Protein AF-A0A094A5T7-F1 (afdb_monomer_lite)

Sequence (510 aa):
MASQLPVGPLDQFILFGDSITEKSNDQEHGFAFASALQNAYMLKLDVINRGFGGYNTNNAVEILPAILPAPSQARVRFLAIFFGANDSNLGPPLMDTQYVSIPDFAQNLRDLISHPLVAAHDPPPRIILITPPPIEETFIAREDEKNGYTEVKRYNRNTALYAEAVTKVGKETGTPVVDLWSVFMTKAGWVGGYCEDGLPMPGSIAAGFSDVLKSFLDDGLHLTPAGYKIMFEEVLKVIGENWPDQTPEALKSLRDLHGLKFCKTIIMKFATILGLAGTVAAHGFVSGIVADGVATEGWQISYYYDIVNGVPVPDTPGWYEEALDIGFIPPTEYQDPNIACHKNAVNANVSATVAAGGTVKFQWTEWPHGIGPVLTYVANCGGDCKDADKTALKFVKIDESGIDLDTQVWAAGKLMEDGDVWTTTVPESLAPGHYVFRHEIIACHGCSSLNGAQNYPFCVNIDVTGSGTENPEGTVATSLYDKNDPGIFFNPYVTMTDYQIPGPALWTGN

Structure (mmCIF, N/CA/C/O backbone):
data_AF-A0A094A5T7-F1
#
_entry.id   AF-A0A094A5T7-F1
#
loop_
_atom_site.group_PDB
_atom_site.id
_atom_site.type_symbol
_atom_site.label_atom_id
_atom_site.label_alt_id
_atom_site.label_comp_id
_atom_site.label_asym_id
_atom_site.label_entity_id
_atom_site.label_seq_id
_atom_site.pdbx_PDB_ins_code
_atom_site.Cartn_x
_atom_site.Cartn_y
_atom_site.Cartn_z
_atom_site.occupancy
_atom_site.B_iso_or_equiv
_atom_site.auth_seq_id
_atom_site.auth_comp_id
_atom_site.auth_asym_id
_atom_site.auth_atom_id
_atom_site.pdbx_PDB_model_num
ATOM 1 N N . MET A 1 1 ? -33.470 -20.814 13.842 1.00 46.88 1 MET A N 1
ATOM 2 C CA . MET A 1 1 ? -32.091 -20.309 13.644 1.00 46.88 1 MET A CA 1
ATOM 3 C C . MET A 1 1 ? -32.012 -18.799 13.374 1.00 46.88 1 MET A C 1
ATOM 5 O O . MET A 1 1 ? -30.916 -18.273 13.438 1.00 46.88 1 MET A O 1
ATOM 9 N N . ALA A 1 2 ? -33.121 -18.073 13.157 1.00 42.12 2 ALA A N 1
ATOM 10 C CA . ALA A 1 2 ? -33.114 -16.616 12.927 1.00 42.12 2 ALA A CA 1
ATOM 11 C C . ALA A 1 2 ? -33.140 -15.738 14.205 1.00 42.12 2 ALA A C 1
ATOM 13 O O . ALA A 1 2 ? -33.190 -14.521 14.106 1.00 42.12 2 ALA A O 1
ATOM 14 N N . SER A 1 3 ? -33.121 -16.323 15.408 1.00 43.88 3 SER A N 1
ATOM 15 C CA . SER A 1 3 ? -33.347 -15.603 16.677 1.00 43.88 3 SER A CA 1
ATOM 16 C C . SER A 1 3 ? -32.070 -15.131 17.393 1.00 43.88 3 SER A C 1
ATOM 18 O O . SER A 1 3 ? -32.131 -14.833 18.581 1.00 43.88 3 SER A O 1
ATOM 20 N N . GLN A 1 4 ? -30.913 -15.135 16.721 1.00 49.97 4 GLN A N 1
ATOM 21 C CA . GLN A 1 4 ? -29.617 -14.741 17.307 1.00 49.97 4 GLN A CA 1
ATOM 22 C C . GLN A 1 4 ? -28.803 -13.762 16.447 1.00 49.97 4 GLN A C 1
ATOM 24 O O . GLN A 1 4 ? -27.707 -13.388 16.848 1.00 49.97 4 GLN A O 1
ATOM 29 N N . LEU A 1 5 ? -29.315 -13.333 15.288 1.00 51.69 5 LEU A N 1
ATOM 30 C CA . LEU A 1 5 ? -28.702 -12.212 14.574 1.00 51.69 5 LEU A CA 1
ATOM 31 C C . LEU A 1 5 ? -29.054 -10.925 15.334 1.00 51.69 5 LEU A C 1
ATOM 33 O O . LEU A 1 5 ? -30.234 -10.759 15.664 1.00 51.69 5 LEU A O 1
ATOM 37 N N . PRO A 1 6 ? -28.094 -10.029 15.628 1.00 53.50 6 PRO A N 1
ATOM 38 C CA . PRO A 1 6 ? -28.444 -8.702 16.108 1.00 53.50 6 PRO A CA 1
ATOM 39 C C . PRO A 1 6 ? -29.377 -8.064 15.076 1.00 53.50 6 PRO A C 1
ATOM 41 O O . PRO A 1 6 ? -29.032 -7.902 13.908 1.00 53.50 6 PRO A O 1
ATOM 44 N N . VAL A 1 7 ? -30.607 -7.772 15.496 1.00 57.72 7 VAL A N 1
ATOM 45 C CA . VAL A 1 7 ? -31.560 -7.000 14.699 1.00 57.72 7 VAL A CA 1
ATOM 46 C C . VAL A 1 7 ? -31.148 -5.538 14.869 1.00 57.72 7 VAL A C 1
ATOM 48 O O . VAL A 1 7 ? -31.673 -4.847 15.735 1.00 57.72 7 VAL A O 1
ATOM 51 N N . GLY A 1 8 ? -30.123 -5.103 14.136 1.00 71.62 8 GLY A N 1
ATOM 52 C CA . GLY A 1 8 ? -29.557 -3.759 14.263 1.00 71.62 8 GLY A CA 1
ATOM 53 C C . GLY A 1 8 ? -28.207 -3.595 13.554 1.00 71.62 8 GLY A C 1
ATOM 54 O O . GLY A 1 8 ? -27.652 -4.587 13.079 1.00 71.62 8 GLY A O 1
ATOM 55 N N . PRO A 1 9 ? -27.700 -2.353 13.454 1.00 83.44 9 PRO A N 1
ATOM 56 C CA . PRO A 1 9 ? -26.377 -2.065 12.897 1.00 83.44 9 PRO A CA 1
ATOM 57 C C . PRO A 1 9 ? -25.265 -2.746 13.707 1.00 83.44 9 PRO A C 1
ATOM 59 O O . PRO A 1 9 ? -25.455 -3.073 14.884 1.00 83.44 9 PRO A O 1
ATOM 62 N N . LEU A 1 10 ? -24.102 -2.948 13.083 1.00 90.94 10 LEU A N 1
ATOM 63 C CA . LEU A 1 10 ? -22.911 -3.362 13.819 1.00 90.94 10 LEU A CA 1
ATOM 64 C C . LEU A 1 10 ? -22.460 -2.235 14.753 1.00 90.94 10 LEU A C 1
ATOM 66 O O . LEU A 1 10 ? -22.853 -1.074 14.614 1.00 90.94 10 LEU A O 1
ATOM 70 N N . ASP A 1 11 ? -21.599 -2.582 15.708 1.00 94.56 11 ASP A N 1
ATOM 71 C CA . ASP A 1 11 ? -20.854 -1.571 16.448 1.00 94.56 11 ASP A CA 1
ATOM 72 C C . ASP A 1 11 ? -20.122 -0.651 15.452 1.00 94.56 11 ASP A C 1
ATOM 74 O O . ASP A 1 11 ? -19.537 -1.116 14.473 1.00 94.56 11 ASP A O 1
ATOM 78 N N . GLN A 1 12 ? -20.153 0.655 15.697 1.00 97.44 12 GLN A N 1
ATOM 79 C CA . GLN A 1 12 ? -19.696 1.650 14.735 1.00 97.44 12 GLN A CA 1
ATOM 80 C C . GLN A 1 12 ? -18.281 2.150 15.028 1.00 97.44 12 GLN A C 1
ATOM 82 O O . GLN A 1 12 ? -17.894 2.340 16.186 1.00 97.44 12 GLN A O 1
ATOM 87 N N . PHE A 1 13 ? -17.536 2.427 13.963 1.00 98.50 13 PHE A N 1
ATOM 88 C CA . PHE A 1 13 ? -16.338 3.256 13.969 1.00 98.50 13 PHE A CA 1
ATOM 89 C C . PHE A 1 13 ? -16.697 4.587 13.305 1.00 98.50 13 PHE A C 1
ATOM 91 O O . PHE A 1 13 ? -16.818 4.669 12.085 1.00 98.50 13 PHE A O 1
ATOM 98 N N . ILE A 1 14 ? -16.891 5.634 14.105 1.00 98.62 14 ILE A N 1
ATOM 99 C CA . ILE A 1 14 ? -17.242 6.962 13.592 1.00 98.62 14 ILE A CA 1
ATOM 100 C C . ILE A 1 14 ? -15.968 7.763 13.323 1.00 98.62 14 ILE A C 1
ATOM 102 O O . ILE A 1 14 ? -15.119 7.904 14.203 1.00 98.62 14 ILE A O 1
ATOM 106 N N . LEU A 1 15 ? -15.861 8.298 12.108 1.00 98.81 15 LEU A N 1
ATOM 107 C CA . LEU A 1 15 ? -14.799 9.203 11.676 1.00 98.81 15 LEU A CA 1
ATOM 108 C C . LEU A 1 15 ? -15.361 10.622 11.664 1.00 98.81 15 LEU A C 1
ATOM 110 O O . LEU A 1 15 ? -16.113 10.972 10.757 1.00 98.81 15 LEU A O 1
ATOM 114 N N . PHE A 1 16 ? -15.057 11.415 12.689 1.00 98.75 16 PHE A N 1
ATOM 115 C CA . PHE A 1 16 ? -15.610 12.752 12.869 1.00 98.75 16 PHE A CA 1
ATOM 116 C C . PHE A 1 16 ? -14.542 13.819 12.629 1.00 98.75 16 PHE A C 1
ATOM 118 O O . PHE A 1 16 ? -13.567 13.899 13.375 1.00 98.75 16 PHE A O 1
ATOM 125 N N . GLY A 1 17 ? -14.722 14.637 11.594 1.00 98.56 17 GLY A N 1
ATOM 126 C CA . GLY A 1 17 ? -13.695 15.592 11.192 1.00 98.56 17 GLY A CA 1
ATOM 127 C C . GLY A 1 17 ? -14.145 16.611 10.155 1.00 98.56 17 GLY A C 1
ATOM 128 O O . GLY A 1 17 ? -15.339 16.794 9.913 1.00 98.56 17 GLY A O 1
ATOM 129 N N . ASP A 1 18 ? -13.173 17.276 9.540 1.00 98.12 18 ASP A N 1
ATOM 130 C CA . ASP A 1 18 ? -13.389 18.301 8.514 1.00 98.12 18 ASP A CA 1
ATOM 131 C C . ASP A 1 18 ? -13.400 17.730 7.073 1.00 98.12 18 ASP A C 1
ATOM 133 O O . ASP A 1 18 ? -13.702 16.550 6.861 1.00 98.12 18 ASP A O 1
ATOM 137 N N . SER A 1 19 ? -13.092 18.557 6.063 1.00 97.50 19 SER A N 1
ATOM 138 C CA . SER A 1 19 ? -13.050 18.156 4.648 1.00 97.50 19 SER A CA 1
ATOM 139 C C . SER A 1 19 ? -12.049 17.040 4.354 1.00 97.50 19 SER A C 1
ATOM 141 O O . SER A 1 19 ? -12.259 16.285 3.407 1.00 97.50 19 SER A O 1
ATOM 143 N N . ILE A 1 20 ? -10.972 16.904 5.136 1.00 98.25 20 ILE A N 1
ATOM 144 C CA . ILE A 1 20 ? -10.015 15.803 4.960 1.00 98.25 20 ILE A CA 1
ATOM 145 C C . ILE A 1 20 ? -10.688 14.482 5.344 1.00 98.25 20 ILE A C 1
ATOM 147 O O . ILE A 1 20 ? -10.540 13.470 4.664 1.00 98.25 20 ILE A O 1
ATOM 151 N N . THR A 1 21 ? -11.508 14.493 6.395 1.00 98.56 21 THR A N 1
ATOM 152 C CA . THR A 1 21 ? -12.328 13.324 6.731 1.00 98.56 21 THR A CA 1
ATOM 153 C C . THR A 1 21 ? -13.420 13.110 5.685 1.00 98.56 21 THR A C 1
ATOM 155 O O . THR A 1 21 ? -13.624 11.977 5.263 1.00 98.56 21 THR A O 1
ATOM 158 N N . GLU A 1 22 ? -14.078 14.166 5.199 1.00 97.81 22 GLU A N 1
ATOM 159 C CA . GLU A 1 22 ? -15.166 14.062 4.210 1.00 97.81 22 GLU A CA 1
ATOM 160 C C . GLU A 1 22 ? -14.696 13.340 2.942 1.00 97.81 22 GLU A C 1
ATOM 162 O O . GLU A 1 22 ? -15.295 12.349 2.521 1.00 97.81 22 GLU A O 1
ATOM 167 N N . LYS A 1 23 ? -13.551 13.771 2.401 1.00 97.19 23 LYS A N 1
ATOM 168 C CA . LYS A 1 23 ? -12.948 13.213 1.186 1.00 97.19 23 LYS A CA 1
ATOM 169 C C . LYS A 1 23 ? -12.340 11.822 1.380 1.00 97.19 23 LYS A C 1
ATOM 171 O O . LYS A 1 23 ? -12.002 11.170 0.402 1.00 97.19 23 LYS A O 1
ATOM 176 N N . SER A 1 24 ? -12.231 11.315 2.609 1.00 97.25 24 SER A N 1
ATOM 177 C CA . SER A 1 24 ? -11.548 10.042 2.886 1.00 97.25 24 SER A CA 1
ATOM 178 C C . SER A 1 24 ? -12.263 8.778 2.377 1.00 97.25 24 SER A C 1
ATOM 180 O O . SER A 1 24 ? -11.724 7.683 2.534 1.00 97.25 24 SER A O 1
ATOM 182 N N . ASN A 1 25 ? -13.452 8.904 1.776 1.00 94.75 25 ASN A N 1
ATOM 183 C CA . ASN A 1 25 ? -14.138 7.825 1.049 1.00 94.75 25 ASN A CA 1
ATOM 184 C C . ASN A 1 25 ? -13.951 7.894 -0.474 1.00 94.75 25 ASN A C 1
ATOM 186 O O . ASN A 1 25 ? -14.303 6.934 -1.158 1.00 94.75 25 ASN A O 1
ATOM 190 N N . ASP A 1 26 ? -13.468 9.018 -1.006 1.00 89.88 26 ASP A N 1
ATOM 191 C CA . ASP A 1 26 ? -13.356 9.222 -2.447 1.00 89.88 26 ASP A CA 1
ATOM 192 C C . ASP A 1 26 ? -12.231 8.355 -3.025 1.00 89.88 26 ASP A C 1
ATOM 194 O O . ASP A 1 26 ? -11.054 8.549 -2.724 1.00 89.88 26 ASP A O 1
ATOM 198 N N . GLN A 1 27 ? -12.614 7.382 -3.850 1.00 90.31 27 GLN A N 1
ATOM 199 C CA . GLN A 1 27 ? -11.696 6.463 -4.517 1.00 90.31 27 GLN A CA 1
ATOM 200 C C . GLN A 1 27 ? -11.418 6.849 -5.975 1.00 90.31 27 GLN A C 1
ATOM 202 O O . GLN A 1 27 ? -10.651 6.143 -6.626 1.00 90.31 27 GLN A O 1
ATOM 207 N N . GLU A 1 28 ? -11.983 7.948 -6.498 1.00 84.56 28 GLU A N 1
ATOM 208 C CA . GLU A 1 28 ? -11.706 8.405 -7.873 1.00 84.56 28 GLU A CA 1
ATOM 209 C C . GLU A 1 28 ? -10.209 8.652 -8.096 1.00 84.56 28 GLU A C 1
ATOM 211 O O . GLU A 1 28 ? -9.687 8.429 -9.186 1.00 84.56 28 GLU A O 1
ATOM 216 N N . HIS A 1 29 ? -9.507 9.037 -7.031 1.00 76.06 29 HIS A N 1
ATOM 217 C CA . HIS A 1 29 ? -8.079 9.322 -7.047 1.00 76.06 29 HIS A CA 1
ATOM 218 C C . HIS A 1 29 ? -7.210 8.134 -6.589 1.00 76.06 29 HIS A C 1
ATOM 220 O O . HIS A 1 29 ? -5.993 8.211 -6.724 1.00 76.06 29 HIS A O 1
ATOM 226 N N . GLY A 1 30 ? -7.786 7.036 -6.070 1.00 91.50 30 GLY A N 1
ATOM 227 C CA . GLY A 1 30 ? -7.058 5.840 -5.618 1.00 91.50 30 GLY A CA 1
ATOM 228 C C . GLY A 1 30 ? -7.376 5.398 -4.180 1.00 91.50 30 GLY A C 1
ATOM 229 O O . GLY A 1 30 ? -8.533 5.204 -3.811 1.00 91.50 30 GLY A O 1
ATOM 230 N N . PHE A 1 31 ? -6.339 5.161 -3.366 1.00 93.31 31 PHE A N 1
ATOM 231 C CA . PHE A 1 31 ? -6.486 4.753 -1.961 1.00 93.31 31 PHE A CA 1
ATOM 232 C C . PHE A 1 31 ? -7.227 5.820 -1.140 1.00 93.31 31 PHE A C 1
ATOM 234 O O . PHE A 1 31 ? -6.847 6.988 -1.146 1.00 93.31 31 PHE A O 1
ATOM 241 N N . ALA A 1 32 ? -8.229 5.400 -0.368 1.00 93.06 32 ALA A N 1
ATOM 242 C CA . ALA A 1 32 ? -9.036 6.278 0.473 1.00 93.06 32 ALA A CA 1
ATOM 243 C C . ALA A 1 32 ? -9.144 5.696 1.890 1.00 93.06 32 ALA A C 1
ATOM 245 O O . ALA A 1 32 ? -9.454 4.513 2.061 1.00 93.06 32 ALA A O 1
ATOM 246 N N . PHE A 1 33 ? -8.864 6.513 2.910 1.00 98.31 33 PHE A N 1
ATOM 247 C CA . PHE A 1 33 ? -8.721 6.063 4.301 1.00 98.31 33 PHE A CA 1
ATOM 248 C C . PHE A 1 33 ? -9.982 5.389 4.863 1.00 98.31 33 PHE A C 1
ATOM 250 O O . PHE A 1 33 ? -9.899 4.275 5.381 1.00 98.31 33 PHE A O 1
ATOM 257 N N . ALA A 1 34 ? -11.150 6.025 4.753 1.00 98.06 34 ALA A N 1
ATOM 258 C CA . ALA A 1 34 ? -12.392 5.487 5.301 1.00 98.06 34 ALA A CA 1
ATOM 259 C C . ALA A 1 34 ? -12.840 4.217 4.560 1.00 98.06 34 ALA A C 1
ATOM 261 O O . ALA A 1 34 ? -13.249 3.253 5.209 1.00 98.06 34 ALA A O 1
ATOM 262 N N . SER A 1 35 ? -12.668 4.162 3.235 1.00 96.31 35 SER A N 1
ATOM 263 C CA . SER A 1 35 ? -12.958 2.968 2.426 1.00 96.31 35 SER A CA 1
ATOM 264 C C . SER A 1 35 ? -12.042 1.794 2.791 1.00 96.31 35 SER A C 1
ATOM 266 O O . SER A 1 35 ? -12.511 0.668 2.977 1.00 96.31 35 SER A O 1
ATOM 268 N N . ALA A 1 36 ? -10.741 2.046 2.965 1.00 95.62 36 ALA A N 1
ATOM 269 C CA . ALA A 1 36 ? -9.782 1.032 3.400 1.00 95.62 36 ALA A CA 1
ATOM 270 C C . ALA A 1 36 ? -10.078 0.535 4.824 1.00 95.62 36 ALA A C 1
ATOM 272 O O . ALA A 1 36 ? -10.044 -0.669 5.088 1.00 95.62 36 ALA A O 1
ATOM 273 N N . LEU A 1 37 ? -10.442 1.441 5.735 1.00 97.75 37 LEU A N 1
ATOM 274 C CA . LEU A 1 37 ? -10.835 1.101 7.101 1.00 97.75 37 LEU A CA 1
ATOM 275 C C . LEU A 1 37 ? -12.130 0.281 7.138 1.00 97.75 37 LEU A C 1
ATOM 277 O O . LEU A 1 37 ? -12.206 -0.712 7.865 1.00 97.75 37 LEU A O 1
ATOM 281 N N . GLN A 1 38 ? -13.117 0.633 6.309 1.00 97.06 38 GLN A N 1
ATOM 282 C CA . GLN A 1 38 ? -14.344 -0.146 6.144 1.00 97.06 38 GLN A CA 1
ATOM 283 C C . GLN A 1 38 ? -14.051 -1.559 5.637 1.00 97.06 38 GLN A C 1
ATOM 285 O O . GLN A 1 38 ? -14.657 -2.519 6.119 1.00 97.06 38 GLN A O 1
ATOM 290 N N . ASN A 1 39 ? -13.114 -1.701 4.699 1.00 95.38 39 ASN A N 1
ATOM 291 C CA . ASN A 1 39 ? -12.679 -3.004 4.214 1.00 95.38 39 ASN A CA 1
ATOM 292 C C . ASN A 1 39 ? -11.977 -3.822 5.315 1.00 95.38 39 ASN A C 1
ATOM 294 O O . ASN A 1 39 ? -12.312 -4.987 5.522 1.00 95.38 39 ASN A O 1
ATOM 298 N N . ALA A 1 40 ? -11.068 -3.215 6.084 1.00 93.19 40 ALA A N 1
ATOM 299 C CA . ALA A 1 40 ? -10.357 -3.893 7.173 1.00 93.19 40 ALA A CA 1
ATOM 300 C C . ALA A 1 40 ? -11.319 -4.428 8.258 1.00 93.19 40 ALA A C 1
ATOM 302 O O . ALA A 1 40 ? -11.214 -5.575 8.715 1.00 93.19 40 ALA A O 1
ATOM 303 N N . TYR A 1 41 ? -12.321 -3.624 8.622 1.00 94.19 41 TYR A N 1
ATOM 304 C CA . TYR A 1 41 ? -13.355 -3.985 9.595 1.00 94.19 41 TYR A CA 1
ATOM 305 C C . TYR A 1 41 ? -14.611 -4.614 8.972 1.00 94.19 41 TYR A C 1
ATOM 307 O O . TYR A 1 41 ? -15.658 -4.683 9.620 1.00 94.19 41 TYR A O 1
ATOM 315 N N . MET A 1 42 ? -14.532 -5.125 7.741 1.00 92.25 42 MET A N 1
ATOM 316 C CA . MET A 1 42 ? -15.679 -5.721 7.057 1.00 92.25 42 MET A CA 1
ATOM 317 C C . MET A 1 42 ? -16.307 -6.854 7.888 1.00 92.25 42 MET A C 1
ATOM 319 O O . MET A 1 42 ? -15.622 -7.766 8.356 1.00 92.25 42 MET A O 1
ATOM 323 N N . LEU A 1 43 ? -17.634 -6.785 8.074 1.00 88.38 43 LEU A N 1
ATOM 324 C CA . LEU A 1 43 ? -18.436 -7.685 8.925 1.00 88.38 43 LEU A CA 1
ATOM 325 C C . LEU A 1 43 ? -18.054 -7.688 10.418 1.00 88.38 43 LEU A C 1
ATOM 327 O O . LEU A 1 43 ? -18.480 -8.584 11.152 1.00 88.38 43 LEU A O 1
ATOM 331 N N . LYS A 1 44 ? -17.256 -6.715 10.864 1.00 92.12 44 LYS A N 1
ATOM 332 C CA . LYS A 1 44 ? -16.820 -6.533 12.254 1.00 92.12 44 LYS A CA 1
ATOM 333 C C . LYS A 1 44 ? -17.391 -5.239 12.826 1.00 92.12 44 LYS A C 1
ATOM 335 O O . LYS A 1 44 ? -17.971 -5.285 13.907 1.00 92.12 44 LYS A O 1
ATOM 340 N N . LEU A 1 45 ? -17.259 -4.132 12.089 1.00 95.75 45 LEU A N 1
ATOM 341 C CA . LEU A 1 45 ? -17.782 -2.807 12.435 1.00 95.75 45 LEU A CA 1
ATOM 342 C C . LEU A 1 45 ? -18.354 -2.099 11.204 1.00 95.75 45 LEU A C 1
ATOM 344 O O . LEU A 1 45 ? -17.876 -2.301 10.085 1.00 95.75 45 LEU A O 1
ATOM 348 N N . ASP A 1 46 ? -19.324 -1.220 11.438 1.00 96.25 46 ASP A N 1
ATOM 349 C CA . ASP A 1 46 ? -19.766 -0.249 10.436 1.00 96.25 46 ASP A CA 1
ATOM 350 C C . ASP A 1 46 ? -18.881 1.002 10.548 1.00 96.25 46 ASP A C 1
ATOM 352 O O . ASP A 1 46 ? -18.856 1.659 11.592 1.00 96.25 46 ASP A O 1
ATOM 356 N N . VAL A 1 47 ? -18.133 1.341 9.498 1.00 98.06 47 VAL A N 1
ATOM 357 C CA . VAL A 1 47 ? -17.276 2.533 9.466 1.00 98.06 47 VAL A CA 1
ATOM 358 C C . VAL A 1 47 ? -18.069 3.685 8.863 1.00 98.06 47 VAL A C 1
ATOM 360 O O . VAL A 1 47 ? -18.473 3.648 7.703 1.00 98.06 47 VAL A O 1
ATOM 363 N N . ILE A 1 48 ? -18.319 4.719 9.664 1.00 98.00 48 ILE A N 1
ATOM 364 C CA . ILE A 1 48 ? -19.211 5.822 9.307 1.00 98.00 48 ILE A CA 1
ATOM 365 C C . ILE A 1 48 ? -18.403 7.109 9.171 1.00 98.00 48 ILE A C 1
ATOM 367 O O . ILE A 1 48 ? -17.904 7.654 10.157 1.00 98.00 48 ILE A O 1
ATOM 371 N N . ASN A 1 49 ? -18.323 7.620 7.945 1.00 98.44 49 ASN A N 1
ATOM 372 C CA . ASN A 1 49 ? -17.711 8.911 7.656 1.00 98.44 49 ASN A CA 1
ATOM 373 C C . ASN A 1 49 ? -18.665 10.058 8.027 1.00 98.44 49 ASN A C 1
ATOM 375 O O . ASN A 1 49 ? -19.804 10.116 7.560 1.00 98.44 49 ASN A O 1
ATOM 379 N N . ARG A 1 50 ? -18.191 10.950 8.897 1.00 98.06 50 ARG A N 1
ATOM 380 C CA . ARG A 1 50 ? -18.858 12.167 9.369 1.00 98.06 50 ARG A CA 1
ATOM 381 C C . ARG A 1 50 ? -17.908 13.359 9.239 1.00 98.06 50 ARG A C 1
ATOM 383 O O . ARG A 1 50 ? -17.739 14.132 10.178 1.00 98.06 50 ARG A O 1
ATOM 390 N N . GLY A 1 51 ? -17.253 13.465 8.088 1.00 97.94 51 GLY A N 1
ATOM 391 C CA . GLY A 1 51 ? -16.476 14.633 7.704 1.00 97.94 51 GLY A CA 1
ATOM 392 C C . GLY A 1 51 ? -17.355 15.766 7.180 1.00 97.94 51 GLY A C 1
ATOM 393 O O . GLY A 1 51 ? -18.335 15.504 6.482 1.00 97.94 51 GLY A O 1
ATOM 394 N N . PHE A 1 52 ? -17.006 17.006 7.520 1.00 96.50 52 PHE A N 1
ATOM 395 C CA . PHE A 1 52 ? -17.743 18.198 7.101 1.00 96.50 52 PHE A CA 1
ATOM 396 C C . PHE A 1 52 ? -16.808 19.282 6.570 1.00 96.50 52 PHE A C 1
ATOM 398 O O . PHE A 1 52 ? -16.022 19.891 7.303 1.00 96.50 52 PHE A O 1
ATOM 405 N N . GLY A 1 53 ? -16.920 19.557 5.278 1.00 94.94 53 GLY A N 1
ATOM 406 C CA . GLY A 1 53 ? -16.114 20.542 4.592 1.00 94.94 53 GLY A CA 1
ATOM 407 C C . GLY A 1 53 ? -16.281 21.936 5.177 1.00 94.94 53 GLY A C 1
ATOM 408 O O . GLY A 1 53 ? -17.384 22.462 5.310 1.00 94.94 53 GLY A O 1
ATOM 409 N N . GLY A 1 54 ? -15.150 22.536 5.536 1.00 91.81 54 GLY A N 1
ATOM 410 C CA . GLY A 1 54 ? -15.077 23.881 6.091 1.00 91.81 54 GLY A CA 1
ATOM 411 C C . GLY A 1 54 ? -15.365 24.004 7.591 1.00 91.81 54 GLY A C 1
ATOM 412 O O . GLY A 1 54 ? -15.240 25.113 8.110 1.00 91.81 54 GLY A O 1
ATOM 413 N N . TYR A 1 55 ? -15.700 22.910 8.283 1.00 96.75 55 TYR A N 1
ATOM 414 C CA . TYR A 1 55 ? -16.030 22.929 9.710 1.00 96.75 55 TYR A CA 1
ATOM 415 C C . TYR A 1 55 ? -14.770 22.991 10.576 1.00 96.75 55 TYR A C 1
ATOM 417 O O . TYR A 1 55 ? -13.735 22.414 10.235 1.00 96.75 55 TYR A O 1
ATOM 425 N N . ASN A 1 56 ? -14.880 23.673 11.712 1.00 97.56 56 ASN A N 1
ATOM 426 C CA . ASN A 1 56 ? -13.871 23.721 12.769 1.00 97.56 56 ASN A CA 1
ATOM 427 C C . ASN A 1 56 ? -14.404 23.078 14.062 1.00 97.56 56 ASN A C 1
ATOM 429 O O . ASN A 1 56 ? -15.534 22.581 14.116 1.00 97.56 56 ASN A O 1
ATOM 433 N N . THR A 1 57 ? -13.611 23.097 15.130 1.00 98.50 57 THR A N 1
ATOM 434 C CA . THR A 1 57 ? -14.004 22.486 16.408 1.00 98.50 57 THR A CA 1
ATOM 435 C C . THR A 1 57 ? -15.181 23.175 17.104 1.00 98.50 57 THR A C 1
ATOM 437 O O . THR A 1 57 ? -15.931 22.485 17.795 1.00 98.50 57 THR A O 1
ATOM 440 N N . ASN A 1 58 ? -15.422 24.477 16.886 1.00 97.81 58 ASN A N 1
ATOM 441 C CA . ASN A 1 58 ? -16.627 25.141 17.407 1.00 97.81 58 ASN A CA 1
ATOM 442 C C . ASN A 1 58 ? -17.883 24.527 16.776 1.00 97.81 58 ASN A C 1
ATOM 444 O O . ASN A 1 58 ? -18.835 24.192 17.480 1.00 97.81 58 ASN A O 1
ATOM 448 N N . ASN A 1 59 ? -17.864 24.320 15.453 1.00 98.06 59 ASN A N 1
ATOM 449 C CA . ASN A 1 59 ? -18.958 23.633 14.770 1.00 98.06 59 ASN A CA 1
ATOM 450 C C . ASN A 1 59 ? -19.089 22.192 15.266 1.00 98.06 59 ASN A C 1
ATOM 452 O O . ASN A 1 59 ? -20.200 21.732 15.508 1.00 98.06 59 ASN A O 1
ATOM 456 N N . ALA A 1 60 ? -17.965 21.490 15.441 1.00 98.06 60 ALA A N 1
ATOM 457 C CA . ALA A 1 60 ? -17.954 20.099 15.873 1.00 98.06 60 ALA A CA 1
ATOM 458 C C . ALA A 1 60 ? -18.673 19.894 17.216 1.00 98.06 60 ALA A C 1
ATOM 460 O O . ALA A 1 60 ? -19.482 18.974 17.336 1.00 98.06 60 ALA A O 1
ATOM 461 N N . VAL A 1 61 ? -18.420 20.765 18.201 1.00 97.94 61 VAL A N 1
ATOM 462 C CA . VAL A 1 61 ? -19.098 20.734 19.509 1.00 97.94 61 VAL A CA 1
ATOM 463 C C . VAL A 1 61 ? -20.608 20.929 19.353 1.00 97.94 61 VAL A C 1
ATOM 465 O O . VAL A 1 61 ? -21.385 20.211 19.981 1.00 97.94 61 VAL A O 1
ATOM 468 N N . GLU A 1 62 ? -21.034 21.849 18.485 1.00 97.00 62 GLU A N 1
ATOM 469 C CA . GLU A 1 62 ? -22.453 22.119 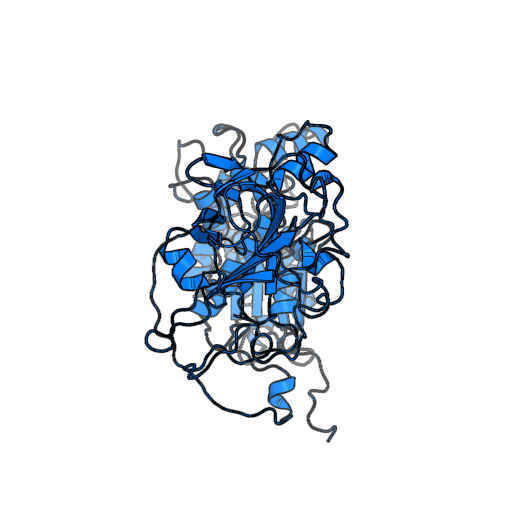18.231 1.00 97.00 62 GLU A CA 1
ATOM 470 C C . GLU A 1 62 ? -23.168 20.929 17.572 1.00 97.00 62 GLU A C 1
ATOM 472 O O . GLU A 1 62 ? -24.275 20.565 17.975 1.00 97.00 62 GLU A O 1
ATOM 477 N N . ILE A 1 63 ? -22.540 20.297 16.575 1.00 97.38 63 ILE A N 1
ATOM 478 C CA . ILE A 1 63 ? -23.194 19.248 15.783 1.00 97.38 63 ILE A CA 1
ATOM 479 C C . ILE A 1 63 ? -23.043 17.845 16.363 1.00 97.38 63 ILE A C 1
ATOM 481 O O . ILE A 1 63 ? -23.766 16.952 15.924 1.00 97.38 63 ILE A O 1
ATOM 485 N N . LEU A 1 64 ? -22.155 17.619 17.339 1.00 95.81 64 LEU A N 1
ATOM 486 C CA . LEU A 1 64 ? -21.886 16.286 17.890 1.00 95.81 64 LEU A CA 1
ATOM 487 C C . LEU A 1 64 ? -23.164 15.488 18.241 1.00 95.81 64 LEU A C 1
ATOM 489 O O . LEU A 1 64 ? -23.213 14.300 17.904 1.00 95.81 64 LEU A O 1
ATOM 493 N N . PRO A 1 65 ? -24.232 16.086 18.818 1.00 94.38 65 PRO A N 1
ATOM 494 C CA . PRO A 1 65 ? -25.486 15.374 19.075 1.00 94.38 65 PRO A CA 1
ATOM 495 C C . PRO A 1 65 ? -26.224 14.844 17.841 1.00 94.38 65 PRO A C 1
ATOM 497 O O . PRO A 1 65 ? -26.999 13.900 17.961 1.00 94.38 65 PRO A O 1
ATOM 500 N N . ALA A 1 66 ? -26.002 15.427 16.663 1.00 93.62 66 ALA A N 1
ATOM 501 C CA . ALA A 1 66 ? -26.535 14.933 15.394 1.00 93.62 66 ALA A CA 1
ATOM 502 C C . ALA A 1 66 ? -25.633 13.864 14.745 1.00 93.62 66 ALA A C 1
ATOM 504 O O . ALA A 1 66 ? -26.068 13.150 13.839 1.00 93.62 66 ALA A O 1
ATOM 505 N N . ILE A 1 67 ? -24.377 13.766 15.191 1.00 93.44 67 ILE A N 1
ATOM 506 C CA . ILE A 1 67 ? -23.361 12.870 14.632 1.00 93.44 67 ILE A CA 1
ATOM 507 C C . ILE A 1 67 ? -23.301 11.545 15.383 1.00 93.44 67 ILE A C 1
ATOM 509 O O . ILE A 1 67 ? -23.261 10.487 14.751 1.00 93.44 67 ILE A O 1
ATOM 513 N N . LEU A 1 68 ? -23.308 11.594 16.717 1.00 94.19 68 LEU A N 1
ATOM 514 C CA . LEU A 1 68 ? -23.246 10.401 17.550 1.00 94.19 68 LEU A CA 1
ATOM 515 C C . LEU A 1 68 ? -24.645 9.817 17.780 1.00 94.19 68 LEU A C 1
ATOM 517 O O . LEU A 1 68 ? -25.504 10.504 18.338 1.00 94.19 68 LEU A O 1
ATOM 521 N N . PRO A 1 69 ? -24.886 8.542 17.424 1.00 94.25 69 PRO A N 1
ATOM 522 C CA . PRO A 1 69 ? -26.135 7.883 17.765 1.00 94.25 69 PRO A CA 1
ATOM 523 C C . PRO A 1 69 ? -26.238 7.678 19.279 1.00 94.25 69 PRO A C 1
ATOM 525 O O . PRO A 1 69 ? -25.242 7.443 19.974 1.00 94.25 69 PRO A O 1
ATOM 528 N N . ALA A 1 70 ? -27.469 7.694 19.787 1.00 91.69 70 ALA A N 1
ATOM 529 C CA . ALA A 1 70 ? -27.735 7.195 21.128 1.00 91.69 70 ALA A CA 1
ATOM 530 C C . ALA A 1 70 ? -27.444 5.678 21.188 1.00 91.69 70 ALA A C 1
ATOM 532 O O . ALA A 1 70 ? -27.676 4.982 20.194 1.00 91.69 70 ALA A O 1
ATOM 533 N N . PRO A 1 71 ? -27.041 5.122 22.347 1.00 92.06 71 PRO A N 1
ATOM 534 C CA . PRO A 1 71 ? -26.782 3.683 22.496 1.00 92.06 71 PRO A CA 1
ATOM 535 C C . PRO A 1 71 ? -27.967 2.781 22.113 1.00 92.06 71 PRO A C 1
ATOM 537 O O . PRO A 1 71 ? -27.782 1.621 21.758 1.00 92.06 71 PRO A O 1
ATOM 540 N N . SER A 1 72 ? -29.196 3.307 22.170 1.00 90.38 72 SER A N 1
ATOM 541 C CA . SER A 1 72 ? -30.411 2.613 21.727 1.00 90.38 72 SER A CA 1
ATOM 542 C C . SER A 1 72 ? -30.558 2.508 20.203 1.00 90.38 72 SER A C 1
ATOM 544 O O . SER A 1 72 ? -31.387 1.730 19.738 1.00 90.38 72 SER A O 1
ATOM 546 N N . GLN A 1 73 ? -29.797 3.288 19.431 1.00 91.69 73 GLN A N 1
ATOM 547 C CA . GLN A 1 73 ? -29.817 3.298 17.965 1.00 91.69 73 GLN A CA 1
ATOM 548 C C . GLN A 1 73 ? -28.668 2.469 17.383 1.00 91.69 73 GLN A C 1
ATOM 550 O O . GLN A 1 73 ? -28.894 1.629 16.515 1.00 91.69 73 GLN A O 1
ATOM 555 N N . ALA A 1 74 ? -27.445 2.710 17.855 1.00 93.25 74 ALA A N 1
ATOM 556 C CA . ALA A 1 74 ? -26.249 1.959 17.494 1.00 93.25 74 ALA A CA 1
ATOM 557 C C . ALA A 1 74 ? -25.194 2.154 18.583 1.00 93.25 74 ALA A C 1
ATOM 559 O O . ALA A 1 74 ? -25.116 3.231 19.173 1.00 93.25 74 ALA A O 1
ATOM 560 N N . ARG A 1 75 ? -24.360 1.143 18.833 1.00 94.12 75 ARG A N 1
ATOM 561 C CA . ARG A 1 75 ? -23.222 1.278 19.746 1.00 94.12 75 ARG A CA 1
ATOM 562 C C . ARG A 1 75 ? -22.026 1.852 18.999 1.00 94.12 75 ARG A C 1
ATOM 564 O O . ARG A 1 75 ? -21.661 1.339 17.948 1.00 94.12 75 ARG A O 1
ATOM 571 N N . VAL A 1 76 ? -21.365 2.854 19.568 1.00 97.56 76 VAL A N 1
ATOM 572 C CA . VAL A 1 76 ? -20.112 3.392 19.022 1.00 97.56 76 VAL A CA 1
ATOM 573 C C . VAL A 1 76 ? -18.942 2.713 19.723 1.00 97.56 76 VAL A C 1
ATOM 575 O O . VAL A 1 76 ? -18.798 2.792 20.940 1.00 97.56 76 VAL A O 1
ATOM 578 N N . ARG A 1 77 ? -18.107 2.010 18.956 1.00 97.44 77 ARG A N 1
ATOM 579 C CA . ARG A 1 77 ? -16.926 1.309 19.473 1.00 97.44 77 ARG A CA 1
ATOM 580 C C . ARG A 1 77 ? -15.656 2.133 19.341 1.00 97.44 77 ARG A C 1
ATOM 582 O O . ARG A 1 77 ? -14.827 2.087 20.248 1.00 97.44 77 ARG A O 1
ATOM 589 N N . PHE A 1 78 ? -15.528 2.874 18.247 1.00 98.69 78 PHE A N 1
ATOM 590 C CA . PHE A 1 78 ? -14.425 3.795 18.002 1.00 98.69 78 PHE A CA 1
ATOM 591 C C . PHE A 1 78 ? -14.956 5.158 17.569 1.00 98.69 78 PHE A C 1
ATOM 593 O O . PHE A 1 78 ? -15.931 5.238 16.818 1.00 98.69 78 PHE A O 1
ATOM 600 N N . LEU A 1 79 ? -14.289 6.213 18.029 1.00 98.75 79 LEU A N 1
ATOM 601 C CA . LEU A 1 79 ? -14.527 7.589 17.609 1.00 98.75 79 LEU A CA 1
ATOM 602 C C . LEU A 1 79 ? -13.182 8.234 17.266 1.00 98.75 79 LEU A C 1
ATOM 604 O O . LEU A 1 79 ? -12.405 8.554 18.161 1.00 98.75 79 LEU A O 1
ATOM 608 N N . ALA A 1 80 ? -12.900 8.416 15.979 1.00 98.81 80 ALA A N 1
ATOM 609 C CA . ALA A 1 80 ? -11.776 9.237 15.544 1.00 98.81 80 ALA A CA 1
ATOM 610 C C . ALA A 1 80 ? -12.226 10.699 15.455 1.00 98.81 80 ALA A C 1
ATOM 612 O O . ALA A 1 80 ? -13.235 10.983 14.811 1.00 98.81 80 ALA A O 1
ATOM 613 N N . ILE A 1 81 ? -11.488 11.607 16.095 1.00 98.88 81 ILE A N 1
ATOM 614 C CA . ILE A 1 81 ? -11.714 13.056 16.051 1.00 98.88 81 ILE A CA 1
ATOM 615 C C . ILE A 1 81 ? -10.549 13.682 15.284 1.00 98.88 81 ILE A C 1
ATOM 617 O O . ILE A 1 81 ? -9.405 13.624 15.742 1.00 98.88 81 ILE A O 1
ATOM 621 N N . PHE A 1 82 ? -10.838 14.266 14.121 1.00 98.75 82 PHE A N 1
ATOM 622 C CA . PHE A 1 82 ? -9.838 14.776 13.185 1.00 98.75 82 PHE A CA 1
ATOM 623 C C . PHE A 1 82 ? -10.201 16.183 12.689 1.00 98.75 82 PHE A C 1
ATOM 625 O O . PHE A 1 82 ? -10.840 16.361 11.653 1.00 98.75 82 PHE A O 1
ATOM 632 N N . PHE A 1 83 ? -9.793 17.184 13.468 1.00 98.62 83 PHE A N 1
ATOM 633 C CA . PHE A 1 83 ? -9.992 18.609 13.195 1.00 98.62 83 PHE A CA 1
ATOM 634 C C . PHE A 1 83 ? -8.679 19.371 13.380 1.00 98.62 83 PHE A C 1
ATOM 636 O O . PHE A 1 83 ? -7.728 18.866 13.979 1.00 98.62 83 PHE A O 1
ATOM 643 N N . GLY A 1 84 ? -8.644 20.613 12.906 1.00 97.50 84 GLY A N 1
ATOM 644 C CA . GLY A 1 84 ? -7.499 21.507 13.054 1.00 97.50 84 GLY A CA 1
ATOM 645 C C . GLY A 1 84 ? -7.085 22.190 11.754 1.00 97.50 84 GLY A C 1
ATOM 646 O O . GLY A 1 84 ? -6.464 23.246 11.815 1.00 97.50 84 GLY A O 1
ATOM 647 N N . ALA A 1 85 ? -7.456 21.650 10.586 1.00 95.75 85 ALA A N 1
ATOM 648 C CA . ALA A 1 85 ? -7.086 22.231 9.291 1.00 95.75 85 ALA A CA 1
ATOM 649 C C . ALA A 1 85 ? -7.793 23.575 9.024 1.00 95.75 85 ALA A C 1
ATOM 651 O O . ALA A 1 85 ? -7.244 24.484 8.393 1.00 95.75 85 ALA A O 1
ATOM 652 N N . ASN A 1 86 ? -9.030 23.705 9.509 1.00 95.94 86 ASN A N 1
ATOM 653 C CA . ASN A 1 86 ? -9.801 24.945 9.439 1.00 95.94 86 ASN A CA 1
ATOM 654 C C . ASN A 1 86 ? -9.543 25.845 10.649 1.00 95.94 86 ASN A C 1
ATOM 656 O O . ASN A 1 86 ? -9.381 27.053 10.471 1.00 95.94 86 ASN A O 1
ATOM 660 N N . ASP A 1 87 ? -9.431 25.263 11.843 1.00 96.56 87 ASP A N 1
ATOM 661 C CA . ASP A 1 87 ? -9.134 25.979 13.083 1.00 96.56 87 ASP A CA 1
ATOM 662 C C . ASP A 1 87 ? -7.828 26.785 12.983 1.00 96.56 87 ASP A C 1
ATOM 664 O O . ASP A 1 87 ? -7.764 27.896 13.512 1.00 96.56 87 ASP A O 1
ATOM 668 N N . SER A 1 88 ? -6.828 26.264 12.253 1.00 93.94 88 SER A N 1
ATOM 669 C CA . SER A 1 88 ? -5.492 26.858 12.103 1.00 93.94 88 SER A CA 1
ATOM 670 C C . SER A 1 88 ? -5.364 28.034 11.130 1.00 93.94 88 SER A C 1
ATOM 672 O O . SER A 1 88 ? -4.259 28.562 10.954 1.00 93.94 88 SER A O 1
ATOM 674 N N . ASN A 1 89 ? -6.465 28.474 10.510 1.00 90.62 89 ASN A N 1
ATOM 675 C CA . ASN A 1 89 ? -6.467 29.681 9.681 1.00 90.62 89 ASN A CA 1
ATOM 676 C C . ASN A 1 89 ? -5.969 30.911 10.461 1.00 90.62 89 ASN A C 1
ATOM 678 O O . ASN A 1 89 ? -6.045 30.988 11.684 1.00 90.62 89 ASN A O 1
ATOM 682 N N . LEU A 1 90 ? -5.484 31.919 9.744 1.00 83.12 90 LEU A N 1
ATOM 683 C CA . LEU A 1 90 ? -5.214 33.228 10.325 1.00 83.12 90 LEU A CA 1
ATOM 684 C C . LEU A 1 90 ? -6.538 33.894 10.693 1.00 83.12 90 LEU A C 1
ATOM 686 O O . LEU A 1 90 ? -7.382 34.099 9.828 1.00 83.12 90 LEU A O 1
ATOM 690 N N . GLY A 1 91 ? -6.711 34.206 11.976 1.00 76.31 91 GLY A N 1
ATOM 691 C CA . GLY A 1 91 ? -7.934 34.802 12.504 1.00 76.31 91 GLY A CA 1
ATOM 692 C C . GLY A 1 91 ? -8.263 36.206 11.973 1.00 76.31 91 GLY A C 1
ATOM 693 O O . GLY A 1 91 ? -7.657 36.692 11.013 1.00 76.31 91 GLY A O 1
ATOM 694 N N . PRO A 1 92 ? -9.233 36.885 12.605 1.00 74.88 92 PRO A N 1
ATOM 695 C CA . PRO A 1 92 ? -9.701 38.196 12.171 1.00 74.88 92 PRO A CA 1
ATOM 696 C C . PRO A 1 92 ? -8.566 39.222 11.986 1.00 74.88 92 PRO A C 1
ATOM 698 O O . PRO A 1 92 ? -7.667 39.291 12.832 1.00 74.88 92 PRO A O 1
ATOM 701 N N . PRO A 1 93 ? -8.599 40.054 10.923 1.00 73.69 93 PRO A N 1
ATOM 702 C CA . PRO A 1 93 ? -9.699 40.221 9.962 1.00 73.69 93 PRO A CA 1
ATOM 703 C C . PRO A 1 93 ? -9.630 39.307 8.718 1.00 73.69 93 PRO A C 1
ATOM 705 O O . PRO A 1 93 ? -10.425 39.491 7.800 1.00 73.69 93 PRO A O 1
ATOM 708 N N . LEU A 1 94 ? -8.666 38.379 8.628 1.00 71.88 94 LEU A N 1
ATOM 709 C CA . LEU A 1 94 ? -8.443 37.577 7.412 1.00 71.88 94 LEU A CA 1
ATOM 710 C C . LEU A 1 94 ? -9.427 36.411 7.274 1.00 71.88 94 LEU A C 1
ATOM 712 O O . LEU A 1 94 ? -9.902 36.138 6.171 1.00 71.88 94 LEU A O 1
ATOM 716 N N . MET A 1 95 ? -9.735 35.727 8.378 1.00 72.75 95 MET A N 1
ATOM 717 C CA . MET A 1 95 ? -10.690 34.621 8.401 1.00 72.75 95 MET A CA 1
ATOM 718 C C . MET A 1 95 ? -11.511 34.616 9.691 1.00 72.75 95 MET A C 1
ATOM 720 O O . MET A 1 95 ? -11.065 34.134 10.732 1.00 72.75 95 MET A O 1
ATOM 724 N N . ASP A 1 96 ? -12.755 35.078 9.596 1.00 72.44 96 ASP A N 1
ATOM 725 C CA . ASP A 1 96 ? -13.660 35.160 10.750 1.00 72.44 96 ASP A CA 1
ATOM 726 C C . ASP A 1 96 ? -14.497 33.886 10.955 1.00 72.44 96 ASP A C 1
ATOM 728 O O . ASP A 1 96 ? -15.057 33.680 12.028 1.00 72.44 96 ASP A O 1
ATOM 732 N N . THR A 1 97 ? -14.614 33.025 9.938 1.00 78.94 97 THR A N 1
ATOM 733 C CA . THR A 1 97 ? -15.554 31.887 9.958 1.00 78.94 97 THR A CA 1
ATOM 734 C C . THR A 1 97 ? -14.918 30.557 10.344 1.00 78.94 97 THR A C 1
ATOM 736 O O . THR A 1 97 ? -15.613 29.689 10.865 1.00 78.94 97 THR A O 1
ATOM 739 N N . GLN A 1 98 ? -13.619 30.379 10.092 1.00 88.12 98 GLN A N 1
ATOM 740 C CA . GLN A 1 98 ? -12.937 29.095 10.292 1.00 88.12 98 GLN A CA 1
ATOM 741 C C . GLN A 1 98 ? -11.947 29.091 11.459 1.00 88.12 98 GLN A C 1
ATOM 743 O O . GLN A 1 98 ? -11.757 28.039 12.062 1.00 88.12 98 GLN A O 1
ATOM 748 N N . TYR A 1 99 ? -11.358 30.238 11.803 1.00 92.50 99 TYR A N 1
ATOM 749 C CA . TYR A 1 99 ? -10.374 30.334 12.880 1.00 92.50 99 TYR A CA 1
ATOM 750 C C . TYR A 1 99 ? -10.968 29.996 14.252 1.00 92.50 99 TYR A C 1
ATOM 752 O O . TYR A 1 99 ? -12.044 30.474 14.613 1.00 92.50 99 TYR A O 1
ATOM 760 N N . VAL A 1 100 ? -10.214 29.231 15.043 1.00 93.69 100 VAL A N 1
ATOM 761 C CA . VAL A 1 100 ? -10.496 28.976 16.463 1.00 93.69 100 VAL A CA 1
ATOM 762 C C . VAL A 1 100 ? -9.214 29.201 17.248 1.00 93.69 100 VAL A C 1
ATOM 764 O O . VAL A 1 100 ? -8.166 28.701 16.854 1.00 93.69 100 VAL A O 1
ATOM 767 N N . SER A 1 101 ? -9.257 29.946 18.354 1.00 93.56 101 SER A N 1
ATOM 768 C CA . SER A 1 101 ? -8.054 30.175 19.162 1.00 93.56 101 SER A CA 1
ATOM 769 C C . SER A 1 101 ? -7.519 28.850 19.727 1.00 93.56 101 SER A C 1
ATOM 771 O O . SER A 1 101 ? -8.300 27.952 20.022 1.00 93.56 101 SER A O 1
ATOM 773 N N . ILE A 1 102 ? -6.201 28.697 19.905 1.00 95.00 102 ILE A N 1
ATOM 774 C CA . ILE A 1 102 ? -5.623 27.454 20.461 1.00 95.00 102 ILE A CA 1
ATOM 775 C C . ILE A 1 102 ? -6.250 27.064 21.819 1.00 95.00 102 ILE A C 1
ATOM 777 O O . ILE A 1 102 ? -6.544 25.881 22.001 1.00 95.00 102 ILE A O 1
ATOM 781 N N . PRO A 1 103 ? -6.486 27.998 22.769 1.00 94.38 103 PRO A N 1
ATOM 782 C CA . PRO A 1 103 ? -7.199 27.676 24.005 1.00 94.38 103 PRO A CA 1
ATOM 783 C C . PRO A 1 103 ? -8.607 27.116 23.772 1.00 94.38 103 PRO A C 1
ATOM 785 O O . PRO A 1 103 ? -8.942 26.088 24.359 1.00 94.38 103 PRO A O 1
ATOM 788 N N . ASP A 1 104 ? -9.399 27.744 22.898 1.00 97.25 104 ASP A N 1
ATOM 789 C CA . ASP A 1 104 ? -10.766 27.296 22.604 1.00 97.25 104 ASP A CA 1
ATOM 790 C C . ASP A 1 104 ? -10.757 25.962 21.854 1.00 97.25 104 ASP A C 1
ATOM 792 O O . ASP A 1 104 ? -11.498 25.054 22.202 1.00 97.25 104 ASP A O 1
ATOM 796 N N . PHE A 1 105 ? -9.850 25.789 20.892 1.00 98.44 105 PHE A N 1
ATOM 797 C CA . PHE A 1 105 ? -9.637 24.538 20.166 1.00 98.44 105 PHE A CA 1
ATOM 798 C C . PHE A 1 105 ? -9.318 23.384 21.124 1.00 98.44 105 PHE A C 1
ATOM 800 O O . PHE A 1 105 ? -9.957 22.333 21.084 1.00 98.44 105 PHE A O 1
ATOM 807 N N . ALA A 1 106 ? -8.365 23.588 22.038 1.00 97.94 106 ALA A N 1
ATOM 808 C CA . ALA A 1 106 ? -8.005 22.585 23.033 1.00 97.94 106 ALA A CA 1
ATOM 809 C C . ALA A 1 106 ? -9.166 22.284 23.996 1.00 97.94 106 ALA A C 1
ATOM 811 O O . ALA A 1 106 ? -9.345 21.130 24.389 1.00 97.94 106 ALA A O 1
ATOM 812 N N . GLN A 1 107 ? -9.955 23.296 24.374 1.00 98.38 107 GLN A N 1
ATOM 813 C CA . GLN A 1 107 ? -11.151 23.104 25.193 1.00 98.38 107 GLN A CA 1
ATOM 814 C C . GLN A 1 107 ? -12.228 22.318 24.437 1.00 98.38 107 GLN A C 1
ATOM 816 O O . GLN A 1 107 ? -12.733 21.333 24.968 1.00 98.38 107 GLN A O 1
ATOM 821 N N . ASN A 1 108 ? -12.502 22.662 23.180 1.00 98.88 108 ASN A N 1
ATOM 822 C CA . ASN A 1 108 ? -13.466 21.963 22.336 1.00 98.88 108 ASN A CA 1
ATOM 823 C C . ASN A 1 108 ? -13.116 20.480 22.196 1.00 98.88 108 ASN A C 1
ATOM 825 O O . ASN A 1 108 ? -13.989 19.629 22.325 1.00 98.88 108 ASN A O 1
ATOM 829 N N . LEU A 1 109 ? -11.839 20.136 21.995 1.00 98.88 109 LEU A N 1
ATOM 830 C CA . LEU A 1 109 ? -11.417 18.733 21.949 1.00 98.88 109 LEU A CA 1
ATOM 831 C C . LEU A 1 109 ? -11.725 17.996 23.262 1.00 98.88 109 LEU A C 1
ATOM 833 O O . LEU A 1 109 ? -12.200 16.863 23.224 1.00 98.88 109 LEU A O 1
ATOM 837 N N . ARG A 1 110 ? -11.516 18.628 24.425 1.00 98.75 110 ARG A N 1
ATOM 838 C CA . ARG A 1 110 ? -11.900 18.040 25.724 1.00 98.75 110 ARG A CA 1
ATOM 839 C C . ARG A 1 110 ? -13.403 17.879 25.853 1.00 98.75 110 ARG A C 1
ATOM 841 O O . ARG A 1 110 ? -13.851 16.854 26.367 1.00 98.75 110 ARG A O 1
ATOM 848 N N . ASP A 1 111 ? -14.166 18.859 25.389 1.00 98.56 111 ASP A N 1
ATOM 849 C CA . ASP A 1 111 ? -15.624 18.827 25.434 1.00 98.56 111 ASP A CA 1
ATOM 850 C C . ASP A 1 111 ? -16.171 17.711 24.536 1.00 98.56 111 ASP A C 1
ATOM 852 O O . ASP A 1 111 ? -17.063 16.979 24.955 1.00 98.56 111 ASP A O 1
ATOM 856 N N . LEU A 1 112 ? -15.580 17.495 23.354 1.00 98.56 112 LEU A N 1
ATOM 857 C CA . LEU A 1 112 ? -15.904 16.370 22.471 1.00 98.56 112 LEU A CA 1
ATOM 858 C C . LEU A 1 112 ? -15.567 15.017 23.118 1.00 98.56 112 LEU A C 1
ATOM 860 O O . LEU A 1 112 ? -16.398 14.110 23.107 1.00 98.56 112 LEU A O 1
ATOM 864 N N . ILE A 1 113 ? -14.373 14.882 23.709 1.00 98.31 113 ILE A N 1
ATOM 865 C CA . ILE A 1 113 ? -13.914 13.650 24.379 1.00 98.31 113 ILE A CA 1
ATOM 866 C C . ILE A 1 113 ? -14.817 13.290 25.564 1.00 98.31 113 ILE A C 1
ATOM 868 O O . ILE A 1 113 ? -15.189 12.132 25.747 1.00 98.31 113 ILE A O 1
ATOM 872 N N . SER A 1 114 ? -15.161 14.286 26.380 1.00 97.12 114 SER A N 1
ATOM 873 C CA . SER A 1 114 ? -15.935 14.114 27.615 1.00 97.12 114 SER A CA 1
ATOM 874 C C . SER A 1 114 ? -17.445 14.269 27.423 1.00 97.12 114 SER A C 1
ATOM 876 O O . SER A 1 114 ? -18.196 14.239 28.402 1.00 97.12 114 SER A O 1
ATOM 878 N N . HIS A 1 115 ? -17.908 14.413 26.177 1.00 97.31 115 HIS A N 1
ATOM 879 C CA . HIS A 1 115 ? -19.301 14.716 25.891 1.00 97.31 115 HIS A CA 1
ATOM 880 C C . HIS A 1 115 ? -20.246 13.644 26.472 1.00 97.31 115 HIS A C 1
ATOM 882 O O . HIS A 1 115 ? -19.995 12.445 26.303 1.00 97.31 115 HIS A O 1
ATOM 888 N N . PRO A 1 116 ? -21.391 14.018 27.078 1.00 95.62 116 PRO A N 1
ATOM 889 C CA . PRO A 1 116 ? -22.306 13.055 27.694 1.00 95.62 116 PRO A CA 1
ATOM 890 C C . PRO A 1 116 ? -22.789 11.938 26.759 1.00 95.62 116 PRO A C 1
ATOM 892 O O . PRO A 1 116 ? -22.998 10.817 27.209 1.00 95.62 116 PRO A O 1
ATOM 895 N N . LEU A 1 117 ? -22.940 12.212 25.457 1.00 94.31 117 LEU A N 1
ATOM 896 C CA . LEU A 1 117 ? -23.315 11.184 24.472 1.00 94.31 117 LEU A CA 1
ATOM 897 C C . LEU A 1 117 ? -22.211 10.160 24.207 1.00 94.31 117 LEU A C 1
ATOM 899 O O . LEU A 1 117 ? -22.527 9.018 23.898 1.00 94.31 117 LEU A O 1
ATOM 903 N N . VAL A 1 118 ? -20.941 10.545 24.340 1.00 95.69 118 VAL A N 1
ATOM 904 C CA . VAL A 1 118 ? -19.812 9.610 24.270 1.00 95.69 118 VAL A CA 1
ATOM 905 C C . VAL A 1 118 ? -19.832 8.724 25.514 1.00 95.69 118 VAL A C 1
ATOM 907 O O . VAL A 1 118 ? -19.832 7.501 25.401 1.00 95.69 118 VAL A O 1
ATOM 910 N N . ALA A 1 119 ? -19.964 9.334 26.696 1.00 94.06 119 ALA A N 1
ATOM 911 C CA . ALA A 1 119 ? -20.038 8.627 27.975 1.00 94.06 119 ALA A CA 1
ATOM 912 C C . ALA A 1 119 ? -21.298 7.752 28.143 1.00 94.06 119 ALA A C 1
ATOM 914 O O . ALA A 1 119 ? -21.329 6.889 29.016 1.00 94.06 119 ALA A O 1
ATOM 915 N N . ALA A 1 120 ? -22.338 7.970 27.330 1.00 95.38 120 ALA A N 1
ATOM 916 C CA . ALA A 1 120 ? -23.574 7.192 27.374 1.00 95.38 120 ALA A CA 1
ATOM 917 C C . ALA A 1 120 ? -23.424 5.767 26.811 1.00 95.38 120 ALA A C 1
ATOM 919 O O . ALA A 1 120 ? -24.251 4.911 27.127 1.00 95.38 120 ALA A O 1
ATOM 920 N N . HIS A 1 121 ? -22.415 5.499 25.973 1.00 95.75 121 HIS A N 1
ATOM 921 C CA . HIS A 1 121 ? -22.137 4.141 25.486 1.00 95.75 121 HIS A CA 1
ATOM 922 C C . HIS A 1 121 ? -21.448 3.312 26.573 1.00 95.75 121 HIS A C 1
ATOM 924 O O . HIS A 1 121 ? -20.591 3.818 27.293 1.00 95.75 121 HIS A O 1
ATOM 930 N N . ASP A 1 122 ? -21.794 2.025 26.660 1.00 91.88 122 ASP A N 1
ATOM 931 C CA . ASP A 1 122 ? -21.197 1.089 27.618 1.00 91.88 122 ASP A CA 1
ATOM 932 C C . ASP A 1 122 ? -20.669 -0.183 26.917 1.00 91.88 122 ASP A C 1
ATOM 934 O O . ASP A 1 122 ? -21.451 -0.932 26.316 1.00 91.88 122 ASP A O 1
ATOM 938 N N . PRO A 1 123 ? -19.347 -0.449 26.966 1.00 93.81 123 PRO A N 1
ATOM 939 C CA . PRO A 1 123 ? -18.298 0.474 27.412 1.00 93.81 123 PRO A CA 1
ATOM 940 C C . PRO A 1 123 ? -18.214 1.730 26.520 1.00 93.81 123 PRO A C 1
ATOM 942 O O . PRO A 1 123 ? -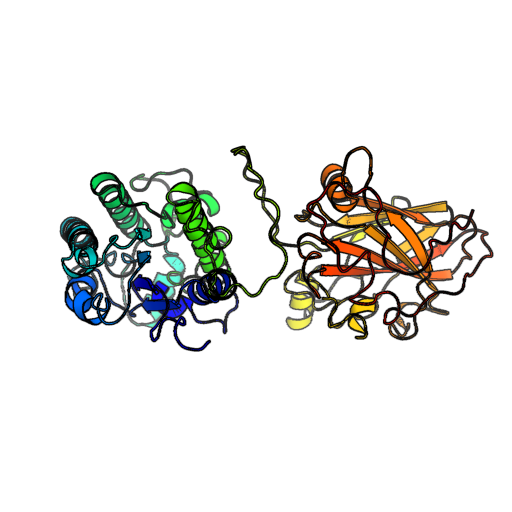18.623 1.658 25.352 1.00 93.81 123 PRO A O 1
ATOM 945 N N . PRO A 1 124 ? -17.638 2.839 27.031 1.00 94.56 124 PRO A N 1
ATOM 946 C CA . PRO A 1 124 ? -17.428 4.054 26.250 1.00 94.56 124 PRO A CA 1
ATOM 947 C C . PRO A 1 124 ? -16.619 3.800 24.968 1.00 94.56 124 PRO A C 1
ATOM 949 O O . PRO A 1 124 ? -15.815 2.857 24.925 1.00 94.56 124 PRO A O 1
ATOM 952 N N . PRO A 1 125 ? -16.783 4.638 23.928 1.00 97.94 125 PRO A N 1
ATOM 953 C CA . PRO A 1 125 ? -16.026 4.510 22.696 1.00 97.94 125 PRO A CA 1
ATOM 954 C C . PRO A 1 125 ? -14.532 4.680 22.953 1.00 97.94 125 PRO A C 1
ATOM 956 O O . PRO A 1 125 ? -14.104 5.477 23.787 1.00 97.94 125 PRO A O 1
ATOM 959 N N . ARG A 1 126 ? -13.726 3.962 22.178 1.00 98.44 126 ARG A N 1
ATOM 960 C CA . ARG A 1 126 ? -12.282 4.172 22.107 1.00 98.44 126 ARG A CA 1
ATOM 961 C C . ARG A 1 126 ? -12.014 5.380 21.226 1.00 98.44 126 ARG A C 1
ATOM 963 O O . ARG A 1 126 ? -12.264 5.333 20.021 1.00 98.44 126 ARG A O 1
ATOM 970 N N . ILE A 1 127 ? -11.571 6.467 21.842 1.00 98.81 127 ILE A N 1
ATOM 971 C CA . ILE A 1 127 ? -11.372 7.739 21.152 1.00 98.81 127 ILE A CA 1
ATOM 972 C C . ILE A 1 127 ? -9.937 7.812 20.641 1.00 98.81 127 ILE A C 1
ATOM 974 O O . ILE A 1 127 ? -9.006 7.475 21.369 1.00 98.81 127 ILE A O 1
ATOM 978 N N . ILE A 1 128 ? -9.769 8.251 19.397 1.00 98.88 128 ILE A N 1
ATOM 979 C CA . ILE A 1 128 ? -8.470 8.524 18.778 1.00 98.88 128 ILE A CA 1
ATOM 980 C C . ILE A 1 128 ? -8.488 9.983 18.337 1.00 98.88 128 ILE A C 1
ATOM 982 O O . ILE A 1 128 ? -9.382 10.386 17.593 1.00 98.88 128 ILE A O 1
ATOM 986 N N . LEU A 1 129 ? -7.516 10.775 18.781 1.00 98.94 129 LEU A N 1
ATOM 987 C CA . LEU A 1 129 ? -7.301 12.108 18.223 1.00 98.94 129 LEU A CA 1
ATOM 988 C C . LEU A 1 129 ? -6.336 12.017 17.046 1.00 98.94 129 LEU A C 1
ATOM 990 O O . LEU A 1 129 ? -5.366 11.267 17.103 1.00 98.94 129 LEU A O 1
ATOM 994 N N . ILE A 1 130 ? -6.573 12.794 15.997 1.00 98.88 130 ILE A N 1
ATOM 995 C CA . ILE A 1 130 ? -5.688 12.861 14.832 1.00 98.88 130 ILE A CA 1
ATOM 996 C C . ILE A 1 130 ? -5.265 14.315 14.644 1.00 98.88 130 ILE A C 1
ATOM 998 O O . ILE A 1 130 ? -6.115 15.206 14.606 1.00 98.88 130 ILE A O 1
ATOM 1002 N N . THR A 1 131 ? -3.956 14.567 14.578 1.00 98.88 131 THR A N 1
ATOM 1003 C CA . THR A 1 131 ? -3.428 15.924 14.377 1.00 98.88 131 THR A CA 1
ATOM 1004 C C . THR A 1 131 ? -3.646 16.376 12.928 1.00 98.88 131 THR A C 1
ATOM 1006 O O . THR A 1 131 ? -3.566 15.540 12.024 1.00 98.88 131 THR A O 1
ATOM 1009 N N . PRO A 1 132 ? -3.921 17.670 12.658 1.00 98.44 132 PRO A N 1
ATOM 1010 C CA . PRO A 1 132 ? -3.971 18.166 11.284 1.00 98.44 132 PRO A CA 1
ATOM 1011 C C . PRO A 1 132 ? -2.607 17.951 10.596 1.00 98.44 132 PRO A C 1
ATOM 1013 O O . PRO A 1 132 ? -1.581 18.259 11.208 1.00 98.44 132 PRO A O 1
ATOM 1016 N N . PRO A 1 133 ? -2.559 17.433 9.353 1.00 97.69 133 PRO A N 1
ATOM 1017 C CA . PRO A 1 133 ? -1.302 17.244 8.624 1.00 97.69 133 PRO A CA 1
ATOM 1018 C C . PRO A 1 133 ? -0.636 18.597 8.316 1.00 97.69 133 PRO A C 1
ATOM 1020 O O . PRO A 1 133 ? -1.302 19.634 8.391 1.00 97.69 133 PRO A O 1
ATOM 1023 N N . PRO A 1 134 ? 0.664 18.633 7.957 1.00 96.81 134 PRO A N 1
ATOM 1024 C CA . PRO A 1 134 ? 1.269 19.864 7.471 1.00 96.81 134 PRO A CA 1
ATOM 1025 C C . PRO A 1 134 ? 0.601 20.324 6.175 1.00 96.81 134 PRO A C 1
ATOM 1027 O O . PRO A 1 134 ? -0.063 19.547 5.490 1.00 96.81 134 PRO A O 1
ATOM 1030 N N . ILE A 1 135 ? 0.823 21.587 5.826 1.00 94.62 135 ILE A N 1
ATOM 1031 C CA . ILE A 1 135 ? 0.343 22.174 4.571 1.00 94.62 135 ILE A CA 1
ATOM 1032 C C . ILE A 1 135 ? 1.509 22.545 3.655 1.00 94.62 135 ILE A C 1
ATOM 1034 O O . ILE A 1 135 ? 2.612 22.817 4.130 1.00 94.62 135 ILE A O 1
ATOM 1038 N N . GLU A 1 136 ? 1.238 22.620 2.354 1.00 94.31 136 GLU A N 1
ATOM 1039 C CA . GLU A 1 136 ? 2.158 23.173 1.357 1.00 94.31 136 GLU A CA 1
ATOM 1040 C C . GLU A 1 136 ? 1.722 24.601 0.990 1.00 94.31 136 GLU A C 1
ATOM 1042 O O . GLU A 1 136 ? 0.852 24.827 0.142 1.00 94.31 136 GLU A O 1
ATOM 1047 N N . GLU A 1 137 ? 2.318 25.581 1.671 1.00 92.19 137 GLU A N 1
ATOM 1048 C CA . GLU A 1 137 ? 1.982 27.002 1.574 1.00 92.19 137 GLU A CA 1
ATOM 1049 C C . GLU A 1 137 ? 2.131 27.544 0.149 1.00 92.19 137 GLU A C 1
ATOM 1051 O O . GLU A 1 137 ? 1.378 28.435 -0.239 1.00 92.19 137 GLU A O 1
ATOM 1056 N N . THR A 1 138 ? 3.059 27.019 -0.660 1.00 86.25 138 THR A N 1
ATOM 1057 C CA . THR A 1 138 ? 3.241 27.501 -2.038 1.00 86.25 138 THR A CA 1
ATOM 1058 C C . THR A 1 138 ? 2.072 27.123 -2.950 1.00 86.25 138 THR A C 1
ATOM 1060 O O . THR A 1 138 ? 1.733 27.891 -3.853 1.00 86.25 138 THR A O 1
ATOM 1063 N N . PHE A 1 139 ? 1.415 25.983 -2.705 1.00 87.25 139 PHE A N 1
ATOM 1064 C CA . PHE A 1 139 ? 0.180 25.603 -3.395 1.00 87.25 139 PHE A CA 1
ATOM 1065 C C . PHE A 1 139 ? -0.992 26.456 -2.927 1.00 87.25 139 PHE A C 1
ATOM 1067 O O . PHE A 1 139 ? -1.702 27.033 -3.751 1.00 87.25 139 PHE A O 1
ATOM 1074 N N . ILE A 1 140 ? -1.135 26.596 -1.608 1.00 85.50 140 ILE A N 1
ATOM 1075 C CA . ILE A 1 140 ? -2.203 27.395 -1.006 1.00 85.50 140 ILE A CA 1
ATOM 1076 C C . ILE A 1 140 ? -2.120 28.845 -1.479 1.00 85.50 140 ILE A C 1
ATOM 1078 O O . ILE A 1 140 ? -3.138 29.405 -1.860 1.00 85.50 140 ILE A O 1
ATOM 1082 N N . ALA A 1 141 ? -0.925 29.438 -1.541 1.00 85.06 141 ALA A N 1
ATOM 1083 C CA . ALA A 1 141 ? -0.737 30.802 -2.025 1.00 85.06 141 ALA A CA 1
ATOM 1084 C C . ALA A 1 141 ? -1.191 30.977 -3.486 1.00 85.06 141 ALA A C 1
ATOM 1086 O O . ALA A 1 141 ? -1.837 31.973 -3.809 1.00 85.06 141 ALA A O 1
ATOM 1087 N N . ARG A 1 142 ? -0.904 30.001 -4.363 1.00 82.94 142 ARG A N 1
ATOM 1088 C CA . ARG A 1 142 ? -1.353 30.024 -5.769 1.00 82.94 142 ARG A CA 1
ATOM 1089 C C . ARG A 1 142 ? -2.872 29.918 -5.883 1.00 82.94 142 ARG A C 1
ATOM 1091 O O . ARG A 1 142 ? -3.470 30.598 -6.713 1.00 82.94 142 ARG A O 1
ATOM 1098 N N . GLU A 1 143 ? -3.495 29.064 -5.077 1.00 80.88 143 GLU A N 1
ATOM 1099 C CA . GLU A 1 143 ? -4.953 28.920 -5.058 1.00 80.88 143 GLU A CA 1
ATOM 1100 C C . GLU A 1 143 ? -5.643 30.134 -4.422 1.00 80.88 143 GLU A C 1
ATOM 1102 O O . GLU A 1 143 ? -6.671 30.592 -4.919 1.00 80.88 143 GLU A O 1
ATOM 1107 N N . ASP A 1 144 ? -5.068 30.715 -3.372 1.00 80.00 144 ASP A N 1
ATOM 1108 C CA . ASP A 1 144 ? -5.562 31.941 -2.746 1.00 80.00 144 ASP A CA 1
ATOM 1109 C C . ASP A 1 144 ? -5.515 33.123 -3.734 1.00 80.00 144 ASP A C 1
ATOM 1111 O O . ASP A 1 144 ? -6.514 33.834 -3.870 1.00 80.00 144 ASP A O 1
ATOM 1115 N N . GLU A 1 145 ? -4.433 33.274 -4.507 1.00 82.31 145 GLU A N 1
ATOM 1116 C CA . GLU A 1 145 ? -4.321 34.296 -5.560 1.00 82.31 145 GLU A CA 1
ATOM 1117 C C . GLU A 1 145 ? -5.386 34.113 -6.656 1.00 82.31 145 GLU A C 1
ATOM 1119 O O . GLU A 1 145 ? -6.080 35.069 -7.013 1.00 82.31 145 GLU A O 1
ATOM 1124 N N . LYS A 1 146 ? -5.589 32.880 -7.149 1.00 82.31 146 LYS A N 1
ATOM 1125 C CA . LYS A 1 146 ? -6.654 32.572 -8.126 1.00 82.31 146 LYS A CA 1
ATOM 1126 C C . LYS A 1 146 ? -8.048 32.928 -7.608 1.00 82.31 146 LYS A C 1
ATOM 1128 O O . LYS A 1 146 ? -8.906 33.331 -8.391 1.00 82.31 146 LYS A O 1
ATOM 1133 N N . ASN A 1 147 ? -8.265 32.792 -6.302 1.00 73.88 147 ASN A N 1
ATOM 1134 C CA . ASN A 1 147 ? -9.527 33.102 -5.635 1.00 73.88 147 ASN A CA 1
ATOM 1135 C C . ASN A 1 147 ? -9.631 34.570 -5.169 1.00 73.88 147 ASN A C 1
ATOM 1137 O O . ASN A 1 147 ? -10.592 34.930 -4.490 1.00 73.88 147 ASN A O 1
ATOM 1141 N N . GLY A 1 148 ? -8.682 35.431 -5.558 1.00 77.25 148 GLY A N 1
ATOM 1142 C CA . GLY A 1 148 ? -8.727 36.876 -5.322 1.00 77.25 148 GLY A CA 1
ATOM 1143 C C . GLY A 1 148 ? -8.251 37.321 -3.937 1.00 77.25 148 GLY A C 1
ATOM 1144 O O . GLY A 1 148 ? -8.478 38.474 -3.565 1.00 77.25 148 GLY A O 1
ATOM 1145 N N . TYR A 1 149 ? -7.600 36.443 -3.173 1.00 74.62 149 TYR A N 1
ATOM 1146 C C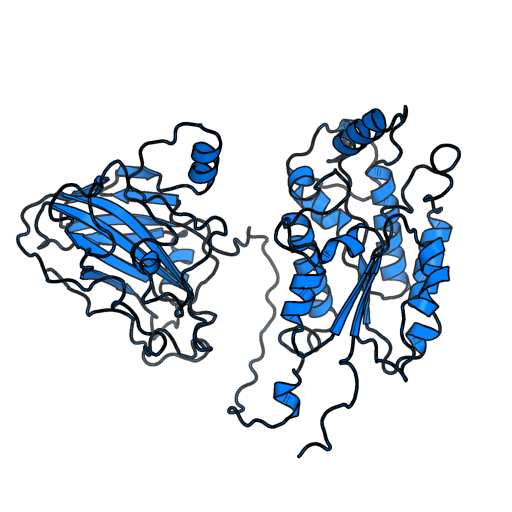A . TYR A 1 149 ? -6.980 36.803 -1.901 1.00 74.62 149 TYR A CA 1
ATOM 1147 C C . TYR A 1 149 ? -5.591 37.407 -2.132 1.00 74.62 149 TYR A C 1
ATOM 1149 O O . TYR A 1 149 ? -4.811 36.925 -2.948 1.00 74.62 149 TYR A O 1
ATOM 1157 N N . THR A 1 150 ? -5.273 38.471 -1.392 1.00 71.62 150 THR A N 1
ATOM 1158 C CA . THR A 1 150 ? -3.974 39.165 -1.472 1.00 71.62 150 THR A CA 1
ATOM 1159 C C . THR A 1 150 ? -2.975 38.709 -0.408 1.00 71.62 150 THR A C 1
ATOM 1161 O O . THR A 1 150 ? -1.825 39.138 -0.428 1.00 71.62 150 THR A O 1
ATOM 1164 N N . GLU A 1 151 ? -3.410 37.867 0.531 1.00 74.88 151 GLU A N 1
ATOM 1165 C CA . GLU A 1 151 ? -2.613 37.336 1.638 1.00 74.88 151 GLU A CA 1
ATOM 1166 C C . GLU A 1 151 ? -2.913 35.842 1.818 1.00 74.88 151 GLU A C 1
ATOM 1168 O O . GLU A 1 151 ? -4.057 35.413 1.653 1.00 74.88 151 GLU A O 1
ATOM 1173 N N . VAL A 1 152 ? -1.890 35.051 2.162 1.00 77.62 152 VAL A N 1
ATOM 1174 C CA . VAL A 1 152 ? -2.041 33.613 2.438 1.00 77.62 152 VAL A CA 1
ATOM 1175 C C . VAL A 1 152 ? -2.767 33.437 3.767 1.00 77.62 152 VAL A C 1
ATOM 1177 O O . VAL A 1 152 ? -2.360 34.015 4.774 1.00 77.62 152 VAL A O 1
ATOM 1180 N N . LYS A 1 153 ? -3.824 32.621 3.794 1.00 82.12 153 LYS A N 1
ATOM 1181 C CA . LYS A 1 153 ? -4.695 32.487 4.982 1.00 82.12 153 LYS A CA 1
ATOM 1182 C C . LYS A 1 153 ? -4.236 31.420 5.975 1.00 82.12 153 LYS A C 1
ATOM 1184 O O . LYS A 1 153 ? -4.770 31.345 7.079 1.00 82.12 153 LYS A O 1
ATOM 1189 N N . ARG A 1 154 ? -3.271 30.579 5.599 1.00 87.75 154 ARG A N 1
ATOM 1190 C CA . ARG A 1 154 ? -2.759 29.464 6.408 1.00 87.75 154 ARG A CA 1
ATOM 1191 C C . ARG A 1 154 ? -1.238 29.399 6.318 1.00 87.75 154 ARG A C 1
ATOM 1193 O O . ARG A 1 154 ? -0.676 29.607 5.251 1.00 87.75 154 ARG A O 1
ATOM 1200 N N . TYR A 1 155 ? -0.593 29.060 7.429 1.00 89.12 155 TYR A N 1
ATOM 1201 C CA . TYR A 1 155 ? 0.841 28.774 7.468 1.00 89.12 155 TYR A CA 1
ATOM 1202 C C . TYR A 1 155 ? 1.085 27.417 8.116 1.00 89.12 155 TYR A C 1
ATOM 1204 O O . TYR A 1 155 ? 0.420 27.074 9.095 1.00 89.12 155 TYR A O 1
ATOM 1212 N N . ASN A 1 156 ? 2.076 26.675 7.627 1.00 91.62 156 ASN A N 1
ATOM 1213 C CA . ASN A 1 156 ? 2.417 25.365 8.168 1.00 91.62 156 ASN A CA 1
ATOM 1214 C C . ASN A 1 156 ? 2.870 25.469 9.630 1.00 91.62 156 ASN A C 1
ATOM 1216 O O . ASN A 1 156 ? 2.468 24.660 10.463 1.00 91.62 156 ASN A O 1
ATOM 1220 N N . ARG A 1 157 ? 3.581 26.552 9.983 1.00 88.19 157 ARG A N 1
ATOM 1221 C CA . ARG A 1 157 ? 3.926 26.862 11.383 1.00 88.19 157 ARG A CA 1
ATOM 1222 C C . ARG A 1 157 ? 2.694 27.020 12.277 1.00 88.19 157 ARG A C 1
ATOM 1224 O O . ARG A 1 157 ? 2.737 26.651 13.440 1.00 88.19 157 ARG A O 1
ATOM 1231 N N . ASN A 1 158 ? 1.593 27.564 11.749 1.00 90.06 158 ASN A N 1
ATOM 1232 C CA . ASN A 1 158 ? 0.362 27.696 12.518 1.00 90.06 158 ASN A CA 1
ATOM 1233 C C . ASN A 1 158 ? -0.255 26.315 12.711 1.00 90.06 158 ASN A C 1
ATOM 1235 O O . ASN A 1 158 ? -0.539 25.952 13.844 1.00 90.06 158 ASN A O 1
ATOM 1239 N N . THR A 1 159 ? -0.388 25.518 11.648 1.00 94.75 159 THR A N 1
ATOM 1240 C CA . THR A 1 159 ? -0.896 24.141 11.743 1.00 94.75 159 THR A CA 1
ATOM 1241 C C . THR A 1 159 ? -0.089 23.284 12.726 1.00 94.75 159 THR A C 1
ATOM 1243 O O . THR A 1 159 ? -0.688 22.538 13.500 1.00 94.75 159 THR A O 1
ATOM 1246 N N . ALA A 1 160 ? 1.234 23.466 12.795 1.00 93.81 160 ALA A N 1
ATOM 1247 C CA . ALA A 1 160 ? 2.098 22.813 13.780 1.00 93.81 160 ALA A CA 1
ATOM 1248 C C . ALA A 1 160 ? 1.677 23.101 15.235 1.00 93.81 160 ALA A C 1
ATOM 1250 O O . ALA A 1 160 ? 1.664 22.191 16.062 1.00 93.81 160 ALA A O 1
ATOM 1251 N N . LEU A 1 161 ? 1.257 24.333 15.550 1.00 93.12 161 LEU A N 1
ATOM 1252 C CA . LEU A 1 161 ? 0.767 24.693 16.888 1.00 93.12 161 LEU A CA 1
ATOM 1253 C C . LEU A 1 161 ? -0.549 23.982 17.241 1.00 93.12 161 LEU A C 1
ATOM 1255 O O . LEU A 1 161 ? -0.767 23.627 18.399 1.00 93.12 161 LEU A O 1
ATOM 1259 N N . TYR A 1 162 ? -1.427 23.749 16.260 1.00 97.75 162 TYR A N 1
ATOM 1260 C CA . TYR A 1 162 ? -2.671 22.997 16.479 1.00 97.75 162 TYR A CA 1
ATOM 1261 C C . TYR A 1 162 ? -2.392 21.500 16.599 1.00 97.75 162 TYR A C 1
ATOM 1263 O O . TYR A 1 162 ? -2.988 20.846 17.451 1.00 97.75 162 TYR A O 1
ATOM 1271 N N . ALA A 1 163 ? -1.444 20.962 15.827 1.00 98.38 163 ALA A N 1
ATOM 1272 C CA . ALA A 1 163 ? -0.965 19.597 16.012 1.00 98.38 163 ALA A CA 1
ATOM 1273 C C . ALA A 1 163 ? -0.380 19.391 17.421 1.00 98.38 163 ALA A C 1
ATOM 1275 O O . ALA A 1 163 ? -0.752 18.439 18.107 1.00 98.38 163 ALA A O 1
ATOM 1276 N N . GLU A 1 164 ? 0.432 20.333 17.911 1.00 97.00 164 GLU A N 1
ATOM 1277 C CA . GLU A 1 164 ? 0.930 20.326 19.291 1.00 97.00 164 GLU A CA 1
ATOM 1278 C C . GLU A 1 164 ? -0.213 20.411 20.321 1.00 97.00 164 GLU A C 1
ATOM 1280 O O . GLU A 1 164 ? -0.197 19.728 21.346 1.00 97.00 164 GLU A O 1
ATOM 1285 N N . ALA A 1 165 ? -1.235 21.232 20.068 1.00 97.06 165 ALA A N 1
ATOM 1286 C CA . ALA A 1 165 ? -2.395 21.329 20.949 1.00 97.06 165 ALA A CA 1
ATOM 1287 C C . ALA A 1 165 ? -3.165 19.999 21.031 1.00 97.06 165 ALA A C 1
ATOM 1289 O O . ALA A 1 165 ? -3.524 19.574 22.130 1.00 97.06 165 ALA A O 1
ATOM 1290 N N . VAL A 1 166 ? -3.355 19.302 19.904 1.00 98.88 166 VAL A N 1
ATOM 1291 C CA . VAL A 1 166 ? -3.961 17.961 19.876 1.00 98.88 166 VAL A CA 1
ATOM 1292 C C . VAL A 1 166 ? -3.124 16.966 20.688 1.00 98.88 166 VAL A C 1
ATOM 1294 O O . VAL A 1 166 ? -3.684 16.243 21.516 1.00 98.88 166 VAL A O 1
ATOM 1297 N N . THR A 1 167 ? -1.794 16.937 20.521 1.00 98.00 167 THR A N 1
ATOM 1298 C CA . THR A 1 167 ? -0.940 16.007 21.286 1.00 98.00 167 THR A CA 1
ATOM 1299 C C . THR A 1 167 ? -0.946 16.303 22.786 1.00 98.00 167 THR A C 1
ATOM 1301 O O . THR A 1 167 ? -1.007 15.373 23.598 1.00 98.00 167 THR A O 1
ATOM 1304 N N . LYS A 1 168 ? -0.969 17.585 23.179 1.00 96.69 168 LYS A N 1
ATOM 1305 C CA . LYS A 1 168 ? -1.135 18.011 24.580 1.00 96.69 168 LYS A CA 1
ATOM 1306 C C . LYS A 1 168 ? -2.475 17.555 25.156 1.00 96.69 168 LYS A C 1
ATOM 1308 O O . LYS A 1 168 ? -2.488 16.929 26.215 1.00 96.69 168 LYS A O 1
ATOM 1313 N N . VAL A 1 169 ? -3.587 17.787 24.452 1.00 98.50 169 VAL A N 1
ATOM 1314 C CA . VAL A 1 169 ? -4.920 17.325 24.885 1.00 98.50 169 VAL A CA 1
ATOM 1315 C C . VAL A 1 169 ? -4.957 15.804 25.020 1.00 98.50 169 VAL A C 1
ATOM 1317 O O . VAL A 1 169 ? -5.452 15.295 26.029 1.00 98.50 169 VAL A O 1
ATOM 1320 N N . GLY A 1 170 ? -4.403 15.069 24.053 1.00 98.25 170 GLY A N 1
ATOM 1321 C CA . GLY A 1 170 ? -4.320 13.610 24.110 1.00 98.25 170 GLY A CA 1
ATOM 1322 C C . GLY A 1 170 ? -3.573 13.125 25.349 1.00 98.25 170 GLY A C 1
ATOM 1323 O O . GLY A 1 170 ? -4.104 12.332 26.126 1.00 98.25 170 GLY A O 1
ATOM 1324 N N . LYS A 1 171 ? -2.395 13.696 25.626 1.00 97.69 171 LYS A N 1
ATOM 1325 C CA . LYS A 1 171 ? -1.617 13.387 26.834 1.00 97.69 171 LYS A CA 1
ATOM 1326 C C . LYS A 1 171 ? -2.381 13.689 28.125 1.00 97.69 171 LYS A C 1
ATOM 1328 O O . LYS A 1 171 ? -2.344 12.892 29.057 1.00 97.69 171 LYS A O 1
ATOM 1333 N N . GLU A 1 172 ? -3.045 14.837 28.199 1.00 97.75 172 GLU A N 1
ATOM 1334 C CA . GLU A 1 172 ? -3.763 15.275 29.400 1.00 97.75 172 GLU A CA 1
ATOM 1335 C C . GLU A 1 172 ? -5.025 14.456 29.684 1.00 97.75 172 GLU A C 1
ATOM 1337 O O . GLU A 1 172 ? -5.376 14.245 30.842 1.00 97.75 172 GLU A O 1
ATOM 1342 N N . THR A 1 173 ? -5.703 13.991 28.636 1.00 97.69 173 THR A N 1
ATOM 1343 C CA . THR A 1 173 ? -6.929 13.184 28.748 1.00 97.69 173 THR A CA 1
ATOM 1344 C C . THR A 1 173 ? -6.657 11.679 28.768 1.00 97.69 173 THR A C 1
ATOM 1346 O O . THR A 1 173 ? -7.570 10.902 29.033 1.00 97.69 173 THR A O 1
ATOM 1349 N N . GLY A 1 174 ? -5.418 11.256 28.497 1.00 97.50 174 GLY A N 1
ATOM 1350 C CA . GLY A 1 174 ? -5.076 9.849 28.282 1.00 97.50 174 GLY A CA 1
ATOM 1351 C C . GLY A 1 174 ? -5.643 9.283 26.976 1.00 97.50 174 GLY A C 1
ATOM 1352 O O . GLY A 1 174 ? -5.774 8.067 26.850 1.00 97.50 174 GLY A O 1
ATOM 1353 N N . THR A 1 175 ? -6.000 10.147 26.023 1.00 98.50 175 THR A N 1
ATOM 1354 C CA . THR A 1 175 ? -6.544 9.753 24.719 1.00 98.50 175 THR A CA 1
ATOM 1355 C C . THR A 1 175 ? -5.398 9.514 23.734 1.00 98.50 175 THR A C 1
ATOM 1357 O O . THR A 1 175 ? -4.579 10.419 23.546 1.00 98.50 175 THR A O 1
ATOM 1360 N N . PRO A 1 176 ? -5.317 8.338 23.085 1.00 98.69 176 PRO A N 1
ATOM 1361 C CA . PRO A 1 176 ? -4.308 8.071 22.064 1.00 98.69 176 PRO A CA 1
ATOM 1362 C C . PRO A 1 176 ? -4.366 9.060 20.894 1.00 98.69 176 PRO A C 1
ATOM 1364 O O . PRO A 1 176 ? -5.447 9.492 20.485 1.00 98.69 176 PRO A O 1
ATOM 1367 N N . VAL A 1 177 ? -3.195 9.398 20.346 1.00 98.81 177 VAL A N 1
ATOM 1368 C CA . VAL A 1 177 ? -3.046 10.398 19.280 1.00 98.81 177 VAL A CA 1
ATOM 1369 C C . VAL A 1 177 ? -2.307 9.809 18.086 1.00 98.81 177 VAL A C 1
ATOM 1371 O O . VAL A 1 177 ? -1.226 9.247 18.245 1.00 98.81 177 VAL A O 1
ATOM 1374 N N . VAL A 1 178 ? -2.867 9.997 16.894 1.00 98.81 178 VAL A N 1
ATOM 1375 C CA . VAL A 1 178 ? -2.169 9.846 15.615 1.00 98.81 178 VAL A CA 1
ATOM 1376 C C . VAL A 1 178 ? -1.574 11.200 15.249 1.00 98.81 178 VAL A C 1
ATOM 1378 O O . VAL A 1 178 ? -2.289 12.126 14.861 1.00 98.81 178 VAL A O 1
ATOM 1381 N N . ASP A 1 179 ? -0.260 11.327 15.399 1.00 98.44 179 ASP A N 1
ATOM 1382 C CA . ASP A 1 179 ? 0.463 12.568 15.127 1.00 98.44 179 ASP A CA 1
ATOM 1383 C C . ASP A 1 179 ? 0.871 12.689 13.654 1.00 98.44 179 ASP A C 1
ATOM 1385 O O . ASP A 1 179 ? 2.044 12.614 13.281 1.00 98.44 179 ASP A O 1
ATOM 1389 N N . LEU A 1 180 ? -0.142 12.854 12.805 1.00 98.25 180 LEU A N 1
ATOM 1390 C CA . LEU A 1 180 ? 0.008 12.912 11.357 1.00 98.25 180 LEU A CA 1
ATOM 1391 C C . LEU A 1 180 ? 0.916 14.065 10.910 1.00 98.25 180 LEU A C 1
ATOM 1393 O O . LEU A 1 180 ? 1.675 13.902 9.952 1.00 98.25 180 LEU A O 1
ATOM 1397 N N . TRP A 1 181 ? 0.893 15.192 11.635 1.00 98.06 181 TRP A N 1
ATOM 1398 C CA . TRP A 1 181 ? 1.799 16.309 11.381 1.00 98.06 181 TRP A CA 1
ATOM 1399 C C . TRP A 1 181 ? 3.264 15.867 11.422 1.00 98.06 181 TRP A C 1
ATOM 1401 O O . TRP A 1 181 ? 3.973 15.972 10.419 1.00 98.06 181 TRP A O 1
ATOM 1411 N N . SER A 1 182 ? 3.710 15.306 12.550 1.00 97.19 182 SER A N 1
ATOM 1412 C CA . SER A 1 182 ? 5.110 14.899 12.720 1.00 97.19 182 SER A CA 1
ATOM 1413 C C . SER A 1 182 ? 5.502 13.773 11.771 1.00 97.19 182 SER A C 1
ATOM 1415 O O . SER A 1 182 ? 6.627 13.771 11.269 1.00 97.19 182 SER A O 1
ATOM 1417 N N . VAL A 1 183 ? 4.588 12.839 11.485 1.00 97.88 183 VAL A N 1
ATOM 1418 C CA . VAL A 1 183 ? 4.824 11.743 10.531 1.00 97.88 183 VAL A CA 1
ATOM 1419 C C . VAL A 1 183 ? 5.140 12.293 9.139 1.00 97.88 183 VAL A C 1
ATOM 1421 O O . VAL A 1 183 ? 6.132 11.893 8.525 1.00 97.88 183 VAL A O 1
ATOM 1424 N N . PHE A 1 184 ? 4.337 13.233 8.641 1.00 97.81 184 PHE A N 1
ATOM 1425 C CA . PHE A 1 184 ? 4.530 13.812 7.309 1.00 97.81 184 PHE A CA 1
ATOM 1426 C C . PHE A 1 184 ? 5.769 14.702 7.262 1.00 97.81 184 PHE A C 1
ATOM 1428 O O . PHE A 1 184 ? 6.559 14.615 6.323 1.00 97.81 184 PHE A O 1
ATOM 1435 N N . MET A 1 185 ? 5.976 15.514 8.298 1.00 94.88 185 MET A N 1
ATOM 1436 C CA . MET A 1 185 ? 7.139 16.389 8.398 1.00 94.88 185 MET A CA 1
ATOM 1437 C C . MET A 1 185 ? 8.443 15.590 8.452 1.00 94.88 185 MET A C 1
ATOM 1439 O O . MET A 1 185 ? 9.381 15.907 7.724 1.00 94.88 185 MET A O 1
ATOM 1443 N N . THR A 1 186 ? 8.478 14.496 9.217 1.00 94.81 186 THR A N 1
ATOM 1444 C CA . THR A 1 186 ? 9.632 13.583 9.264 1.00 94.81 186 THR A CA 1
ATOM 1445 C C . THR A 1 186 ? 9.917 12.984 7.888 1.00 94.81 186 THR A C 1
ATOM 1447 O O . THR A 1 186 ? 11.065 12.971 7.448 1.00 94.81 186 THR A O 1
ATOM 1450 N N . LYS A 1 187 ? 8.880 12.540 7.161 1.00 93.00 187 LYS A N 1
ATOM 1451 C CA . LYS A 1 187 ? 9.036 12.049 5.780 1.00 93.00 187 LYS A CA 1
ATOM 1452 C C . LYS A 1 187 ? 9.568 13.134 4.838 1.00 93.00 187 LYS A C 1
ATOM 1454 O O . LYS A 1 187 ? 10.366 12.823 3.962 1.00 93.00 187 LYS A O 1
ATOM 1459 N N . ALA A 1 188 ? 9.193 14.394 5.053 1.00 91.69 188 ALA A N 1
ATOM 1460 C CA . ALA A 1 188 ? 9.712 15.553 4.326 1.00 91.69 188 ALA A CA 1
ATOM 1461 C C . ALA A 1 188 ? 11.116 16.011 4.780 1.00 91.69 188 ALA A C 1
ATOM 1463 O O . ALA A 1 188 ? 11.580 17.069 4.357 1.00 91.69 188 ALA A O 1
ATOM 1464 N N . GLY A 1 189 ? 11.801 15.235 5.627 1.00 90.19 189 GLY A N 1
ATOM 1465 C CA . GLY A 1 189 ? 13.160 15.521 6.092 1.00 90.19 189 GLY A CA 1
ATOM 1466 C C . GLY A 1 189 ? 13.239 16.542 7.229 1.00 90.19 189 GLY A C 1
ATOM 1467 O O . GLY A 1 189 ? 14.330 17.004 7.561 1.00 90.19 189 GLY A O 1
ATOM 1468 N N . TRP A 1 190 ? 12.108 16.909 7.837 1.00 89.94 190 TRP A N 1
ATOM 1469 C CA . TRP A 1 190 ? 12.094 17.780 9.006 1.00 89.94 190 TRP A CA 1
ATOM 1470 C C . TRP A 1 190 ? 12.583 17.026 10.240 1.00 89.94 190 TRP A C 1
ATOM 1472 O O . TRP A 1 190 ? 12.041 15.985 10.604 1.00 89.94 190 TRP A O 1
ATOM 1482 N N . VAL A 1 191 ? 13.590 17.584 10.905 1.00 83.62 191 VAL A N 1
ATOM 1483 C CA . VAL A 1 191 ? 14.139 17.059 12.168 1.00 83.62 191 VAL A CA 1
ATOM 1484 C C . VAL A 1 191 ? 13.706 17.881 13.384 1.00 83.62 191 VAL A C 1
ATOM 1486 O O . VAL A 1 191 ? 14.147 17.618 14.501 1.00 83.62 191 VAL A O 1
ATOM 1489 N N . GLY A 1 192 ? 12.861 18.885 13.155 1.00 80.75 192 GLY A N 1
ATOM 1490 C CA . GLY A 1 192 ? 12.462 19.860 14.150 1.00 80.75 192 GLY A CA 1
ATOM 1491 C C . GLY A 1 192 ? 11.193 19.535 14.921 1.00 80.75 192 GLY A C 1
ATOM 1492 O O . GLY A 1 192 ? 10.403 18.670 14.543 1.00 80.75 192 GLY A O 1
ATOM 1493 N N . GLY A 1 193 ? 10.964 20.278 16.002 1.00 81.19 193 GLY A N 1
ATOM 1494 C CA . GLY A 1 193 ? 9.715 20.219 16.767 1.00 81.19 193 GLY A CA 1
ATOM 1495 C C . GLY A 1 193 ? 8.606 21.101 16.181 1.00 81.19 193 GLY A C 1
ATOM 1496 O O . GLY A 1 193 ? 8.798 21.797 15.186 1.00 81.19 193 GLY A O 1
ATOM 1497 N N . TYR A 1 194 ? 7.448 21.130 16.846 1.00 81.31 194 TYR A N 1
ATOM 1498 C CA . TYR A 1 194 ? 6.315 21.987 16.457 1.00 81.31 194 TYR A CA 1
ATOM 1499 C C . TYR A 1 194 ? 6.597 23.494 16.550 1.00 81.31 194 TYR A C 1
ATOM 1501 O O . TYR A 1 194 ? 5.948 24.286 15.873 1.00 81.31 194 TYR A O 1
ATOM 1509 N N . CYS A 1 195 ? 7.539 23.884 17.410 1.00 68.38 195 CYS A N 1
ATOM 1510 C CA . CYS A 1 195 ? 7.775 25.272 17.817 1.00 68.38 195 CYS A CA 1
ATOM 1511 C C . CYS A 1 195 ? 9.207 25.734 17.504 1.00 68.38 195 CYS A C 1
ATOM 1513 O O . CYS A 1 195 ? 9.761 26.550 18.237 1.00 68.38 195 CYS A O 1
ATOM 1515 N N . GLU A 1 196 ? 9.854 25.151 16.492 1.00 71.94 196 GLU A N 1
ATOM 1516 C CA . GLU A 1 196 ? 11.234 25.505 16.160 1.00 71.94 196 GLU A CA 1
ATOM 1517 C C . GLU A 1 196 ? 11.292 26.766 15.287 1.00 71.94 196 GLU A C 1
ATOM 1519 O O . GLU A 1 196 ? 10.782 26.796 14.166 1.00 71.94 196 GLU A O 1
ATOM 1524 N N . ASP A 1 197 ? 11.920 27.816 15.819 1.00 60.88 197 ASP A N 1
ATOM 1525 C CA . ASP A 1 197 ? 12.033 29.120 15.168 1.00 60.88 197 ASP A CA 1
ATOM 1526 C C . ASP A 1 197 ? 13.316 29.229 14.327 1.00 60.88 197 ASP A C 1
ATOM 1528 O O . ASP A 1 197 ? 14.411 28.876 14.765 1.00 60.88 197 ASP A O 1
ATOM 1532 N N . GLY A 1 198 ? 13.201 29.809 13.128 1.00 59.34 198 GLY A N 1
ATOM 1533 C CA . GLY A 1 198 ? 14.347 30.255 12.324 1.00 59.34 198 GLY A CA 1
ATOM 1534 C C . GLY A 1 198 ? 14.904 29.257 11.303 1.00 59.34 198 GLY A C 1
ATOM 1535 O O . GLY A 1 198 ? 15.781 29.641 10.529 1.00 59.34 198 GLY A O 1
ATOM 1536 N N . LEU A 1 199 ? 14.383 28.027 11.238 1.00 70.12 199 LEU A N 1
ATOM 1537 C CA . LEU A 1 199 ? 14.660 27.091 10.144 1.00 70.12 199 LEU A CA 1
ATOM 1538 C C . LEU A 1 199 ? 13.524 27.110 9.107 1.00 70.12 199 LEU A C 1
ATOM 1540 O O . LEU A 1 199 ? 12.352 27.132 9.487 1.00 70.12 199 LEU A O 1
ATOM 1544 N N . PRO A 1 200 ? 13.838 27.094 7.798 1.00 81.69 200 PRO A N 1
ATOM 1545 C CA . PRO A 1 200 ? 12.822 26.968 6.765 1.00 81.69 200 PRO A CA 1
ATOM 1546 C C . PRO A 1 200 ? 12.184 25.572 6.830 1.00 81.69 200 PRO A C 1
ATOM 1548 O O . PRO A 1 200 ? 12.773 24.574 6.422 1.00 81.69 200 PRO A O 1
ATOM 1551 N N . MET A 1 201 ? 10.971 25.515 7.376 1.00 87.50 201 MET A N 1
ATOM 1552 C CA . MET A 1 201 ? 10.176 24.299 7.543 1.00 87.50 201 MET A CA 1
ATOM 1553 C C . MET A 1 201 ? 9.671 23.789 6.183 1.00 87.50 201 MET A C 1
ATOM 1555 O O . MET A 1 201 ? 9.120 24.602 5.434 1.00 87.50 201 MET A O 1
ATOM 1559 N N . PRO A 1 202 ? 9.788 22.485 5.850 1.00 91.75 202 PRO A N 1
ATOM 1560 C CA . PRO A 1 202 ? 9.154 21.920 4.660 1.00 91.75 202 PRO A CA 1
ATOM 1561 C C . PRO A 1 202 ? 7.682 22.326 4.564 1.00 91.75 202 PRO A C 1
ATOM 1563 O O . PRO A 1 202 ? 6.969 22.340 5.568 1.00 91.75 202 PRO A O 1
ATOM 1566 N N . GLY A 1 203 ? 7.241 22.716 3.370 1.00 90.25 203 GLY A N 1
ATOM 1567 C CA . GLY A 1 203 ? 5.891 23.237 3.163 1.00 90.25 203 GLY A CA 1
ATOM 1568 C C . GLY A 1 203 ? 5.736 24.727 3.436 1.00 90.25 203 GLY A C 1
ATOM 1569 O O . GLY A 1 203 ? 4.683 25.277 3.140 1.00 90.25 203 GLY A O 1
ATOM 1570 N N . SER A 1 204 ? 6.755 25.406 3.974 1.00 91.19 204 SER A N 1
ATOM 1571 C CA . SER A 1 204 ? 6.739 26.866 4.094 1.00 91.19 204 SER A CA 1
ATOM 1572 C C . SER A 1 204 ? 7.241 27.554 2.829 1.00 91.19 204 SER A C 1
ATOM 1574 O O . SER A 1 204 ? 8.185 27.087 2.193 1.00 91.19 204 SER A O 1
ATOM 1576 N N . ILE A 1 205 ? 6.701 28.736 2.512 1.00 88.06 205 ILE A N 1
ATOM 1577 C CA . ILE A 1 205 ? 7.189 29.552 1.381 1.00 88.06 205 ILE A CA 1
ATOM 1578 C C . ILE A 1 205 ? 8.700 29.814 1.497 1.00 88.06 205 ILE A C 1
ATOM 1580 O O . ILE A 1 205 ? 9.411 29.819 0.494 1.00 88.06 205 ILE A O 1
ATOM 1584 N N . ALA A 1 206 ? 9.204 29.996 2.722 1.00 86.94 206 ALA A N 1
ATOM 1585 C CA . ALA A 1 206 ? 10.619 30.241 2.991 1.00 86.94 206 ALA A CA 1
ATOM 1586 C C . ALA A 1 206 ? 11.523 29.032 2.683 1.00 86.94 206 ALA A C 1
ATOM 1588 O O . ALA A 1 206 ? 12.693 29.226 2.359 1.00 86.94 206 ALA A O 1
ATOM 1589 N N . ALA A 1 207 ? 10.999 27.806 2.774 1.00 87.88 207 ALA A N 1
ATOM 1590 C CA . ALA A 1 207 ? 11.715 26.581 2.413 1.00 87.88 207 ALA A CA 1
ATOM 1591 C C . ALA A 1 207 ? 11.662 26.261 0.918 1.00 87.88 207 ALA A C 1
ATOM 1593 O O . ALA A 1 207 ? 12.423 25.419 0.444 1.00 87.88 207 ALA A O 1
ATOM 1594 N N . GLY A 1 208 ? 10.793 26.948 0.177 1.00 88.44 208 GLY A N 1
ATOM 1595 C CA . GLY A 1 208 ? 10.463 26.576 -1.186 1.00 88.44 208 GLY A CA 1
ATOM 1596 C C . GLY A 1 208 ? 9.543 25.357 -1.240 1.00 88.44 208 GLY A C 1
ATOM 1597 O O . GLY A 1 208 ? 9.072 24.840 -0.230 1.00 88.44 208 GLY A O 1
ATOM 1598 N N . PHE A 1 209 ? 9.265 24.932 -2.466 1.00 90.00 209 PHE A N 1
ATOM 1599 C CA . PHE A 1 209 ? 8.327 23.857 -2.762 1.00 90.00 209 PHE A CA 1
ATOM 1600 C C . PHE A 1 209 ? 8.831 22.497 -2.261 1.00 90.00 209 PHE A C 1
ATOM 1602 O O . PHE A 1 209 ? 9.964 22.121 -2.565 1.00 90.00 209 PHE A O 1
ATOM 1609 N N . SER A 1 210 ? 7.993 21.739 -1.547 1.00 91.88 210 SER A N 1
ATOM 1610 C CA . SER A 1 210 ? 8.326 20.379 -1.114 1.00 91.88 210 SER A CA 1
ATOM 1611 C C . SER A 1 210 ? 7.665 19.319 -1.999 1.00 91.88 210 SER A C 1
ATOM 1613 O O . SER A 1 210 ? 6.468 19.058 -1.881 1.00 91.88 210 SER A O 1
ATOM 1615 N N . ASP A 1 211 ? 8.460 18.628 -2.824 1.00 90.38 211 ASP A N 1
ATOM 1616 C CA . ASP A 1 211 ? 7.980 17.483 -3.619 1.00 90.38 211 ASP A CA 1
ATOM 1617 C C . ASP A 1 211 ? 7.423 16.361 -2.730 1.00 90.38 211 ASP A C 1
ATOM 1619 O O . ASP A 1 211 ? 6.430 15.713 -3.064 1.00 90.38 211 ASP A O 1
ATOM 1623 N N . VAL A 1 212 ? 8.025 16.167 -1.552 1.00 93.00 212 VAL A N 1
ATOM 1624 C CA . VAL A 1 212 ? 7.581 15.151 -0.594 1.00 93.00 212 VAL A CA 1
ATOM 1625 C C . VAL A 1 212 ? 6.203 15.490 -0.036 1.00 93.00 212 VAL A C 1
ATOM 1627 O O . VAL A 1 212 ? 5.305 14.653 -0.103 1.00 93.00 212 VAL A O 1
ATOM 1630 N N . LEU A 1 213 ? 5.990 16.712 0.465 1.00 93.31 213 LEU A N 1
ATOM 1631 C CA . LEU A 1 213 ? 4.662 17.100 0.948 1.00 93.31 213 LEU A CA 1
ATOM 1632 C C . LEU A 1 213 ? 3.645 17.126 -0.191 1.00 93.31 213 LEU A C 1
ATOM 1634 O O . LEU A 1 213 ? 2.516 16.688 0.010 1.00 93.31 213 LEU A O 1
ATOM 1638 N N . LYS A 1 214 ? 4.044 17.523 -1.405 1.00 92.31 214 LYS A N 1
ATOM 1639 C CA . LYS A 1 214 ? 3.170 17.439 -2.579 1.00 92.31 214 LYS A CA 1
ATOM 1640 C C . LYS A 1 214 ? 2.741 16.005 -2.901 1.00 92.31 214 LYS A C 1
ATOM 1642 O O . LYS A 1 214 ? 1.617 15.790 -3.353 1.00 92.31 214 LYS A O 1
ATOM 1647 N N . SER A 1 215 ? 3.596 15.014 -2.663 1.00 94.56 215 SER A N 1
ATOM 1648 C CA . SER A 1 215 ? 3.215 13.611 -2.859 1.00 94.56 215 SER A CA 1
ATOM 1649 C C . SER A 1 215 ? 2.117 13.155 -1.889 1.00 94.56 215 SER A C 1
ATOM 1651 O O . SER A 1 215 ? 1.359 12.242 -2.214 1.00 94.56 215 SER A O 1
ATOM 1653 N N . PHE A 1 216 ? 1.978 13.818 -0.735 1.00 96.88 216 PHE A N 1
ATOM 1654 C CA . PHE A 1 216 ? 0.971 13.510 0.286 1.00 96.88 216 PHE A CA 1
ATOM 1655 C C . PHE A 1 216 ? -0.232 14.457 0.283 1.00 96.88 216 PHE A C 1
ATOM 1657 O O . PHE A 1 216 ? -1.270 14.093 0.834 1.00 96.88 216 PHE A O 1
ATOM 1664 N N . LEU A 1 217 ? -0.107 15.642 -0.323 1.00 95.50 217 LEU A N 1
ATOM 1665 C CA . LEU A 1 217 ? -1.112 16.704 -0.326 1.00 95.50 217 LEU A CA 1
ATOM 1666 C C . LEU A 1 217 ? -1.521 17.067 -1.759 1.00 95.50 217 LEU A C 1
ATOM 1668 O O . LEU A 1 217 ? -0.693 17.475 -2.571 1.00 95.50 217 LEU A O 1
ATOM 1672 N N . ASP A 1 218 ? -2.803 16.945 -2.083 1.00 90.19 218 ASP A N 1
ATOM 1673 C CA . ASP A 1 218 ? -3.303 17.155 -3.440 1.00 90.19 218 ASP A CA 1
ATOM 1674 C C . ASP A 1 218 ? -3.274 18.642 -3.827 1.00 90.19 218 ASP A C 1
ATOM 1676 O O . ASP A 1 218 ? -2.539 19.044 -4.732 1.00 90.19 218 ASP A O 1
ATOM 1680 N N . ASP A 1 219 ? -3.972 19.469 -3.049 1.00 89.06 219 ASP A N 1
ATOM 1681 C CA . ASP A 1 219 ? -4.080 20.926 -3.205 1.00 89.06 219 ASP A CA 1
ATOM 1682 C C . ASP A 1 219 ? -3.259 21.705 -2.160 1.00 89.06 219 ASP A C 1
ATOM 1684 O O . ASP A 1 219 ? -3.488 22.888 -1.907 1.00 89.06 219 ASP A O 1
ATOM 1688 N N . GLY A 1 220 ? -2.301 21.027 -1.524 1.00 91.81 220 GLY A N 1
ATOM 1689 C CA . GLY A 1 220 ? -1.512 21.562 -0.416 1.00 91.81 220 GLY A CA 1
ATOM 1690 C C . GLY A 1 220 ? -2.215 21.526 0.945 1.00 91.81 220 GLY A C 1
ATOM 1691 O O . GLY A 1 220 ? -1.604 21.941 1.928 1.00 91.81 220 GLY A O 1
ATOM 1692 N N . LEU A 1 221 ? -3.450 21.010 1.024 1.00 94.31 221 LEU A N 1
ATOM 1693 C CA . LEU A 1 221 ? -4.209 20.833 2.268 1.00 94.31 221 LEU A CA 1
ATOM 1694 C C . LEU A 1 221 ? -4.809 19.424 2.404 1.00 94.31 221 LEU A C 1
ATOM 1696 O O . LEU A 1 221 ? -4.669 18.790 3.448 1.00 94.31 221 LEU A O 1
ATOM 1700 N N . HIS A 1 222 ? -5.505 18.941 1.375 1.00 96.06 222 HIS A N 1
ATOM 1701 C CA . HIS A 1 222 ? -6.174 17.641 1.386 1.00 96.06 222 HIS A CA 1
ATOM 1702 C C . HIS A 1 222 ? -5.212 16.516 1.029 1.00 96.06 222 HIS A C 1
ATOM 1704 O O . HIS A 1 222 ? -4.297 16.707 0.236 1.00 96.06 222 HIS A O 1
ATOM 1710 N N . LEU A 1 223 ? -5.440 15.328 1.587 1.00 97.81 223 LEU A N 1
ATOM 1711 C CA . LEU A 1 223 ? -4.553 14.190 1.376 1.00 97.81 223 LEU A CA 1
ATOM 1712 C C . LEU A 1 223 ? -4.720 13.582 -0.024 1.00 97.81 223 LEU A C 1
ATOM 1714 O O . LEU A 1 223 ? -5.837 13.412 -0.510 1.00 97.81 223 LEU A O 1
ATOM 1718 N N . THR A 1 224 ? -3.599 13.206 -0.638 1.00 97.50 224 THR A N 1
ATOM 1719 C CA . THR A 1 224 ? -3.549 12.298 -1.794 1.00 97.50 224 THR A CA 1
ATOM 1720 C C . THR A 1 224 ? -3.803 10.851 -1.341 1.00 97.50 224 THR A C 1
ATOM 1722 O O . THR A 1 224 ? -3.784 10.568 -0.136 1.00 97.50 224 THR A O 1
ATOM 1725 N N . PRO A 1 225 ? -3.932 9.884 -2.269 1.00 97.44 225 PRO A N 1
ATOM 1726 C CA . PRO A 1 225 ? -3.920 8.463 -1.920 1.00 97.44 225 PRO A CA 1
ATOM 1727 C C . PRO A 1 225 ? -2.752 8.036 -1.026 1.00 97.44 225 PRO A C 1
ATOM 1729 O O . PRO A 1 225 ? -2.940 7.275 -0.077 1.00 97.44 225 PRO A O 1
ATOM 1732 N N . ALA A 1 226 ? -1.547 8.550 -1.292 1.00 96.12 226 ALA A N 1
ATOM 1733 C CA . ALA A 1 226 ? -0.370 8.253 -0.482 1.00 96.12 226 ALA A CA 1
ATOM 1734 C C . ALA A 1 226 ? -0.498 8.840 0.934 1.00 96.12 226 ALA A C 1
ATOM 1736 O O . ALA A 1 226 ? -0.190 8.158 1.912 1.00 96.12 226 ALA A O 1
ATOM 1737 N N . GLY A 1 227 ? -1.021 10.065 1.058 1.00 97.56 227 GLY A N 1
ATOM 1738 C CA . GLY A 1 227 ? -1.310 10.681 2.353 1.00 97.56 227 GLY A CA 1
ATOM 1739 C C . GLY A 1 227 ? -2.352 9.896 3.161 1.00 97.56 227 GLY A C 1
ATOM 1740 O O . GLY A 1 227 ? -2.134 9.610 4.340 1.00 97.56 227 GLY A O 1
ATOM 1741 N N . TYR A 1 228 ? -3.453 9.474 2.528 1.00 98.56 228 TYR A N 1
ATOM 1742 C CA . TYR A 1 228 ? -4.473 8.647 3.184 1.00 98.56 228 TYR A CA 1
ATOM 1743 C C . TYR A 1 228 ? -3.960 7.261 3.574 1.00 98.56 228 TYR A C 1
ATOM 1745 O O . TYR A 1 228 ? -4.378 6.736 4.607 1.00 98.56 228 TYR A O 1
ATOM 1753 N N . LYS A 1 229 ? -3.050 6.669 2.793 1.00 97.19 229 LYS A N 1
ATOM 1754 C CA . LYS A 1 229 ? -2.416 5.393 3.142 1.00 97.19 229 LYS A CA 1
ATOM 1755 C C . LYS A 1 229 ? -1.587 5.506 4.421 1.00 97.19 229 LYS A C 1
ATOM 1757 O O . LYS A 1 229 ? -1.761 4.690 5.320 1.00 97.19 229 LYS A O 1
ATOM 1762 N N . ILE A 1 230 ? -0.783 6.563 4.555 1.00 98.00 230 ILE A N 1
ATOM 1763 C CA . ILE A 1 230 ? -0.026 6.825 5.790 1.00 98.00 230 ILE A CA 1
ATOM 1764 C C . ILE A 1 230 ? -0.978 7.015 6.979 1.00 98.00 230 ILE A C 1
ATOM 1766 O O . ILE A 1 230 ? -0.771 6.434 8.042 1.00 98.00 230 ILE A O 1
ATOM 1770 N N . MET A 1 231 ? -2.050 7.797 6.805 1.00 98.44 231 MET A N 1
ATOM 1771 C CA . MET A 1 231 ? -3.056 7.990 7.854 1.00 98.44 231 MET A CA 1
ATOM 1772 C C . MET A 1 231 ? -3.697 6.660 8.284 1.00 98.44 231 MET A C 1
ATOM 1774 O O . MET A 1 231 ? -3.862 6.417 9.478 1.00 98.44 231 MET A O 1
ATOM 1778 N N . PHE A 1 232 ? -4.038 5.788 7.330 1.00 98.50 232 PHE A N 1
ATOM 1779 C CA . PHE A 1 232 ? -4.587 4.458 7.601 1.00 98.50 232 PHE A CA 1
ATOM 1780 C C . PHE A 1 232 ? -3.638 3.603 8.444 1.00 98.50 232 PHE A C 1
ATOM 1782 O O . PHE A 1 232 ? -4.055 3.040 9.459 1.00 98.50 232 PHE A O 1
ATOM 1789 N N . GLU A 1 233 ? -2.367 3.545 8.053 1.00 97.12 233 GLU A N 1
ATOM 1790 C CA . GLU A 1 233 ? -1.333 2.773 8.744 1.00 97.12 233 GLU A CA 1
ATOM 1791 C C . GLU A 1 233 ? -1.120 3.272 10.180 1.00 97.12 233 GLU A C 1
ATOM 1793 O O . GLU A 1 233 ? -1.136 2.473 11.118 1.00 97.12 233 GLU A O 1
ATOM 1798 N N . GLU A 1 234 ? -1.008 4.588 10.385 1.00 98.38 234 GLU A N 1
ATOM 1799 C CA . GLU A 1 234 ? -0.807 5.155 11.724 1.00 98.38 234 GLU A CA 1
ATOM 1800 C C . GLU A 1 234 ? -2.049 5.009 12.621 1.00 98.38 234 GLU A C 1
ATOM 1802 O O . GLU A 1 234 ? -1.915 4.746 13.818 1.00 98.38 234 GLU A O 1
ATOM 1807 N N . VAL A 1 235 ? -3.269 5.091 12.070 1.00 98.62 235 VAL A N 1
ATOM 1808 C CA . VAL A 1 235 ? -4.500 4.804 12.832 1.00 98.62 235 VAL A CA 1
ATOM 1809 C C . VAL A 1 235 ? -4.538 3.343 13.280 1.00 98.62 235 VAL A C 1
ATOM 1811 O O . VAL A 1 235 ? -4.814 3.073 14.452 1.00 98.62 235 VAL A O 1
ATOM 1814 N N . LEU A 1 236 ? -4.248 2.388 12.389 1.00 97.75 236 LEU A N 1
ATOM 1815 C CA . LEU A 1 236 ? -4.220 0.970 12.759 1.00 97.75 236 LEU A CA 1
ATOM 1816 C C . LEU A 1 236 ? -3.108 0.655 13.762 1.00 97.75 236 LEU A C 1
ATOM 1818 O O . LEU A 1 236 ? -3.330 -0.131 14.684 1.00 97.75 236 LEU A O 1
ATOM 1822 N N . LYS A 1 237 ? -1.949 1.302 13.632 1.00 94.88 237 LYS A N 1
ATOM 1823 C CA . LYS A 1 237 ? -0.851 1.204 14.595 1.00 94.88 237 LYS A CA 1
ATOM 1824 C C . LYS A 1 237 ? -1.270 1.689 15.981 1.00 94.88 237 LYS A C 1
ATOM 1826 O O . LYS A 1 237 ? -1.121 0.940 16.942 1.00 94.88 237 LYS A O 1
ATOM 1831 N N . VAL A 1 238 ? -1.886 2.870 16.089 1.00 97.44 238 VAL A N 1
ATOM 1832 C CA . VAL A 1 238 ? -2.409 3.380 17.370 1.00 97.44 238 VAL A CA 1
ATOM 1833 C C . VAL A 1 238 ? -3.448 2.428 17.966 1.00 97.44 238 VAL A C 1
ATOM 1835 O O . VAL A 1 238 ? -3.430 2.183 19.175 1.00 97.44 238 VAL A O 1
ATOM 1838 N N . ILE A 1 239 ? -4.322 1.840 17.140 1.00 97.69 239 ILE A N 1
ATOM 1839 C CA . ILE A 1 239 ? -5.271 0.821 17.605 1.00 97.69 239 ILE A CA 1
ATOM 1840 C C . ILE A 1 239 ? -4.534 -0.410 18.137 1.00 97.69 239 ILE A C 1
ATOM 1842 O O . ILE A 1 239 ? -4.856 -0.865 19.229 1.00 97.69 239 ILE A O 1
ATOM 1846 N N . GLY A 1 240 ? -3.548 -0.936 17.412 1.00 95.69 240 GLY A N 1
ATOM 1847 C CA . GLY A 1 240 ? -2.782 -2.109 17.832 1.00 95.69 240 GLY A CA 1
ATOM 1848 C C . GLY A 1 240 ? -1.981 -1.889 19.116 1.00 95.69 240 GLY A C 1
ATOM 1849 O O . GLY A 1 240 ? -1.937 -2.774 19.968 1.00 95.69 240 GLY A O 1
ATOM 1850 N N . GLU A 1 241 ? -1.398 -0.704 19.291 1.00 94.75 241 GLU A N 1
ATOM 1851 C CA . GLU A 1 241 ? -0.609 -0.349 20.475 1.00 94.75 241 GLU A CA 1
ATOM 1852 C C . GLU A 1 241 ? -1.473 -0.185 21.734 1.00 94.75 241 GLU A C 1
ATOM 1854 O O . GLU A 1 241 ? -1.062 -0.584 22.824 1.00 94.75 241 GLU A O 1
ATOM 1859 N N . ASN A 1 242 ? -2.677 0.380 21.597 1.00 96.56 242 ASN A N 1
ATOM 1860 C CA . ASN A 1 242 ? -3.535 0.706 22.741 1.00 96.56 242 ASN A CA 1
ATOM 1861 C C . ASN A 1 242 ? -4.602 -0.362 23.019 1.00 96.56 242 ASN A C 1
ATOM 1863 O O . ASN A 1 242 ? -4.987 -0.578 24.170 1.00 96.56 242 ASN A O 1
ATOM 1867 N N . TRP A 1 243 ? -5.081 -1.036 21.973 1.00 97.62 243 TRP A N 1
ATOM 1868 C CA . TRP A 1 243 ? -6.174 -2.008 22.012 1.00 97.62 243 TRP A CA 1
ATOM 1869 C C . TRP A 1 243 ? -5.899 -3.179 21.052 1.00 97.62 243 TRP A C 1
ATOM 1871 O O . TRP A 1 243 ? -6.621 -3.366 20.068 1.00 97.62 243 TRP A O 1
ATOM 1881 N N . PRO A 1 244 ? -4.875 -4.007 21.329 1.00 94.19 244 PRO A N 1
ATOM 1882 C CA . PRO A 1 244 ? -4.470 -5.105 20.446 1.00 94.19 244 PRO A CA 1
ATOM 1883 C C . PRO A 1 244 ? -5.572 -6.149 20.213 1.00 94.19 244 PRO A C 1
ATOM 1885 O O . PRO A 1 244 ? -5.564 -6.851 19.210 1.00 94.19 244 PRO A O 1
ATOM 1888 N N . ASP A 1 245 ? -6.551 -6.256 21.114 1.00 93.31 245 ASP A N 1
ATOM 1889 C CA . ASP A 1 245 ? -7.726 -7.120 20.967 1.00 93.31 245 ASP A CA 1
ATOM 1890 C C . ASP A 1 245 ? -8.811 -6.532 20.046 1.00 93.31 245 ASP A C 1
ATOM 1892 O O . ASP A 1 245 ? -9.850 -7.157 19.823 1.00 93.31 245 ASP A O 1
ATOM 1896 N N . GLN A 1 246 ? -8.594 -5.318 19.542 1.00 95.25 246 GLN A N 1
ATOM 1897 C CA . GLN A 1 246 ? -9.525 -4.591 18.689 1.00 95.25 246 GLN A CA 1
ATOM 1898 C C . GLN A 1 246 ? -8.982 -4.305 17.293 1.00 95.25 246 GLN A C 1
ATOM 1900 O O . GLN A 1 246 ? -9.679 -3.637 16.534 1.00 95.25 246 GLN A O 1
ATOM 1905 N N . THR A 1 247 ? -7.794 -4.804 16.936 1.00 95.19 247 THR A N 1
ATOM 1906 C CA . THR A 1 247 ? -7.302 -4.704 15.555 1.00 95.19 247 THR A CA 1
ATOM 1907 C C . THR A 1 247 ? -8.251 -5.424 14.594 1.00 95.19 247 THR A C 1
ATOM 1909 O O . THR A 1 247 ? -9.020 -6.300 15.024 1.00 95.19 247 THR A O 1
ATOM 1912 N N . PRO A 1 248 ? -8.208 -5.107 13.287 1.00 90.38 248 PRO A N 1
ATOM 1913 C CA . PRO A 1 248 ? -8.996 -5.825 12.296 1.00 90.38 248 PRO A CA 1
ATOM 1914 C C . PRO A 1 248 ? -8.838 -7.348 12.408 1.00 90.38 248 PRO A C 1
ATOM 1916 O O . PRO A 1 248 ? -9.824 -8.071 12.305 1.00 90.38 248 PRO A O 1
ATOM 1919 N N . GLU A 1 249 ? -7.636 -7.852 12.664 1.00 87.81 249 GLU A N 1
ATOM 1920 C CA . GLU A 1 249 ? -7.320 -9.283 12.744 1.00 87.81 249 GLU A CA 1
ATOM 1921 C C . GLU A 1 249 ? -7.836 -9.920 14.041 1.00 87.81 249 GLU A C 1
ATOM 1923 O O . GLU A 1 249 ? -8.265 -11.074 14.039 1.00 87.81 249 GLU A O 1
ATOM 1928 N N . ALA A 1 250 ? -7.810 -9.175 15.150 1.00 88.69 250 ALA A N 1
ATOM 1929 C CA . ALA A 1 250 ? -8.226 -9.668 16.459 1.00 88.69 250 ALA A CA 1
ATOM 1930 C C . ALA A 1 250 ? -9.752 -9.644 16.656 1.00 88.69 250 ALA A C 1
ATOM 1932 O O . ALA A 1 250 ? -10.297 -10.459 17.415 1.00 88.69 250 ALA A O 1
ATOM 1933 N N . LEU A 1 251 ? -10.461 -8.725 15.988 1.00 87.50 251 LEU A N 1
ATOM 1934 C CA . LEU A 1 251 ? -11.902 -8.578 16.161 1.00 87.50 251 LEU A CA 1
ATOM 1935 C C . LEU A 1 251 ? -12.680 -9.690 15.444 1.00 87.50 251 LEU A C 1
ATOM 1937 O O . LEU A 1 251 ? -12.578 -9.883 14.232 1.00 87.50 251 LEU A O 1
ATOM 1941 N N . LYS A 1 252 ? -13.542 -10.381 16.196 1.00 84.62 252 LYS A N 1
ATOM 1942 C CA . LYS A 1 252 ? -14.448 -11.399 15.648 1.00 84.62 252 LYS A CA 1
ATOM 1943 C C . LYS A 1 252 ? -15.465 -10.765 14.709 1.00 84.62 252 LYS A C 1
ATOM 1945 O O . LYS A 1 252 ? -16.168 -9.831 15.088 1.00 84.62 252 LYS A O 1
ATOM 1950 N N . SER A 1 253 ? -15.589 -11.333 13.520 1.00 81.56 253 SER A N 1
ATOM 1951 C CA . SER A 1 253 ? -16.628 -10.979 12.561 1.00 81.56 253 SER A CA 1
ATOM 1952 C C . SER A 1 253 ? -17.969 -11.624 12.924 1.00 81.56 253 SER A C 1
ATOM 1954 O O . SER A 1 253 ? -18.038 -12.601 13.678 1.00 81.56 253 SER A O 1
ATOM 1956 N N . LEU A 1 254 ? -19.056 -11.150 12.312 1.00 72.75 254 LEU A N 1
ATOM 1957 C CA . LEU A 1 254 ? -20.356 -11.829 12.365 1.00 72.75 254 LEU A CA 1
ATOM 1958 C C . LEU A 1 254 ? -20.273 -13.306 11.945 1.00 72.75 254 LEU A C 1
ATOM 1960 O O . LEU A 1 254 ? -21.032 -14.129 12.454 1.00 72.75 254 LEU A O 1
ATOM 1964 N N . ARG A 1 255 ? -19.339 -13.676 11.057 1.00 70.12 255 ARG A N 1
ATOM 1965 C CA . ARG A 1 255 ? -19.146 -15.080 10.656 1.00 70.12 255 ARG A CA 1
ATOM 1966 C C . ARG A 1 255 ? -18.695 -15.942 11.839 1.00 70.12 255 ARG A C 1
ATOM 1968 O O . ARG A 1 255 ? -19.168 -17.068 11.988 1.00 70.12 255 ARG A O 1
ATOM 1975 N N . ASP A 1 256 ? -17.869 -15.385 12.722 1.00 65.12 256 ASP A N 1
ATOM 1976 C CA . ASP A 1 256 ? -17.304 -16.079 13.884 1.00 65.12 256 ASP A CA 1
ATOM 1977 C C . ASP A 1 256 ? -18.320 -16.270 15.021 1.00 65.12 256 ASP A C 1
ATOM 1979 O O . ASP A 1 256 ? -18.238 -17.237 15.784 1.00 65.12 256 ASP A O 1
ATOM 1983 N N . LEU A 1 257 ? -19.299 -15.366 15.138 1.00 60.38 257 LEU A N 1
ATOM 1984 C CA . LEU A 1 257 ? -20.345 -15.414 16.168 1.00 60.38 257 LEU A CA 1
ATOM 1985 C C . LEU A 1 257 ? -21.408 -16.493 15.897 1.00 60.38 257 LEU A C 1
ATOM 1987 O O . LEU A 1 257 ? -22.035 -16.985 16.833 1.00 60.38 257 LEU A O 1
ATOM 1991 N N . HIS A 1 258 ? -21.584 -16.908 14.640 1.00 53.84 258 HIS A N 1
ATOM 1992 C CA . HIS A 1 258 ? -22.699 -17.763 14.214 1.00 53.84 258 HIS A CA 1
ATOM 1993 C C . HIS A 1 258 ? -22.420 -19.268 14.224 1.00 53.84 258 HIS A C 1
ATOM 1995 O O . HIS A 1 258 ? -23.286 -20.053 13.839 1.00 53.84 258 HIS A O 1
ATOM 2001 N N . GLY A 1 259 ? -21.241 -19.708 14.672 1.00 41.75 259 GLY A N 1
ATOM 2002 C CA . GLY A 1 259 ? -20.952 -21.140 14.785 1.00 41.75 259 GLY A CA 1
ATOM 2003 C C . GLY A 1 259 ? -21.086 -21.905 13.461 1.00 41.75 259 GLY A C 1
ATOM 2004 O O . GLY A 1 259 ? -21.283 -23.122 13.486 1.00 41.75 259 GLY A O 1
ATOM 2005 N N . LEU A 1 260 ? -20.951 -21.219 12.317 1.00 41.16 260 LEU A N 1
ATOM 2006 C CA . LEU A 1 260 ? -20.559 -21.853 11.064 1.00 41.16 260 LEU A CA 1
ATOM 2007 C C . LEU A 1 260 ? -19.194 -22.482 11.336 1.00 41.16 260 LEU A C 1
ATOM 2009 O O . LEU A 1 260 ? -18.169 -21.807 11.357 1.00 41.16 260 LEU A O 1
ATOM 2013 N N . LYS A 1 261 ? -19.211 -23.774 11.675 1.00 36.31 261 LYS A N 1
ATOM 2014 C CA . LYS A 1 261 ? -18.024 -24.579 11.940 1.00 36.31 261 LYS A CA 1
ATOM 2015 C C . LYS A 1 261 ? -17.210 -24.689 10.652 1.00 36.31 261 LYS A C 1
ATOM 2017 O O . LYS A 1 261 ? -17.310 -25.685 9.947 1.00 36.31 261 LYS A O 1
ATOM 2022 N N . PHE A 1 262 ? -16.381 -23.691 10.383 1.00 36.47 262 PHE A N 1
ATOM 2023 C CA . PHE A 1 262 ? -15.055 -23.950 9.851 1.00 36.47 262 PHE A CA 1
ATOM 2024 C C . PHE A 1 262 ? -14.097 -24.106 11.036 1.00 36.47 262 PHE A C 1
ATOM 2026 O O . PHE A 1 262 ? -14.263 -23.500 12.094 1.00 36.47 262 PHE A O 1
ATOM 2033 N N . CYS A 1 263 ? -13.210 -25.083 10.907 1.00 30.42 263 CYS A N 1
ATOM 2034 C CA . CYS A 1 263 ? -12.507 -25.748 11.994 1.00 30.42 263 CYS A CA 1
ATOM 2035 C C . CYS A 1 263 ? -11.704 -24.773 12.881 1.00 30.42 263 CYS A C 1
ATOM 2037 O O . CYS A 1 263 ? -10.853 -24.035 12.400 1.00 30.42 263 CYS A O 1
ATOM 2039 N N . LYS A 1 264 ? -11.963 -24.792 14.194 1.00 30.14 264 LYS A N 1
ATOM 2040 C CA . LYS A 1 264 ? -11.201 -24.059 15.218 1.00 30.14 264 LYS A CA 1
ATOM 2041 C C . LYS A 1 264 ? -9.916 -24.808 15.577 1.00 30.14 264 LYS A C 1
ATOM 2043 O O . LYS A 1 264 ? -10.030 -25.808 16.281 1.00 30.14 264 LYS A O 1
ATOM 2048 N N . THR A 1 265 ? -8.735 -24.300 15.221 1.00 29.08 265 THR A N 1
ATOM 2049 C CA . THR A 1 265 ? -7.433 -24.435 15.939 1.00 29.08 265 THR A CA 1
ATOM 2050 C C . THR A 1 265 ? -6.404 -23.572 15.164 1.00 29.08 265 THR A C 1
ATOM 2052 O O . THR A 1 265 ? -6.449 -23.620 13.948 1.00 29.08 265 THR A O 1
ATOM 2055 N N . ILE A 1 266 ? -5.504 -22.714 15.670 1.00 30.30 266 ILE A N 1
ATOM 2056 C CA . ILE A 1 266 ? -4.726 -22.571 16.915 1.00 30.30 266 ILE A CA 1
ATOM 2057 C C . ILE A 1 266 ? -4.422 -21.066 17.121 1.00 30.30 266 ILE A C 1
ATOM 2059 O O . ILE A 1 266 ? -4.142 -20.350 16.168 1.00 30.30 266 ILE A O 1
ATOM 2063 N N . ILE A 1 267 ? -4.450 -20.596 18.372 1.00 33.16 267 ILE A N 1
ATOM 2064 C CA . ILE A 1 267 ? -4.009 -19.255 18.796 1.00 33.16 267 ILE A CA 1
ATOM 2065 C C . ILE A 1 267 ? -2.481 -19.285 18.963 1.00 33.16 267 ILE A C 1
ATOM 2067 O O . ILE A 1 267 ? -1.994 -20.047 19.801 1.00 33.16 267 ILE A O 1
ATOM 2071 N N . MET A 1 268 ? -1.732 -18.469 18.214 1.00 28.11 268 MET A N 1
ATOM 2072 C CA . MET A 1 268 ? -0.274 -18.329 18.354 1.00 28.11 268 MET A CA 1
ATOM 2073 C C . MET A 1 268 ? 0.079 -16.945 18.914 1.00 28.11 268 MET A C 1
ATOM 2075 O O . MET A 1 268 ? -0.432 -15.923 18.465 1.00 28.11 268 MET A O 1
ATOM 2079 N N . LYS A 1 269 ? 0.915 -16.932 19.956 1.00 27.77 269 LYS A N 1
ATOM 2080 C CA . LYS A 1 269 ? 1.438 -15.734 20.620 1.00 27.77 269 LYS A CA 1
ATOM 2081 C C . LYS A 1 269 ? 2.604 -15.183 19.794 1.00 27.77 269 LYS A C 1
ATOM 2083 O O . LYS A 1 269 ? 3.584 -15.903 19.634 1.00 27.77 269 LYS A O 1
ATOM 2088 N N . PHE A 1 270 ? 2.536 -13.932 19.344 1.00 30.83 270 PHE A N 1
ATOM 2089 C CA . PHE A 1 270 ? 3.687 -13.239 18.758 1.00 30.83 270 PHE A CA 1
ATOM 2090 C C . PHE A 1 270 ? 4.373 -12.359 19.804 1.00 30.83 270 PHE A C 1
ATOM 2092 O O . PHE A 1 270 ? 3.728 -11.583 20.508 1.00 30.83 270 PHE A O 1
ATOM 2099 N N . ALA A 1 271 ? 5.688 -12.539 19.928 1.00 29.77 271 ALA A N 1
ATOM 2100 C CA . ALA A 1 271 ? 6.572 -11.670 20.684 1.00 29.77 271 ALA A CA 1
ATOM 2101 C C . ALA A 1 271 ? 6.921 -10.449 19.825 1.00 29.77 271 ALA A C 1
ATOM 2103 O O . ALA A 1 271 ? 7.319 -10.585 18.671 1.00 29.77 271 ALA A O 1
ATOM 2104 N N . THR A 1 272 ? 6.754 -9.264 20.399 1.00 33.06 272 THR A N 1
ATOM 2105 C CA . THR A 1 272 ? 7.060 -7.967 19.800 1.00 33.06 272 THR A CA 1
ATOM 2106 C C . THR A 1 272 ? 8.574 -7.788 19.663 1.00 33.06 272 THR A C 1
ATOM 2108 O O . THR A 1 272 ? 9.288 -7.834 20.665 1.00 33.06 272 THR A O 1
ATOM 2111 N N . ILE A 1 273 ? 9.062 -7.530 18.447 1.00 31.03 273 ILE A N 1
ATOM 2112 C CA . ILE A 1 273 ? 10.388 -6.944 18.208 1.00 31.03 273 ILE A CA 1
ATOM 2113 C C . ILE A 1 273 ? 10.169 -5.583 17.542 1.00 31.03 273 ILE A C 1
ATOM 2115 O O . ILE A 1 273 ? 9.610 -5.492 16.453 1.00 31.03 273 ILE A O 1
ATOM 2119 N N . LEU A 1 274 ? 10.570 -4.528 18.253 1.00 40.91 274 LEU A N 1
ATOM 2120 C CA . LEU A 1 274 ? 10.638 -3.147 17.781 1.00 40.91 274 LEU A CA 1
ATOM 2121 C C . LEU A 1 274 ? 11.938 -2.939 16.982 1.00 40.91 274 LEU A C 1
ATOM 2123 O O . LEU A 1 274 ? 13.006 -3.285 17.483 1.00 40.91 274 LEU A O 1
ATOM 2127 N N . GLY A 1 275 ? 11.851 -2.241 15.845 1.00 34.00 275 GLY A N 1
ATOM 2128 C CA . GLY A 1 275 ? 12.911 -1.343 15.367 1.00 34.00 275 GLY A CA 1
ATOM 2129 C C . GLY A 1 275 ? 13.674 -1.751 14.103 1.00 34.00 275 GLY A C 1
ATOM 2130 O O . GLY A 1 275 ? 14.635 -2.503 14.187 1.00 34.00 275 GLY A O 1
ATOM 2131 N N . LEU A 1 276 ? 13.305 -1.145 12.968 1.00 31.78 276 LEU A N 1
ATOM 2132 C CA . LEU A 1 276 ? 14.162 -0.396 12.027 1.00 31.78 276 LEU A CA 1
ATOM 2133 C C . LEU A 1 276 ? 13.274 0.072 10.861 1.00 31.78 276 LEU A C 1
ATOM 2135 O O . LEU A 1 276 ? 12.528 -0.718 10.292 1.00 31.78 276 LEU A O 1
ATOM 2139 N N . ALA A 1 277 ? 13.304 1.370 10.552 1.00 33.41 277 ALA A N 1
ATOM 2140 C CA . ALA A 1 277 ? 12.566 1.955 9.437 1.00 33.41 277 ALA A CA 1
ATOM 2141 C C . ALA A 1 277 ? 13.202 1.517 8.106 1.00 33.41 277 ALA A C 1
ATOM 2143 O O . ALA A 1 277 ? 14.091 2.192 7.595 1.00 33.41 277 ALA A O 1
ATOM 2144 N N . GLY A 1 278 ? 12.774 0.366 7.588 1.00 28.27 278 GLY A N 1
ATOM 2145 C CA . GLY A 1 278 ? 12.898 0.016 6.175 1.00 28.27 278 GLY A CA 1
ATOM 2146 C C . GLY A 1 278 ? 11.739 0.636 5.401 1.00 28.27 278 GLY A C 1
ATOM 2147 O O . GLY A 1 278 ? 10.631 0.783 5.927 1.00 28.27 278 GLY A O 1
ATOM 2148 N N . THR A 1 279 ? 11.994 1.057 4.174 1.00 30.97 279 THR A N 1
ATOM 2149 C CA . THR A 1 279 ? 10.974 1.433 3.200 1.00 30.97 279 THR A CA 1
ATOM 2150 C C . THR A 1 279 ? 10.125 0.210 2.880 1.00 30.97 279 THR A C 1
ATOM 2152 O O . THR A 1 279 ? 10.369 -0.429 1.881 1.00 30.97 279 THR A O 1
ATOM 2155 N N . VAL A 1 280 ? 9.126 -0.153 3.693 1.00 34.78 280 VAL A N 1
ATOM 2156 C CA . VAL A 1 280 ? 8.301 -1.335 3.382 1.00 34.78 280 VAL A CA 1
ATOM 2157 C C . VAL A 1 280 ? 7.526 -1.072 2.087 1.00 34.78 280 VAL A C 1
ATOM 2159 O O . VAL A 1 280 ? 6.442 -0.483 2.092 1.00 34.78 280 VAL A O 1
ATOM 2162 N N . ALA A 1 281 ? 8.109 -1.471 0.957 1.00 45.44 281 ALA A N 1
ATOM 2163 C CA . ALA A 1 281 ? 7.418 -1.601 -0.306 1.00 45.44 281 ALA A CA 1
ATOM 2164 C C . ALA A 1 281 ? 6.238 -2.540 -0.053 1.00 45.44 281 ALA A C 1
ATOM 2166 O O . ALA A 1 281 ? 6.357 -3.513 0.680 1.00 45.44 281 ALA A O 1
ATOM 2167 N N . ALA A 1 282 ? 5.049 -2.230 -0.565 1.00 54.50 282 ALA A N 1
ATOM 2168 C CA . ALA A 1 282 ? 3.922 -3.138 -0.352 1.00 54.50 282 ALA A CA 1
ATOM 2169 C C . ALA A 1 282 ? 4.007 -4.350 -1.287 1.00 54.50 282 ALA A C 1
ATOM 2171 O O . ALA A 1 282 ? 3.469 -5.392 -0.942 1.00 54.50 282 ALA A O 1
ATOM 2172 N N . HIS A 1 283 ? 4.632 -4.180 -2.457 1.00 78.81 283 HIS A N 1
ATOM 2173 C CA . HIS A 1 283 ? 4.817 -5.164 -3.526 1.00 78.81 283 HIS A CA 1
ATOM 2174 C C . HIS A 1 283 ? 6.126 -4.823 -4.279 1.00 78.81 283 HIS A C 1
ATOM 2176 O O . HIS A 1 283 ? 6.757 -3.814 -3.957 1.00 78.81 283 HIS A O 1
ATOM 2182 N N . GLY A 1 284 ? 6.526 -5.605 -5.286 1.00 81.12 284 GLY A N 1
ATOM 2183 C CA . GLY A 1 284 ? 7.724 -5.327 -6.085 1.00 81.12 284 GLY A CA 1
ATOM 2184 C C . GLY A 1 284 ? 7.622 -5.812 -7.529 1.00 81.12 284 GLY A C 1
ATOM 2185 O O . GLY A 1 284 ? 6.703 -6.549 -7.874 1.00 81.12 284 GLY A O 1
ATOM 2186 N N . PHE A 1 285 ? 8.576 -5.397 -8.361 1.00 91.69 285 PHE A N 1
ATOM 2187 C CA . PHE A 1 285 ? 8.730 -5.831 -9.754 1.00 91.69 285 PHE A CA 1
ATOM 2188 C C . PHE A 1 285 ? 10.215 -6.030 -10.087 1.00 91.69 285 PHE A C 1
ATOM 2190 O O . PHE A 1 285 ? 11.091 -5.566 -9.351 1.00 91.69 285 PHE A O 1
ATOM 2197 N N . VAL A 1 286 ? 10.518 -6.706 -11.198 1.00 96.62 286 VAL A N 1
ATOM 2198 C CA . VAL A 1 286 ? 11.899 -6.875 -11.670 1.00 96.62 286 VAL A CA 1
ATOM 2199 C C . VAL A 1 286 ? 12.376 -5.583 -12.336 1.00 96.62 286 VAL A C 1
ATOM 2201 O O . VAL A 1 286 ? 12.011 -5.267 -13.464 1.00 96.62 286 VAL A O 1
ATOM 2204 N N . SER A 1 287 ? 13.237 -4.847 -11.640 1.00 93.88 287 SER A N 1
ATOM 2205 C CA . SER A 1 287 ? 13.827 -3.591 -12.116 1.00 93.88 287 SER A CA 1
ATOM 2206 C C . SER A 1 287 ? 14.943 -3.796 -13.145 1.00 93.88 287 SER A C 1
ATOM 2208 O O . SER A 1 287 ? 15.255 -2.894 -13.922 1.00 93.88 287 SER A O 1
ATOM 2210 N N . GLY A 1 288 ? 15.553 -4.977 -13.195 1.00 95.12 288 GLY A N 1
ATOM 2211 C CA . GLY A 1 288 ? 16.672 -5.241 -14.090 1.00 95.12 288 GLY A CA 1
ATOM 2212 C C . GLY A 1 288 ? 17.078 -6.700 -14.125 1.00 95.12 288 GLY A C 1
ATOM 2213 O O . GLY A 1 288 ? 16.674 -7.501 -13.278 1.00 95.12 288 GLY A O 1
ATOM 2214 N N . ILE A 1 289 ? 17.899 -7.037 -15.116 1.00 98.19 289 ILE A N 1
ATOM 2215 C CA . ILE A 1 289 ? 18.550 -8.340 -15.194 1.00 98.19 289 ILE A CA 1
ATOM 2216 C C . ILE A 1 289 ? 20.055 -8.203 -15.412 1.00 98.19 289 ILE A C 1
ATOM 2218 O O . ILE A 1 289 ? 20.530 -7.232 -16.001 1.00 98.19 289 ILE A O 1
ATOM 2222 N N . VAL A 1 290 ? 20.803 -9.219 -14.983 1.00 98.12 290 VAL A N 1
ATOM 2223 C CA . VAL A 1 290 ? 22.212 -9.409 -15.346 1.00 98.12 290 VAL A CA 1
ATOM 2224 C C . VAL A 1 290 ? 22.359 -10.758 -16.042 1.00 98.12 290 VAL A C 1
ATOM 2226 O O . VAL A 1 290 ? 22.337 -11.792 -15.376 1.00 98.12 290 VAL A O 1
ATOM 2229 N N . ALA A 1 291 ? 22.506 -10.748 -17.367 1.00 98.06 291 ALA A N 1
ATOM 2230 C CA . ALA A 1 291 ? 22.710 -11.945 -18.185 1.00 98.06 291 ALA A CA 1
ATOM 2231 C C . ALA A 1 291 ? 24.202 -12.089 -18.521 1.00 98.06 291 ALA A C 1
ATOM 2233 O O . ALA A 1 291 ? 24.790 -11.187 -19.116 1.00 98.06 291 ALA A O 1
ATOM 2234 N N . ASP A 1 292 ? 24.840 -13.168 -18.058 1.00 96.38 292 ASP A N 1
ATOM 2235 C CA . ASP A 1 292 ? 26.289 -13.417 -18.193 1.00 96.38 292 ASP A CA 1
ATOM 2236 C C . ASP A 1 292 ? 27.175 -12.197 -17.865 1.00 96.38 292 ASP A C 1
ATOM 2238 O O . ASP A 1 292 ? 28.169 -11.888 -18.523 1.00 96.38 292 ASP A O 1
ATOM 2242 N N . GLY A 1 293 ? 26.805 -11.486 -16.796 1.00 94.88 293 GLY A N 1
ATOM 2243 C CA . GLY A 1 293 ? 27.529 -10.312 -16.303 1.00 94.88 293 GLY A CA 1
ATOM 2244 C C . GLY A 1 293 ? 27.185 -8.995 -17.004 1.00 94.88 293 GLY A C 1
ATOM 2245 O O . GLY A 1 293 ? 27.681 -7.952 -16.579 1.00 94.88 293 GLY A O 1
ATOM 2246 N N . VAL A 1 294 ? 26.324 -9.007 -18.024 1.00 96.38 294 VAL A N 1
ATOM 2247 C CA . VAL A 1 294 ? 25.834 -7.801 -18.702 1.00 96.38 294 VAL A CA 1
ATOM 2248 C C . VAL A 1 294 ? 24.534 -7.346 -18.050 1.00 96.38 294 VAL A C 1
ATOM 2250 O O . VAL A 1 294 ? 23.522 -8.041 -18.114 1.00 96.38 294 VAL A O 1
ATOM 2253 N N . ALA A 1 295 ? 24.572 -6.181 -17.405 1.00 96.00 295 ALA A N 1
ATOM 2254 C CA . ALA A 1 295 ? 23.402 -5.572 -16.786 1.00 96.00 295 ALA A CA 1
ATOM 2255 C C . ALA A 1 295 ? 22.546 -4.840 -17.829 1.00 96.00 295 ALA A C 1
ATOM 2257 O O . ALA A 1 295 ? 23.065 -4.049 -18.619 1.00 96.00 295 ALA A O 1
ATOM 2258 N N . THR A 1 296 ? 21.238 -5.070 -17.788 1.00 94.00 296 THR A N 1
ATOM 2259 C CA . THR A 1 296 ? 20.237 -4.367 -18.598 1.00 94.00 296 THR A CA 1
ATOM 2260 C C . THR A 1 296 ? 19.036 -4.018 -17.737 1.00 94.00 296 THR A C 1
ATOM 2262 O O . THR A 1 296 ? 18.575 -4.841 -16.944 1.00 94.00 296 THR A O 1
ATOM 2265 N N . GLU A 1 297 ? 18.516 -2.811 -17.916 1.00 92.06 297 GLU A N 1
ATOM 2266 C CA . GLU A 1 297 ? 17.309 -2.359 -17.232 1.00 92.06 297 GLU A CA 1
ATOM 2267 C C . GLU A 1 297 ? 16.088 -3.137 -17.737 1.00 92.06 297 GLU A C 1
ATOM 2269 O O . GLU A 1 297 ? 15.953 -3.394 -18.938 1.00 92.06 297 GLU A O 1
ATOM 2274 N N . GLY A 1 298 ? 15.222 -3.553 -16.813 1.00 93.12 298 GLY A N 1
ATOM 2275 C CA . GLY A 1 298 ? 13.949 -4.191 -17.130 1.00 93.12 298 GLY A CA 1
ATOM 2276 C C . GLY A 1 298 ? 12.901 -3.162 -17.549 1.00 93.12 298 GLY A C 1
ATOM 2277 O O . GLY A 1 298 ? 13.189 -1.971 -17.681 1.00 93.12 298 GLY A O 1
ATOM 2278 N N . TRP A 1 299 ? 11.661 -3.614 -17.719 1.00 94.19 299 TRP A N 1
ATOM 2279 C CA . TRP A 1 299 ? 10.532 -2.704 -17.848 1.00 94.19 299 TRP A CA 1
ATOM 2280 C C . TRP A 1 299 ? 10.341 -1.929 -16.540 1.00 94.19 299 TRP A C 1
ATOM 2282 O O . TRP A 1 299 ? 10.118 -2.527 -15.489 1.00 94.19 299 TRP A O 1
ATOM 2292 N N . GLN A 1 300 ? 10.434 -0.598 -16.602 1.00 91.69 300 GLN A N 1
ATOM 2293 C CA . GLN A 1 300 ? 10.104 0.266 -15.472 1.00 91.69 300 GLN A CA 1
ATOM 2294 C C . GLN A 1 300 ? 8.663 0.741 -15.574 1.00 91.69 300 GLN A C 1
ATOM 2296 O O . GLN A 1 300 ? 8.202 1.159 -16.631 1.00 91.69 300 GLN A O 1
ATOM 2301 N N . ILE A 1 301 ? 7.976 0.821 -14.441 1.00 83.69 301 ILE A N 1
ATOM 2302 C CA . ILE A 1 301 ? 6.598 1.333 -14.380 1.00 83.69 301 ILE A CA 1
ATOM 2303 C C . ILE A 1 301 ? 6.509 2.777 -14.880 1.00 83.69 301 ILE A C 1
ATOM 2305 O O . ILE A 1 301 ? 5.517 3.165 -15.496 1.00 83.69 301 ILE A O 1
ATOM 2309 N N . SER A 1 302 ? 7.557 3.580 -14.662 1.00 82.75 302 SER A N 1
ATOM 2310 C CA . SER A 1 302 ? 7.637 4.948 -15.185 1.00 82.75 302 SER A CA 1
ATOM 2311 C C . SER A 1 302 ? 7.515 5.002 -16.710 1.00 82.75 302 SER A C 1
ATOM 2313 O O . SER A 1 302 ? 6.943 5.957 -17.228 1.00 82.75 302 SER A O 1
ATOM 2315 N N . TYR A 1 303 ? 7.952 3.959 -17.424 1.00 89.25 303 TYR A N 1
ATOM 2316 C CA . TYR A 1 303 ? 7.902 3.908 -18.884 1.00 89.25 303 TYR A CA 1
ATOM 2317 C C . TYR A 1 303 ? 6.470 3.898 -19.426 1.00 89.25 303 TYR A C 1
ATOM 2319 O O . TYR A 1 303 ? 6.223 4.442 -20.501 1.00 89.25 303 TYR A O 1
ATOM 2327 N N . TYR A 1 304 ? 5.498 3.361 -18.679 1.00 86.12 304 TYR A N 1
ATOM 2328 C CA . TYR A 1 304 ? 4.085 3.502 -19.039 1.00 86.12 304 TYR A CA 1
ATOM 2329 C C . TYR A 1 304 ? 3.687 4.983 -19.128 1.00 86.12 304 TYR A C 1
ATOM 2331 O O . TYR A 1 304 ? 3.098 5.425 -20.116 1.00 86.12 304 TYR A O 1
ATOM 2339 N N . TYR A 1 305 ? 4.047 5.770 -18.110 1.00 76.81 305 TYR A N 1
ATOM 2340 C CA . TYR A 1 305 ? 3.738 7.197 -18.071 1.00 76.81 305 TYR A CA 1
ATOM 2341 C C . TYR A 1 305 ? 4.504 7.969 -19.146 1.00 76.81 305 TYR A C 1
ATOM 2343 O O . TYR A 1 305 ? 3.949 8.902 -19.726 1.00 76.81 305 TYR A O 1
ATOM 2351 N N . ASP A 1 306 ? 5.735 7.569 -19.460 1.00 82.94 306 ASP A N 1
ATOM 2352 C CA . ASP A 1 306 ? 6.497 8.150 -20.564 1.00 82.94 306 ASP A CA 1
ATOM 2353 C C . ASP A 1 306 ? 5.776 7.942 -21.905 1.00 82.94 306 ASP A C 1
ATOM 2355 O O . ASP A 1 306 ? 5.527 8.917 -22.617 1.00 82.94 306 ASP A O 1
ATOM 2359 N N . ILE A 1 307 ? 5.315 6.719 -22.202 1.00 84.00 307 ILE A N 1
ATOM 2360 C CA . ILE A 1 307 ? 4.533 6.419 -23.416 1.00 84.00 307 ILE A CA 1
ATOM 2361 C C . ILE A 1 307 ? 3.264 7.275 -23.483 1.00 84.00 307 ILE A C 1
ATOM 2363 O O . ILE A 1 307 ? 2.999 7.901 -24.513 1.00 84.00 307 ILE A O 1
ATOM 2367 N N . VAL A 1 308 ? 2.495 7.343 -22.389 1.00 78.06 308 VAL A N 1
ATOM 2368 C CA . VAL A 1 308 ? 1.260 8.147 -22.317 1.00 78.06 308 VAL A CA 1
ATOM 2369 C C . VAL A 1 308 ? 1.538 9.633 -22.573 1.00 78.06 308 VAL A C 1
ATOM 2371 O O . VAL A 1 308 ? 0.733 10.312 -23.210 1.00 78.06 308 VAL A O 1
ATOM 2374 N N . ASN A 1 309 ? 2.694 10.131 -22.134 1.00 78.12 309 ASN A N 1
ATOM 2375 C CA . ASN A 1 309 ? 3.115 11.520 -22.317 1.00 78.12 309 ASN A CA 1
ATOM 2376 C C . ASN A 1 309 ? 3.875 11.772 -23.634 1.00 78.12 309 ASN A C 1
ATOM 2378 O O . ASN A 1 309 ? 4.339 12.890 -23.869 1.00 78.12 309 ASN A O 1
ATOM 2382 N N . GLY A 1 310 ? 4.003 10.768 -24.508 1.00 85.81 310 GLY A N 1
ATOM 2383 C CA . GLY A 1 310 ? 4.733 10.880 -25.773 1.00 85.81 310 GLY A CA 1
ATOM 2384 C C . GLY A 1 310 ? 6.252 11.011 -25.608 1.00 85.81 310 GLY A C 1
ATOM 2385 O O . GLY A 1 310 ? 6.930 11.500 -26.514 1.00 85.81 310 GLY A O 1
ATOM 2386 N N . VAL A 1 311 ? 6.784 10.597 -24.458 1.00 85.62 311 VAL A N 1
ATOM 2387 C CA . VAL A 1 311 ? 8.215 10.516 -24.169 1.00 85.62 311 VAL A CA 1
ATOM 2388 C C . VAL A 1 311 ? 8.736 9.160 -24.670 1.00 85.62 311 VAL A C 1
ATOM 2390 O O . VAL A 1 311 ? 8.156 8.124 -24.344 1.00 85.62 311 VAL A O 1
ATOM 2393 N N . PRO A 1 312 ? 9.807 9.129 -25.486 1.00 86.38 312 PRO A N 1
ATOM 2394 C CA . PRO A 1 312 ? 10.414 7.874 -25.916 1.00 86.38 312 PRO A CA 1
ATOM 2395 C C . PRO A 1 312 ? 10.962 7.084 -24.726 1.00 86.38 312 PRO A C 1
ATOM 2397 O O . PRO A 1 312 ? 11.683 7.639 -23.899 1.00 86.38 312 PRO A O 1
ATOM 2400 N N . VAL A 1 313 ? 10.670 5.787 -24.689 1.00 86.75 313 VAL A N 1
ATOM 2401 C CA . VAL A 1 313 ? 11.210 4.861 -23.687 1.00 86.75 313 VAL A CA 1
ATOM 2402 C C . VAL A 1 313 ? 12.491 4.194 -24.202 1.00 86.75 313 VAL A C 1
ATOM 2404 O O . VAL A 1 313 ? 12.613 3.992 -25.415 1.00 86.75 313 VAL A O 1
ATOM 2407 N N . PRO A 1 314 ? 13.459 3.866 -23.327 1.00 89.75 314 PRO A N 1
ATOM 2408 C CA . PRO A 1 314 ? 14.648 3.114 -23.714 1.00 89.75 314 PRO A CA 1
ATOM 2409 C C . PRO A 1 314 ? 14.312 1.720 -24.256 1.00 89.75 314 PRO A C 1
ATOM 2411 O O . PRO A 1 314 ? 13.294 1.123 -23.902 1.00 89.75 314 PRO A O 1
ATOM 2414 N N . ASP A 1 315 ? 15.213 1.170 -25.070 1.00 92.38 315 ASP A N 1
ATOM 2415 C CA . ASP A 1 315 ? 15.167 -0.246 -25.422 1.00 92.38 315 ASP A CA 1
ATOM 2416 C C . ASP A 1 315 ? 15.424 -1.095 -24.170 1.00 92.38 315 ASP A C 1
ATOM 2418 O O . ASP A 1 315 ? 16.427 -0.917 -23.476 1.00 92.38 315 ASP A O 1
ATOM 2422 N N . THR A 1 316 ? 14.534 -2.045 -23.900 1.00 95.06 316 THR A N 1
ATOM 2423 C CA . THR A 1 316 ? 14.647 -2.983 -22.780 1.00 95.06 316 THR A CA 1
ATOM 2424 C C . THR A 1 316 ? 14.300 -4.398 -23.245 1.00 95.06 316 THR A C 1
ATOM 2426 O O . THR A 1 316 ? 13.437 -4.552 -24.116 1.00 95.06 316 THR A O 1
ATOM 2429 N N . PRO A 1 317 ? 14.959 -5.441 -22.701 1.00 96.88 317 PRO A N 1
ATOM 2430 C CA . PRO A 1 317 ? 14.532 -6.821 -22.892 1.00 96.88 317 PRO A CA 1
ATOM 2431 C C . PRO A 1 317 ? 13.298 -7.184 -22.059 1.00 96.88 317 PRO A C 1
ATOM 2433 O O . PRO A 1 317 ? 12.734 -8.253 -22.282 1.00 96.88 317 PRO A O 1
ATOM 2436 N N . GLY A 1 318 ? 12.883 -6.337 -21.109 1.00 97.75 318 GLY A N 1
ATOM 2437 C CA . GLY A 1 318 ? 11.682 -6.521 -20.297 1.00 97.75 318 GLY A CA 1
ATOM 2438 C C . GLY A 1 318 ? 10.405 -6.226 -21.069 1.00 97.75 318 GLY A C 1
ATOM 2439 O O . GLY A 1 318 ? 10.323 -5.256 -21.820 1.00 97.75 318 GLY A O 1
ATOM 2440 N N . TRP A 1 319 ? 9.406 -7.084 -20.896 1.00 98.00 319 TRP A N 1
ATOM 2441 C CA . TRP A 1 319 ? 8.103 -6.904 -21.519 1.00 98.00 319 TRP A CA 1
ATOM 2442 C C . TRP A 1 319 ? 7.370 -5.727 -20.883 1.00 98.00 319 TRP A C 1
ATOM 2444 O O . TRP A 1 319 ? 7.375 -5.574 -19.664 1.00 98.00 319 TRP A O 1
ATOM 2454 N N . TYR A 1 320 ? 6.714 -4.924 -21.720 1.00 95.69 320 TYR A N 1
ATOM 2455 C CA . TYR A 1 320 ? 5.749 -3.927 -21.267 1.00 95.69 320 TYR A CA 1
ATOM 2456 C C . TYR A 1 320 ? 4.671 -4.606 -20.428 1.00 95.69 320 TYR A C 1
ATOM 2458 O O . TYR A 1 320 ? 4.221 -5.686 -20.804 1.00 95.69 320 TYR A O 1
ATOM 2466 N N . GLU A 1 321 ? 4.201 -3.956 -19.367 1.00 93.25 321 GLU A N 1
ATOM 2467 C CA . GLU A 1 3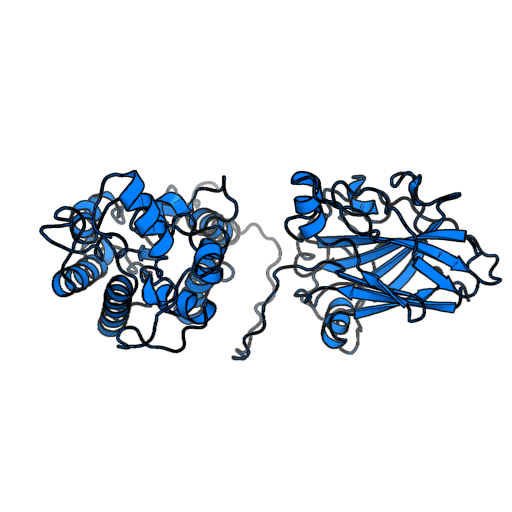21 ? 3.035 -4.374 -18.588 1.00 93.25 321 GLU A CA 1
ATOM 2468 C C . GLU A 1 321 ? 2.316 -3.175 -17.956 1.00 93.25 321 GLU A C 1
ATOM 2470 O O . GLU A 1 321 ? 2.911 -2.131 -17.680 1.00 93.25 321 GLU A O 1
ATOM 2475 N N . GLU A 1 322 ? 1.025 -3.353 -17.671 1.00 91.62 322 GLU A N 1
ATOM 2476 C CA . GLU A 1 322 ? 0.167 -2.365 -17.000 1.00 91.62 322 GLU A CA 1
ATOM 2477 C C . GLU A 1 322 ? -0.101 -2.744 -15.536 1.00 91.62 322 GLU A C 1
ATOM 2479 O O . GLU A 1 322 ? -1.182 -2.522 -14.987 1.00 91.62 322 GLU A O 1
ATOM 2484 N N . ALA A 1 323 ? 0.903 -3.318 -14.872 1.00 87.38 323 ALA A N 1
ATOM 2485 C CA . ALA A 1 323 ? 0.925 -3.558 -13.430 1.00 87.38 323 ALA A CA 1
ATOM 2486 C C . ALA A 1 323 ? 1.207 -2.263 -12.644 1.00 87.38 323 ALA A C 1
ATOM 2488 O O . ALA A 1 323 ? 2.118 -2.200 -11.825 1.00 87.38 323 ALA A O 1
ATOM 2489 N N . LEU A 1 324 ? 0.463 -1.187 -12.920 1.00 82.19 324 LEU A N 1
ATOM 2490 C CA . LEU A 1 324 ? 0.769 0.159 -12.403 1.00 82.19 324 LEU A CA 1
ATOM 2491 C C . LEU A 1 324 ? 0.665 0.264 -10.875 1.00 82.19 324 LEU A C 1
ATOM 2493 O O . LEU A 1 324 ? 1.203 1.188 -10.269 1.00 82.19 324 LEU A O 1
ATOM 2497 N N . ASP A 1 325 ? -0.038 -0.686 -10.268 1.00 76.44 325 ASP A N 1
ATOM 2498 C CA . ASP A 1 325 ? -0.180 -0.868 -8.833 1.00 76.44 325 ASP A CA 1
ATOM 2499 C C . ASP A 1 325 ? 0.926 -1.732 -8.215 1.00 76.44 325 ASP A C 1
ATOM 2501 O O . ASP A 1 325 ? 0.801 -2.062 -7.039 1.00 76.44 325 ASP A O 1
ATOM 2505 N N . ILE A 1 326 ? 1.956 -2.126 -8.986 1.00 85.00 326 ILE A N 1
ATOM 2506 C CA . ILE A 1 326 ? 2.928 -3.186 -8.647 1.00 85.00 326 ILE A CA 1
ATOM 2507 C C . ILE A 1 326 ? 2.255 -4.475 -8.166 1.00 85.00 326 ILE A C 1
ATOM 2509 O O . ILE A 1 326 ? 2.803 -5.212 -7.354 1.00 85.00 326 ILE A O 1
ATOM 2513 N N . GLY A 1 327 ? 1.024 -4.711 -8.621 1.00 83.38 327 GLY A N 1
ATOM 2514 C CA . GLY A 1 327 ? 0.176 -5.783 -8.132 1.00 83.38 327 GLY A CA 1
ATOM 2515 C C . GLY A 1 327 ? 0.520 -7.141 -8.732 1.00 83.38 327 GLY A C 1
ATOM 2516 O O . GLY A 1 327 ? 1.586 -7.362 -9.290 1.00 83.38 327 GLY A O 1
ATOM 2517 N N . PHE A 1 328 ? -0.435 -8.057 -8.626 1.00 96.25 328 PHE A N 1
ATOM 2518 C CA . PHE A 1 328 ? -0.282 -9.462 -8.989 1.00 96.25 328 PHE A CA 1
ATOM 2519 C C . PHE A 1 328 ? -1.394 -9.934 -9.930 1.00 96.25 328 PHE A C 1
ATOM 2521 O O . PHE A 1 328 ? -2.402 -9.246 -10.131 1.00 96.25 328 PHE A O 1
ATOM 2528 N N . ILE A 1 329 ? -1.240 -11.157 -10.438 1.00 97.75 329 ILE A N 1
ATOM 2529 C CA . ILE A 1 329 ? -2.297 -11.949 -11.070 1.00 97.75 329 ILE A CA 1
ATOM 2530 C C . ILE A 1 329 ? -2.889 -12.920 -10.027 1.00 97.75 329 ILE A C 1
ATOM 2532 O O . ILE A 1 329 ? -2.163 -13.763 -9.491 1.00 97.75 329 ILE A O 1
ATOM 2536 N N . PRO A 1 330 ? -4.186 -12.822 -9.682 1.00 96.69 330 PRO A N 1
ATOM 2537 C CA . PRO A 1 330 ? -4.825 -13.740 -8.739 1.00 96.69 330 PRO A CA 1
ATOM 2538 C C . PRO A 1 330 ? -5.184 -15.093 -9.388 1.00 96.69 330 PRO A C 1
ATOM 2540 O O . PRO A 1 330 ? -5.364 -15.168 -10.604 1.00 96.69 330 PRO A O 1
ATOM 2543 N N . PRO A 1 331 ? -5.452 -16.151 -8.593 1.00 98.00 331 PRO A N 1
ATOM 2544 C CA . PRO A 1 331 ? -5.917 -17.444 -9.103 1.00 98.00 331 PRO A CA 1
ATOM 2545 C C . PRO A 1 331 ? -7.213 -17.406 -9.919 1.00 98.00 331 PRO A C 1
ATOM 2547 O O . PRO A 1 331 ? -7.487 -18.323 -10.689 1.00 98.00 331 PRO A O 1
ATOM 2550 N N . THR A 1 332 ? -8.024 -16.352 -9.784 1.00 95.62 332 THR A N 1
ATOM 2551 C CA . THR A 1 332 ? -9.204 -16.138 -10.638 1.00 95.62 332 THR A CA 1
ATOM 2552 C C . THR A 1 332 ? -8.853 -15.825 -12.093 1.00 95.62 332 THR A C 1
ATOM 2554 O O . THR A 1 332 ? -9.727 -15.934 -12.948 1.00 95.62 332 THR A O 1
ATOM 2557 N N . GLU A 1 333 ? -7.601 -15.464 -12.372 1.00 97.25 333 GLU A N 1
ATOM 2558 C CA . GLU A 1 333 ? -7.086 -15.070 -13.686 1.00 97.25 333 GLU A CA 1
ATOM 2559 C C . GLU A 1 333 ? -6.058 -16.073 -14.243 1.00 97.25 333 GLU A C 1
ATOM 2561 O O . GLU A 1 333 ? -5.425 -15.816 -15.259 1.00 97.25 333 GLU A O 1
ATOM 2566 N N . TYR A 1 334 ? -5.906 -17.262 -13.648 1.00 98.50 334 TYR A N 1
ATOM 2567 C CA . TYR A 1 334 ? -4.946 -18.266 -14.140 1.00 98.50 334 TYR A CA 1
ATOM 2568 C C . TYR A 1 334 ? -5.249 -18.816 -15.531 1.00 98.50 334 TYR A C 1
ATOM 2570 O O . TYR A 1 334 ? -4.357 -19.352 -16.177 1.00 98.50 334 TYR A O 1
ATOM 2578 N N . GLN A 1 335 ? -6.483 -18.690 -16.012 1.00 98.19 335 GLN A N 1
ATOM 2579 C CA . GLN A 1 335 ? -6.849 -19.050 -17.384 1.00 98.19 335 GLN A CA 1
ATOM 2580 C C . GLN A 1 335 ? -6.924 -17.825 -18.313 1.00 98.19 335 GLN A C 1
ATOM 2582 O O . GLN A 1 335 ? -7.265 -17.974 -19.487 1.00 98.19 335 GLN A O 1
ATOM 2587 N N . ASP A 1 336 ? -6.596 -16.633 -17.810 1.00 98.00 336 ASP A N 1
ATOM 2588 C CA . ASP A 1 336 ? -6.507 -15.400 -18.588 1.00 98.00 336 ASP A CA 1
ATOM 2589 C C . ASP A 1 336 ? -5.103 -15.242 -19.213 1.00 98.00 336 ASP A C 1
ATOM 2591 O O . ASP A 1 336 ? -4.110 -15.604 -18.579 1.00 98.00 336 ASP A O 1
ATOM 2595 N N . PRO A 1 337 ? -4.969 -14.687 -20.435 1.00 97.12 337 PRO A N 1
ATOM 2596 C CA . PRO A 1 337 ? -3.673 -14.395 -21.054 1.00 97.12 337 PRO A CA 1
ATOM 2597 C C . PRO A 1 337 ? -2.688 -13.582 -20.200 1.00 97.12 337 PRO A C 1
ATOM 2599 O O . PRO A 1 337 ? -1.479 -13.665 -20.433 1.00 97.12 337 PRO A O 1
ATOM 2602 N N . ASN A 1 338 ? -3.167 -12.798 -19.232 1.00 96.81 338 ASN A N 1
ATOM 2603 C CA . ASN A 1 338 ? -2.324 -12.018 -18.330 1.00 96.81 338 ASN A CA 1
ATOM 2604 C C . ASN A 1 338 ? -1.407 -12.887 -17.458 1.00 96.81 338 ASN A C 1
ATOM 2606 O O . ASN A 1 338 ? -0.335 -12.429 -17.077 1.00 96.81 338 ASN A O 1
ATOM 2610 N N . ILE A 1 339 ? -1.734 -14.158 -17.197 1.00 98.56 339 ILE A N 1
ATOM 2611 C CA . ILE A 1 339 ? -0.844 -15.046 -16.423 1.00 98.56 339 ILE A CA 1
ATOM 2612 C C . ILE A 1 339 ? 0.484 -15.354 -17.141 1.00 98.56 339 ILE A C 1
ATOM 2614 O O . ILE A 1 339 ? 1.452 -15.780 -16.504 1.00 98.56 339 ILE A O 1
ATOM 2618 N N . ALA A 1 340 ? 0.554 -15.138 -18.463 1.00 98.31 340 ALA A N 1
ATOM 2619 C CA . ALA A 1 340 ? 1.755 -15.394 -19.254 1.00 98.31 340 ALA A CA 1
ATOM 2620 C C . ALA A 1 340 ? 2.898 -14.452 -18.869 1.00 98.31 340 ALA A C 1
ATOM 2622 O O . ALA A 1 340 ? 3.957 -14.923 -18.467 1.00 98.31 340 ALA A O 1
ATOM 2623 N N . CYS A 1 341 ? 2.663 -13.144 -18.963 1.00 98.38 341 CYS A N 1
ATOM 2624 C CA . CYS A 1 341 ? 3.692 -12.114 -18.808 1.00 98.38 341 CYS A CA 1
ATOM 2625 C C . CYS A 1 341 ? 3.188 -10.878 -18.053 1.00 98.38 341 CYS A C 1
ATOM 2627 O O . CYS A 1 341 ? 3.750 -9.808 -18.228 1.00 98.38 341 CYS A O 1
ATOM 2629 N N . HIS A 1 342 ? 2.137 -11.038 -17.244 1.00 98.19 342 HIS A N 1
ATOM 2630 C CA . HIS A 1 342 ? 1.413 -9.995 -16.515 1.00 98.19 342 HIS A CA 1
ATOM 2631 C C . HIS A 1 342 ? 0.374 -9.191 -17.330 1.00 98.19 342 HIS A C 1
ATOM 2633 O O . HIS A 1 342 ? 0.148 -9.408 -18.531 1.00 98.19 342 HIS A O 1
ATOM 2639 N N . LYS A 1 343 ? -0.328 -8.296 -16.617 1.00 96.19 343 LYS A N 1
ATOM 2640 C CA . LYS A 1 343 ? -1.456 -7.460 -17.068 1.00 96.19 343 LYS A CA 1
ATOM 2641 C C . LYS A 1 343 ? -1.122 -6.703 -18.353 1.00 96.19 343 LYS A C 1
ATOM 2643 O O . LYS A 1 343 ? -0.212 -5.878 -18.372 1.00 96.19 343 LYS A O 1
ATOM 2648 N N . ASN A 1 344 ? -1.894 -6.965 -19.410 1.00 95.56 344 ASN A N 1
ATOM 2649 C CA . ASN A 1 344 ? -1.799 -6.299 -20.716 1.00 95.56 344 ASN A CA 1
ATOM 2650 C C . ASN A 1 344 ? -0.398 -6.334 -21.338 1.00 95.56 344 ASN A C 1
ATOM 2652 O O . ASN A 1 344 ? -0.057 -5.480 -22.152 1.00 95.56 344 ASN A O 1
ATOM 2656 N N . ALA A 1 345 ? 0.401 -7.345 -20.988 1.00 96.69 345 ALA A N 1
ATOM 2657 C CA . ALA A 1 345 ? 1.795 -7.334 -21.378 1.00 96.69 345 ALA A CA 1
ATOM 2658 C C . ALA A 1 345 ? 2.015 -7.408 -22.892 1.00 96.69 345 ALA A C 1
ATOM 2660 O O . ALA A 1 345 ? 1.295 -8.145 -23.583 1.00 96.69 345 ALA A O 1
ATOM 2661 N N . VAL A 1 346 ? 3.022 -6.677 -23.371 1.00 95.19 346 VAL A N 1
ATOM 2662 C CA . VAL A 1 346 ? 3.431 -6.594 -24.781 1.00 95.19 346 VAL A CA 1
ATOM 2663 C C . VAL A 1 346 ? 4.919 -6.915 -24.894 1.00 95.19 346 VAL A C 1
ATOM 2665 O O . VAL A 1 346 ? 5.711 -6.596 -24.007 1.00 95.19 346 VAL A O 1
ATOM 2668 N N . ASN A 1 347 ? 5.278 -7.580 -25.988 1.00 96.75 347 ASN A N 1
ATOM 2669 C CA . ASN A 1 347 ? 6.620 -8.063 -26.277 1.00 96.75 347 ASN A CA 1
ATOM 2670 C C . ASN A 1 347 ? 7.677 -6.956 -26.167 1.00 96.75 347 ASN A C 1
ATOM 2672 O O . ASN A 1 347 ? 7.455 -5.822 -26.590 1.00 96.75 347 ASN A O 1
ATOM 2676 N N . ALA A 1 348 ? 8.844 -7.316 -25.636 1.00 94.69 348 ALA A N 1
ATOM 2677 C CA . ALA A 1 348 ? 9.993 -6.424 -25.565 1.00 94.69 348 ALA A CA 1
ATOM 2678 C C . ALA A 1 348 ? 10.621 -6.163 -26.948 1.00 94.69 348 ALA A C 1
ATOM 2680 O O . ALA A 1 348 ? 10.549 -7.004 -27.850 1.00 94.69 348 ALA A O 1
ATOM 2681 N N . ASN A 1 349 ? 11.284 -5.012 -27.095 1.00 84.69 349 ASN A N 1
ATOM 2682 C CA . ASN A 1 349 ? 11.817 -4.545 -28.383 1.00 84.69 349 ASN A CA 1
ATOM 2683 C C . ASN A 1 349 ? 13.239 -5.043 -28.687 1.00 84.69 349 ASN A C 1
ATOM 2685 O O . ASN A 1 349 ? 13.664 -5.013 -29.843 1.00 84.69 349 ASN A O 1
ATOM 2689 N N . VAL A 1 350 ? 13.975 -5.499 -27.670 1.00 94.94 350 VAL A N 1
ATOM 2690 C CA . VAL A 1 350 ? 15.331 -6.062 -27.793 1.00 94.94 350 VAL A CA 1
ATOM 2691 C C . VAL A 1 350 ? 15.456 -7.352 -26.979 1.00 94.94 350 VAL A C 1
ATOM 2693 O O . VAL A 1 350 ? 14.591 -7.646 -26.158 1.00 94.94 350 VAL A O 1
ATOM 2696 N N . SER A 1 351 ? 16.528 -8.117 -27.193 1.00 97.62 351 SER A N 1
ATOM 2697 C CA . SER A 1 351 ? 16.874 -9.305 -26.399 1.00 97.62 351 SER A CA 1
ATOM 2698 C C . SER A 1 351 ? 18.154 -9.068 -25.598 1.00 97.62 351 SER A C 1
ATOM 2700 O O . SER A 1 351 ? 19.094 -8.444 -26.094 1.00 97.62 351 SER A O 1
ATOM 2702 N N . ALA A 1 352 ? 18.228 -9.625 -24.389 1.00 97.81 352 ALA A N 1
ATOM 2703 C CA . ALA A 1 352 ? 19.511 -9.890 -23.738 1.00 97.81 352 ALA A CA 1
ATOM 2704 C C . ALA A 1 352 ? 20.162 -11.146 -24.349 1.00 97.81 352 ALA A C 1
ATOM 2706 O O . ALA A 1 352 ? 19.539 -11.858 -25.133 1.00 97.81 352 ALA A O 1
ATOM 2707 N N . THR A 1 353 ? 21.411 -11.449 -23.998 1.00 98.31 353 THR A N 1
ATOM 2708 C CA . THR A 1 353 ? 22.105 -12.651 -24.489 1.00 98.31 353 THR A CA 1
ATOM 2709 C C . THR A 1 353 ? 22.715 -13.420 -23.330 1.00 98.31 353 THR A C 1
ATOM 2711 O O . THR A 1 353 ? 23.323 -12.823 -22.445 1.00 98.31 353 THR A O 1
ATOM 2714 N N . VAL A 1 354 ? 22.574 -14.744 -23.355 1.00 98.44 354 VAL A N 1
ATOM 2715 C CA . VAL A 1 354 ? 23.155 -15.659 -22.366 1.00 98.44 354 VAL A CA 1
ATOM 2716 C C . VAL A 1 354 ? 23.629 -16.932 -23.071 1.00 98.44 354 VAL A C 1
ATOM 2718 O O . VAL A 1 354 ? 23.042 -17.361 -24.066 1.00 98.44 354 VAL A O 1
ATOM 2721 N N . ALA A 1 355 ? 24.706 -17.552 -22.612 1.00 98.38 355 ALA A N 1
ATOM 2722 C CA . ALA A 1 355 ? 25.063 -18.897 -23.049 1.00 98.38 355 ALA A CA 1
ATOM 2723 C C . ALA A 1 355 ? 24.209 -19.948 -22.321 1.00 98.38 355 ALA A C 1
ATOM 2725 O O . ALA A 1 355 ? 23.829 -19.767 -21.166 1.00 98.38 355 ALA A O 1
ATOM 2726 N N . ALA A 1 356 ? 23.941 -21.085 -22.958 1.00 98.00 356 ALA A N 1
ATOM 2727 C CA . ALA A 1 356 ? 23.556 -22.296 -22.240 1.00 98.00 356 ALA A CA 1
ATOM 2728 C C . ALA A 1 356 ? 24.660 -22.639 -21.217 1.00 98.00 356 ALA A C 1
ATOM 2730 O O . ALA A 1 356 ? 25.847 -22.566 -21.541 1.00 98.00 356 ALA A O 1
ATOM 2731 N N . GLY A 1 357 ? 24.279 -22.942 -19.973 1.00 97.56 357 GLY A N 1
ATOM 2732 C CA . GLY A 1 357 ? 25.182 -23.022 -18.814 1.00 97.56 357 GLY A CA 1
ATOM 2733 C C . GLY A 1 357 ? 25.515 -21.671 -18.161 1.00 97.56 357 GLY A C 1
ATOM 2734 O O . GLY A 1 357 ? 26.105 -21.634 -17.082 1.00 97.56 357 GLY A O 1
ATOM 2735 N N . GLY A 1 358 ? 25.146 -20.558 -18.799 1.00 98.31 358 GLY A N 1
ATOM 2736 C CA . GLY A 1 358 ? 25.269 -19.205 -18.268 1.00 98.31 358 GLY A CA 1
ATOM 2737 C C . GLY A 1 358 ? 24.214 -18.884 -17.211 1.00 98.31 358 GLY A C 1
ATOM 2738 O O . GLY A 1 358 ? 23.384 -19.719 -16.841 1.00 98.31 358 GLY A O 1
ATOM 2739 N N . THR A 1 359 ? 24.231 -17.648 -16.713 1.00 98.50 359 THR A N 1
ATOM 2740 C CA . THR A 1 359 ? 23.327 -17.218 -15.630 1.00 98.50 359 THR A CA 1
ATOM 2741 C C . THR A 1 359 ? 22.556 -15.957 -15.977 1.00 98.50 359 THR A C 1
ATOM 2743 O O . THR A 1 359 ? 23.090 -15.030 -16.586 1.00 98.50 359 THR A O 1
ATOM 2746 N N . VAL A 1 360 ? 21.306 -15.911 -15.519 1.00 98.75 360 VAL A N 1
ATOM 2747 C CA . VAL A 1 360 ? 20.458 -14.719 -15.532 1.00 98.75 360 VAL A CA 1
ATOM 2748 C C . VAL A 1 360 ? 20.111 -14.380 -14.090 1.00 98.75 360 VAL A C 1
ATOM 2750 O O . VAL A 1 360 ? 19.517 -15.190 -13.376 1.00 98.75 360 VAL A O 1
ATOM 2753 N N . LYS A 1 361 ? 20.503 -13.185 -13.647 1.00 98.56 361 LYS A N 1
ATOM 2754 C CA . LYS A 1 361 ? 20.100 -12.640 -12.348 1.00 98.56 361 LYS A CA 1
ATOM 2755 C C . LYS A 1 361 ? 18.917 -11.710 -12.540 1.00 98.56 361 LYS A C 1
ATOM 2757 O O . LYS A 1 361 ? 19.055 -10.749 -13.285 1.00 98.56 361 LYS A O 1
ATOM 2762 N N . PHE A 1 362 ? 17.808 -11.965 -11.863 1.00 98.62 362 PHE A N 1
ATOM 2763 C CA . PHE A 1 362 ? 16.638 -11.093 -11.818 1.00 98.62 362 PHE A CA 1
ATOM 2764 C C . PHE A 1 362 ? 16.734 -10.205 -10.580 1.00 98.62 362 PHE A C 1
ATOM 2766 O O . PHE A 1 362 ? 16.868 -10.718 -9.470 1.00 98.62 362 PHE A O 1
ATOM 2773 N N . GLN A 1 363 ? 16.714 -8.888 -10.777 1.00 97.69 363 GLN A N 1
ATOM 2774 C CA . GLN A 1 363 ? 16.839 -7.893 -9.713 1.00 97.69 363 GLN A CA 1
ATOM 2775 C C . GLN A 1 363 ? 15.464 -7.303 -9.421 1.00 97.69 363 GLN A C 1
ATOM 2777 O O . GLN A 1 363 ? 14.945 -6.505 -10.206 1.00 97.69 363 GLN A O 1
ATOM 2782 N N . TRP A 1 364 ? 14.872 -7.693 -8.302 1.00 97.25 364 TRP A N 1
ATOM 2783 C CA . TRP A 1 364 ? 13.624 -7.118 -7.829 1.00 97.25 364 TRP A CA 1
ATOM 2784 C C . TRP A 1 364 ? 13.883 -5.774 -7.147 1.00 97.25 364 TRP A C 1
ATOM 2786 O O . TRP A 1 364 ? 14.966 -5.506 -6.629 1.00 97.25 364 TRP A O 1
ATOM 2796 N N . THR A 1 365 ? 12.882 -4.900 -7.157 1.00 89.12 365 THR A N 1
ATOM 2797 C CA . THR A 1 365 ? 12.777 -3.862 -6.124 1.00 89.12 365 THR A CA 1
ATOM 2798 C C . THR A 1 365 ? 12.594 -4.514 -4.750 1.00 89.12 365 THR A C 1
ATOM 2800 O O . THR A 1 365 ? 12.222 -5.684 -4.696 1.00 89.12 365 THR A O 1
ATOM 2803 N N . GLU A 1 366 ? 12.768 -3.755 -3.661 1.00 87.75 366 GLU A N 1
ATOM 2804 C CA . GLU A 1 366 ? 12.603 -4.253 -2.280 1.00 87.75 366 GLU A CA 1
ATOM 2805 C C . GLU A 1 366 ? 11.371 -5.163 -2.144 1.00 87.75 366 GLU A C 1
ATOM 2807 O O . GLU A 1 366 ? 10.235 -4.719 -2.345 1.00 87.75 366 GLU A O 1
ATOM 2812 N N . TRP A 1 367 ? 11.597 -6.452 -1.866 1.00 89.50 367 TRP A N 1
ATOM 2813 C CA . TRP A 1 367 ? 10.534 -7.448 -1.856 1.00 89.50 367 TRP A CA 1
ATOM 2814 C C . TRP A 1 367 ? 9.941 -7.606 -0.447 1.00 89.50 367 TRP A C 1
ATOM 2816 O O . TRP A 1 367 ? 10.674 -7.851 0.510 1.00 89.50 367 TRP A O 1
ATOM 2826 N N . PRO A 1 368 ? 8.609 -7.528 -0.268 1.00 81.56 368 PRO A N 1
ATOM 2827 C CA . PRO A 1 368 ? 8.025 -7.470 1.075 1.00 81.56 368 PRO A CA 1
ATOM 2828 C C . PRO A 1 368 ? 7.393 -8.770 1.567 1.00 81.56 368 PRO A C 1
ATOM 2830 O O . PRO A 1 368 ? 6.825 -8.817 2.663 1.00 81.56 368 PRO A O 1
ATOM 2833 N N . HIS A 1 369 ? 7.423 -9.832 0.762 1.00 85.38 369 HIS A N 1
ATOM 2834 C CA . HIS A 1 369 ? 6.695 -11.065 1.046 1.00 85.38 369 HIS A CA 1
ATOM 2835 C C . HIS A 1 369 ? 7.632 -12.268 1.130 1.00 85.38 369 HIS A C 1
ATOM 2837 O O . HIS A 1 369 ? 7.817 -12.995 0.159 1.00 85.38 369 HIS A O 1
ATOM 2843 N N . GLY A 1 370 ? 8.148 -12.548 2.328 1.00 91.25 370 GLY A N 1
ATOM 2844 C CA . GLY A 1 370 ? 9.070 -13.666 2.570 1.00 91.25 370 GLY A CA 1
ATOM 2845 C C . GLY A 1 370 ? 8.450 -15.071 2.564 1.00 91.25 370 GLY A C 1
ATOM 2846 O O . GLY A 1 370 ? 9.096 -16.009 3.016 1.00 91.25 370 GLY A O 1
ATOM 2847 N N . ILE A 1 371 ? 7.202 -15.238 2.107 1.00 95.62 371 ILE A N 1
ATOM 2848 C CA . ILE A 1 371 ? 6.493 -16.527 2.035 1.00 95.62 371 ILE A CA 1
ATOM 2849 C C . ILE A 1 371 ? 6.086 -16.761 0.585 1.00 95.62 371 ILE A C 1
ATOM 2851 O O . ILE A 1 371 ? 5.219 -16.047 0.080 1.00 95.62 371 ILE A O 1
ATOM 2855 N N . GLY A 1 372 ? 6.655 -17.775 -0.062 1.00 98.12 372 GLY A N 1
ATOM 2856 C CA . GLY A 1 372 ? 6.324 -18.113 -1.444 1.00 98.12 372 GLY A CA 1
ATOM 2857 C C . GLY A 1 372 ? 7.465 -18.773 -2.220 1.00 98.12 372 GLY A C 1
ATOM 2858 O O . GLY A 1 372 ? 8.633 -18.554 -1.879 1.00 98.12 372 GLY A O 1
ATOM 2859 N N . PRO A 1 373 ? 7.155 -19.588 -3.242 1.00 98.88 373 PRO A N 1
ATOM 2860 C CA . PRO A 1 373 ? 8.155 -20.102 -4.164 1.00 98.88 373 PRO A CA 1
ATOM 2861 C C . PRO A 1 373 ? 8.646 -19.025 -5.137 1.00 98.88 373 PRO A C 1
ATOM 2863 O O . PRO A 1 373 ? 7.969 -18.021 -5.383 1.00 98.88 373 PRO A O 1
ATOM 2866 N N . VAL A 1 374 ? 9.797 -19.304 -5.742 1.00 98.88 374 VAL A N 1
ATOM 2867 C CA . VAL A 1 374 ? 10.346 -18.569 -6.884 1.00 98.88 374 VAL A CA 1
ATOM 2868 C C . VAL A 1 374 ? 10.563 -19.561 -8.021 1.00 98.88 374 VAL A C 1
ATOM 2870 O O . VAL A 1 374 ? 11.098 -20.651 -7.800 1.00 98.88 374 VAL A O 1
ATOM 2873 N N . LEU A 1 375 ? 10.103 -19.216 -9.222 1.00 98.81 375 LEU A N 1
ATOM 2874 C CA . LEU A 1 375 ? 10.140 -20.088 -10.395 1.00 98.81 375 LEU A CA 1
ATOM 2875 C C . LEU A 1 375 ? 10.665 -19.326 -11.611 1.00 98.81 375 LEU A C 1
ATOM 2877 O O . LEU A 1 375 ? 10.363 -18.145 -11.789 1.00 98.81 375 LEU A O 1
ATOM 2881 N N . THR A 1 376 ? 11.375 -20.023 -12.495 1.00 98.81 376 THR A N 1
ATOM 2882 C CA . THR A 1 376 ? 11.749 -19.481 -13.805 1.00 98.81 376 THR A CA 1
ATOM 2883 C C . THR A 1 376 ? 11.438 -20.491 -14.900 1.00 98.81 376 THR A C 1
ATOM 2885 O O . THR A 1 376 ? 11.769 -21.678 -14.817 1.00 98.81 376 THR A O 1
ATOM 2888 N N . TYR A 1 377 ? 10.803 -19.996 -15.957 1.00 98.88 377 TYR A N 1
ATOM 2889 C CA . TYR A 1 377 ? 10.441 -20.751 -17.145 1.00 98.88 377 TYR A CA 1
ATOM 2890 C C . TYR A 1 377 ? 11.085 -20.150 -18.390 1.00 98.88 377 TYR A C 1
ATOM 2892 O O . TYR A 1 377 ? 11.348 -18.950 -18.432 1.00 98.88 377 TYR A O 1
ATOM 2900 N N . VAL A 1 378 ? 11.243 -20.959 -19.435 1.00 98.62 378 VAL A N 1
ATOM 2901 C CA . VAL A 1 378 ? 11.606 -20.502 -20.783 1.00 98.62 378 VAL A CA 1
ATOM 2902 C C . VAL A 1 378 ? 10.588 -20.982 -21.806 1.00 98.62 378 VAL A C 1
ATOM 2904 O O . VAL A 1 378 ? 10.075 -22.094 -21.702 1.00 98.62 378 VAL A O 1
ATOM 2907 N N . ALA A 1 379 ? 10.303 -20.163 -22.811 1.00 98.69 379 ALA A N 1
ATOM 2908 C CA . ALA A 1 379 ? 9.485 -20.535 -23.957 1.00 98.69 379 ALA A CA 1
ATOM 2909 C C . ALA A 1 379 ? 10.204 -20.139 -25.247 1.00 98.69 379 ALA A C 1
ATOM 2911 O O . ALA A 1 379 ? 10.563 -18.978 -25.427 1.00 98.69 379 ALA A O 1
ATOM 2912 N N . ASN A 1 380 ? 10.424 -21.103 -26.142 1.00 97.94 380 ASN A N 1
ATOM 2913 C CA . ASN A 1 380 ? 11.034 -20.840 -27.444 1.00 97.94 380 ASN A CA 1
ATOM 2914 C C . ASN A 1 380 ? 10.054 -20.037 -28.316 1.00 97.94 380 ASN A C 1
ATOM 2916 O O . ASN A 1 380 ? 8.911 -20.457 -28.509 1.00 97.94 380 ASN A O 1
ATOM 2920 N N . CYS A 1 381 ? 10.501 -18.902 -28.853 1.00 97.62 381 CYS A N 1
ATOM 2921 C CA . CYS A 1 381 ? 9.679 -18.009 -29.671 1.00 97.62 381 CYS A CA 1
ATOM 2922 C C . CYS A 1 381 ? 9.408 -18.566 -31.080 1.00 97.62 381 CYS A C 1
ATOM 2924 O O . CYS A 1 381 ? 8.522 -18.077 -31.777 1.00 97.62 381 CYS A O 1
ATOM 2926 N N . GLY A 1 382 ? 10.169 -19.574 -31.531 1.00 93.06 382 GLY A N 1
ATOM 2927 C CA . GLY A 1 382 ? 10.089 -20.132 -32.889 1.00 93.06 382 GLY A CA 1
ATOM 2928 C C . GLY A 1 382 ? 10.551 -19.167 -33.993 1.00 93.06 382 GLY A C 1
ATOM 2929 O O . GLY A 1 382 ? 10.437 -19.476 -35.178 1.00 93.06 382 GLY A O 1
ATOM 2930 N N . GLY A 1 383 ? 11.068 -18.005 -33.599 1.00 93.50 383 GLY A N 1
ATOM 2931 C CA . GLY A 1 383 ? 11.399 -16.846 -34.416 1.00 93.50 383 GLY A CA 1
ATOM 2932 C C . GLY A 1 383 ? 11.822 -15.693 -33.506 1.00 93.50 383 GLY A C 1
ATOM 2933 O O . GLY A 1 383 ? 12.228 -15.930 -32.373 1.00 93.50 383 GLY A O 1
ATOM 2934 N N . ASP A 1 384 ? 11.721 -14.457 -33.983 1.00 94.00 384 ASP A N 1
ATOM 2935 C CA . ASP A 1 384 ? 12.024 -13.270 -33.177 1.00 94.00 384 ASP A CA 1
ATOM 2936 C C . ASP A 1 384 ? 10.973 -13.087 -32.063 1.00 94.00 384 ASP A C 1
ATOM 2938 O O . ASP A 1 384 ? 9.767 -13.104 -32.324 1.00 94.00 384 ASP A O 1
ATOM 2942 N N . CYS A 1 385 ? 11.415 -12.916 -30.814 1.00 96.81 385 CYS A N 1
ATOM 2943 C CA . CYS A 1 385 ? 10.510 -12.795 -29.671 1.00 96.81 385 CYS A CA 1
ATOM 2944 C C . CYS A 1 385 ? 9.688 -11.500 -29.670 1.00 96.81 385 CYS A C 1
ATOM 2946 O O . CYS A 1 385 ? 8.659 -11.451 -28.994 1.00 96.81 385 CYS A O 1
ATOM 2948 N N . LYS A 1 386 ? 10.064 -10.479 -30.453 1.00 92.88 386 LYS A N 1
ATOM 2949 C CA . LYS A 1 386 ? 9.235 -9.272 -30.627 1.00 92.88 386 LYS A CA 1
ATOM 2950 C C . LYS A 1 386 ? 7.876 -9.566 -31.283 1.00 92.88 386 LYS A C 1
ATOM 2952 O O . LYS A 1 386 ? 6.931 -8.811 -31.094 1.00 92.88 386 LYS A O 1
ATOM 2957 N N . ASP A 1 387 ? 7.788 -10.668 -32.034 1.00 93.75 387 ASP A N 1
ATOM 2958 C CA . ASP A 1 387 ? 6.603 -11.077 -32.796 1.00 93.75 387 ASP A CA 1
ATOM 2959 C C . ASP A 1 387 ? 5.868 -12.268 -32.142 1.00 93.75 387 ASP A C 1
ATOM 2961 O O . ASP A 1 387 ? 4.916 -12.809 -32.709 1.00 93.75 387 ASP A O 1
ATOM 2965 N N . ALA A 1 388 ? 6.317 -12.722 -30.965 1.00 95.56 388 ALA A N 1
ATOM 2966 C CA . ALA A 1 388 ? 5.777 -13.912 -30.316 1.00 95.56 388 ALA A CA 1
ATOM 2967 C C . ALA A 1 388 ? 4.339 -13.705 -29.804 1.00 95.56 388 ALA A C 1
ATOM 2969 O O . ALA A 1 388 ? 4.049 -12.756 -29.078 1.00 95.56 388 ALA A O 1
ATOM 2970 N N . ASP A 1 389 ? 3.440 -14.647 -30.094 1.00 96.88 389 ASP A N 1
ATOM 2971 C CA . ASP A 1 389 ? 2.110 -14.680 -29.480 1.00 96.88 389 ASP A CA 1
ATOM 2972 C C . ASP A 1 389 ? 2.202 -15.267 -28.066 1.00 96.88 389 ASP A C 1
ATOM 2974 O O . ASP A 1 389 ? 2.346 -16.482 -27.886 1.00 96.88 389 ASP A O 1
ATOM 2978 N N . LYS A 1 390 ? 2.074 -14.407 -27.048 1.00 96.12 390 LYS A N 1
ATOM 2979 C CA . LYS A 1 390 ? 2.164 -14.806 -25.634 1.00 96.12 390 LYS A CA 1
ATOM 2980 C C . LYS A 1 390 ? 1.167 -15.891 -25.223 1.00 96.12 390 LYS A C 1
ATOM 2982 O O . LYS A 1 390 ? 1.429 -16.622 -24.273 1.00 96.12 390 LYS A O 1
ATOM 2987 N N . THR A 1 391 ? 0.039 -16.015 -25.927 1.00 96.75 391 THR A N 1
ATOM 2988 C CA . THR A 1 391 ? -0.980 -17.037 -25.640 1.00 96.75 391 THR A CA 1
ATOM 2989 C C . THR A 1 391 ? -0.601 -18.418 -26.174 1.00 96.75 391 THR A C 1
ATOM 2991 O O . THR A 1 391 ? -1.095 -19.429 -25.674 1.00 96.75 391 THR A O 1
ATOM 2994 N N . ALA A 1 392 ? 0.301 -18.467 -27.158 1.00 97.44 392 ALA A N 1
ATOM 2995 C CA . ALA A 1 392 ? 0.787 -19.689 -27.788 1.00 97.44 392 ALA A CA 1
ATOM 2996 C C . ALA A 1 392 ? 2.151 -20.154 -27.247 1.00 97.44 392 ALA A C 1
ATOM 2998 O O . ALA A 1 392 ? 2.552 -21.291 -27.511 1.00 97.44 392 ALA A O 1
ATOM 2999 N N . LEU A 1 393 ? 2.860 -19.303 -26.492 1.00 98.31 393 LEU A N 1
ATOM 3000 C CA . LEU A 1 393 ? 4.131 -19.652 -25.857 1.00 98.31 393 LEU A CA 1
ATOM 3001 C C . LEU A 1 393 ? 3.973 -20.871 -24.938 1.00 98.31 393 LEU A C 1
ATOM 3003 O O . LEU A 1 393 ? 3.082 -20.932 -24.088 1.00 98.31 393 LEU A O 1
ATOM 3007 N N . LYS A 1 394 ? 4.875 -21.841 -25.109 1.00 98.44 394 LYS A N 1
ATOM 3008 C CA . LYS A 1 394 ? 4.940 -23.074 -24.321 1.00 98.44 394 LYS A CA 1
ATOM 3009 C C . LYS A 1 394 ? 6.097 -22.988 -23.329 1.00 98.44 394 LYS A C 1
ATOM 3011 O O . LYS A 1 394 ? 7.253 -23.122 -23.718 1.00 98.44 394 LYS A O 1
ATOM 3016 N N . PHE A 1 395 ? 5.768 -22.780 -22.061 1.00 98.75 395 PHE A N 1
ATOM 3017 C CA . PHE A 1 395 ? 6.709 -22.571 -20.968 1.00 98.75 395 PHE A CA 1
ATOM 3018 C C . PHE A 1 395 ? 7.225 -23.893 -20.399 1.00 98.75 395 PHE A C 1
ATOM 3020 O O . PHE A 1 395 ? 6.456 -24.754 -19.968 1.00 98.75 395 PHE A O 1
ATOM 3027 N N . VAL A 1 396 ? 8.544 -24.032 -20.378 1.00 98.75 396 VAL A N 1
ATOM 3028 C CA . VAL A 1 396 ? 9.291 -25.128 -19.762 1.00 98.75 396 VAL A CA 1
ATOM 3029 C C . VAL A 1 396 ? 9.903 -24.597 -18.478 1.00 98.75 396 VAL A C 1
ATOM 3031 O O . VAL A 1 396 ? 10.586 -23.576 -18.504 1.00 98.75 396 VAL A O 1
ATOM 3034 N N . LYS A 1 397 ? 9.667 -25.271 -17.354 1.00 98.81 397 LYS A N 1
ATOM 3035 C CA . LYS A 1 397 ? 10.249 -24.889 -16.066 1.00 98.81 397 LYS A CA 1
ATOM 3036 C C . LYS A 1 397 ? 11.727 -25.277 -16.034 1.00 98.81 397 LYS A C 1
ATOM 3038 O O . LYS A 1 397 ? 12.037 -26.450 -16.235 1.00 98.81 397 LYS A O 1
ATOM 3043 N N . ILE A 1 398 ? 12.607 -24.309 -15.780 1.00 98.56 398 ILE A N 1
ATOM 3044 C C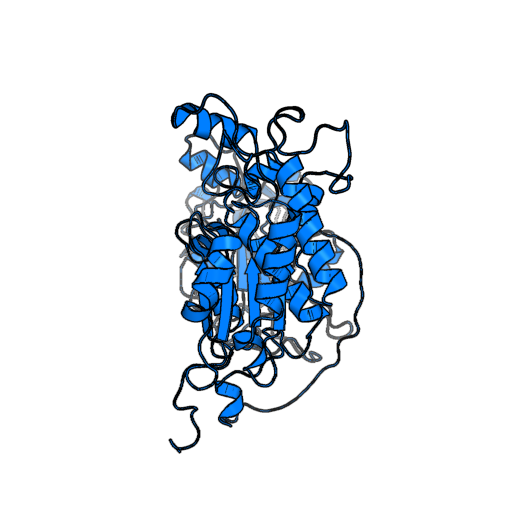A . ILE A 1 398 ? 14.070 -24.503 -15.740 1.00 98.56 398 ILE A CA 1
ATOM 3045 C C . ILE A 1 398 ? 14.680 -24.230 -14.366 1.00 98.56 398 ILE A C 1
ATOM 3047 O O . ILE A 1 398 ? 15.820 -24.606 -14.119 1.00 98.56 398 ILE A O 1
ATOM 3051 N N . ASP A 1 399 ? 13.927 -23.585 -13.478 1.00 98.62 399 ASP A N 1
ATOM 3052 C CA . ASP A 1 399 ? 14.324 -23.318 -12.101 1.00 98.62 399 ASP A CA 1
ATOM 3053 C C . ASP A 1 399 ? 13.081 -23.302 -11.212 1.00 98.62 399 ASP A C 1
ATOM 3055 O O . ASP A 1 399 ? 12.036 -22.761 -11.591 1.00 98.62 399 ASP A O 1
ATOM 3059 N N . GLU A 1 400 ? 13.198 -23.906 -10.036 1.00 98.56 400 GLU A N 1
ATOM 3060 C CA . GLU A 1 400 ? 12.193 -23.820 -8.989 1.00 98.56 400 GLU A CA 1
ATOM 3061 C C . GLU A 1 400 ? 12.820 -23.918 -7.607 1.00 98.56 400 GLU A C 1
ATOM 3063 O O . GLU A 1 400 ? 13.692 -24.744 -7.339 1.00 98.56 400 GLU A O 1
ATOM 3068 N N . SER A 1 401 ? 12.307 -23.100 -6.696 1.00 98.69 401 SER A N 1
ATOM 3069 C CA . SER A 1 401 ? 12.598 -23.216 -5.278 1.00 98.69 401 SER A CA 1
ATOM 3070 C C . SER A 1 401 ? 11.343 -22.924 -4.470 1.00 98.69 401 SER A C 1
ATOM 3072 O O . SER A 1 401 ? 10.631 -21.952 -4.726 1.00 98.69 401 SER A O 1
ATOM 3074 N N . GLY A 1 402 ? 11.050 -23.806 -3.516 1.00 98.56 402 GLY A N 1
ATOM 3075 C CA . GLY A 1 402 ? 9.884 -23.741 -2.639 1.00 98.56 402 GLY A CA 1
ATOM 3076 C C . GLY A 1 402 ? 10.263 -23.287 -1.234 1.00 98.56 402 GLY A C 1
ATOM 3077 O O . GLY A 1 402 ? 10.721 -22.166 -1.037 1.00 98.56 402 GLY A O 1
ATOM 3078 N N . ILE A 1 403 ? 10.063 -24.165 -0.255 1.00 98.50 403 ILE A N 1
ATOM 3079 C CA . ILE A 1 403 ? 10.474 -23.966 1.137 1.00 98.50 403 ILE A CA 1
ATOM 3080 C C . ILE A 1 403 ? 11.572 -24.968 1.500 1.00 98.50 403 ILE A C 1
ATOM 3082 O O . ILE A 1 403 ? 11.482 -26.148 1.160 1.00 98.50 403 ILE A O 1
ATOM 3086 N N . ASP A 1 404 ? 12.595 -24.512 2.214 1.00 97.69 404 ASP A N 1
ATOM 3087 C CA . ASP A 1 404 ? 13.533 -25.396 2.896 1.00 97.69 404 ASP A CA 1
ATOM 3088 C C . ASP A 1 404 ? 12.844 -25.958 4.153 1.00 97.69 404 ASP A C 1
ATOM 3090 O O . ASP A 1 404 ? 12.497 -25.219 5.074 1.00 97.69 404 ASP A O 1
ATOM 3094 N N . LEU A 1 405 ? 12.578 -27.267 4.179 1.00 97.25 405 LEU A N 1
ATOM 3095 C CA . LEU A 1 405 ? 11.780 -27.898 5.239 1.00 97.25 405 LEU A CA 1
ATOM 3096 C C . LEU A 1 405 ? 12.506 -27.958 6.594 1.00 97.25 405 LEU A C 1
ATOM 3098 O O . LEU A 1 405 ? 11.844 -28.080 7.627 1.00 97.25 405 LEU A O 1
ATOM 3102 N N . ASP A 1 406 ? 13.833 -27.836 6.621 1.00 96.31 406 ASP A N 1
ATOM 3103 C CA . ASP A 1 406 ? 14.606 -27.863 7.864 1.00 96.31 406 ASP A CA 1
ATOM 3104 C C . ASP A 1 406 ? 14.593 -26.490 8.550 1.00 96.31 406 ASP A C 1
ATOM 3106 O O . ASP A 1 406 ? 14.411 -26.385 9.765 1.00 96.31 406 ASP A O 1
ATOM 3110 N N . THR A 1 407 ? 14.750 -25.426 7.766 1.00 96.69 407 THR A N 1
ATOM 3111 C CA . THR A 1 407 ? 14.812 -24.035 8.242 1.00 96.69 407 THR A CA 1
ATOM 3112 C C . THR A 1 407 ? 13.458 -23.328 8.231 1.00 96.69 407 THR A C 1
ATOM 3114 O O . THR A 1 407 ? 13.288 -22.333 8.933 1.00 96.69 407 THR A O 1
ATOM 3117 N N . GLN A 1 408 ? 12.491 -23.848 7.469 1.00 96.44 408 GLN A N 1
ATOM 3118 C CA . GLN A 1 408 ? 11.190 -23.233 7.176 1.00 96.44 408 GLN A CA 1
ATOM 3119 C C . GLN A 1 408 ? 11.294 -21.887 6.435 1.00 96.44 408 GLN A C 1
ATOM 3121 O O . GLN A 1 408 ? 10.356 -21.088 6.454 1.00 96.44 408 GLN A O 1
ATOM 3126 N N . VAL A 1 409 ? 12.424 -21.633 5.766 1.00 95.44 409 VAL A N 1
ATOM 3127 C CA . VAL A 1 409 ? 12.638 -20.433 4.951 1.00 95.44 409 VAL A CA 1
ATOM 3128 C C . VAL A 1 409 ? 12.160 -20.695 3.525 1.00 95.44 409 VAL A C 1
ATOM 3130 O O . VAL A 1 409 ? 12.544 -21.676 2.887 1.00 95.44 409 VAL A O 1
ATOM 3133 N N . TRP A 1 410 ? 11.298 -19.813 3.022 1.00 98.56 410 TRP A N 1
ATOM 3134 C CA . TRP A 1 410 ? 10.815 -19.849 1.643 1.00 98.56 410 TRP A CA 1
ATOM 3135 C C . TRP A 1 410 ? 11.819 -19.216 0.681 1.00 98.56 410 TRP A C 1
ATOM 3137 O O . TRP A 1 410 ? 12.577 -18.325 1.061 1.00 98.56 410 TRP A O 1
ATOM 3147 N N . ALA A 1 411 ? 11.757 -19.606 -0.589 1.00 98.62 411 ALA A N 1
ATOM 3148 C CA . ALA A 1 411 ? 12.561 -19.034 -1.662 1.00 98.62 411 ALA A CA 1
ATOM 3149 C C . ALA A 1 411 ? 12.436 -17.506 -1.739 1.00 98.62 411 ALA A C 1
ATOM 3151 O O . ALA A 1 411 ? 13.451 -16.826 -1.842 1.00 98.62 411 ALA A O 1
ATOM 3152 N N . ALA A 1 412 ? 11.225 -16.957 -1.591 1.00 97.12 412 ALA A N 1
ATOM 3153 C CA . ALA A 1 412 ? 11.026 -15.509 -1.532 1.00 97.12 412 ALA A CA 1
ATOM 3154 C C . ALA A 1 412 ? 11.718 -14.855 -0.317 1.00 97.12 412 ALA A C 1
ATOM 3156 O O . ALA A 1 412 ? 12.239 -13.752 -0.426 1.00 97.12 412 ALA A O 1
ATOM 3157 N N . GLY A 1 413 ? 11.777 -15.541 0.831 1.00 93.06 413 GLY A N 1
ATOM 3158 C CA . GLY A 1 413 ? 12.537 -15.076 1.998 1.00 93.06 413 GLY A CA 1
ATOM 3159 C C . GLY A 1 413 ? 14.047 -15.090 1.752 1.00 93.06 413 GLY A C 1
ATOM 3160 O O . GLY A 1 413 ? 14.731 -14.126 2.073 1.00 93.06 413 GLY A O 1
ATOM 3161 N N . LYS A 1 414 ? 14.558 -16.137 1.096 1.00 95.31 414 LYS A N 1
ATOM 3162 C CA . LYS A 1 414 ? 15.965 -16.209 0.684 1.00 95.31 414 LYS A CA 1
ATOM 3163 C C . LYS A 1 414 ? 16.330 -15.118 -0.332 1.00 95.31 414 LYS A C 1
ATOM 3165 O O . LYS A 1 414 ? 17.390 -14.520 -0.226 1.00 95.31 414 LYS A O 1
ATOM 3170 N N . LEU A 1 415 ? 15.438 -14.829 -1.281 1.00 96.62 415 LEU A N 1
ATOM 3171 C CA . LEU A 1 415 ? 15.595 -13.738 -2.248 1.00 96.62 415 LEU A CA 1
ATOM 3172 C C . LEU A 1 415 ? 15.791 -12.387 -1.546 1.00 96.62 415 LEU A C 1
ATOM 3174 O O . LEU A 1 415 ? 16.685 -11.634 -1.923 1.00 96.62 415 LEU A O 1
ATOM 3178 N N . MET A 1 416 ? 14.997 -12.108 -0.505 1.00 92.12 416 MET A N 1
ATOM 3179 C CA . MET A 1 416 ? 15.132 -10.891 0.307 1.00 92.12 416 MET A CA 1
ATOM 3180 C C . MET A 1 416 ? 16.490 -10.835 1.024 1.00 92.12 416 MET A C 1
ATOM 3182 O O . MET A 1 416 ? 17.137 -9.791 1.064 1.00 92.12 416 MET A O 1
ATOM 3186 N N . GLU A 1 417 ? 16.954 -11.962 1.574 1.00 90.31 417 GLU A N 1
ATOM 3187 C CA . GLU A 1 417 ? 18.266 -12.057 2.234 1.00 90.31 417 GLU A CA 1
ATOM 3188 C C . GLU A 1 417 ? 19.436 -11.858 1.256 1.00 90.31 417 GLU A C 1
ATOM 3190 O O . GLU A 1 417 ? 20.459 -11.278 1.627 1.00 90.31 417 GLU A O 1
ATOM 3195 N N . ASP A 1 418 ? 19.261 -12.269 -0.001 1.00 91.56 418 ASP A N 1
ATOM 3196 C CA . ASP A 1 418 ? 20.240 -12.134 -1.083 1.00 91.56 418 ASP A CA 1
ATOM 3197 C C . ASP A 1 418 ? 20.158 -10.767 -1.805 1.00 91.56 418 ASP A C 1
ATOM 3199 O O . ASP A 1 418 ? 20.674 -10.598 -2.914 1.00 91.56 418 ASP A O 1
ATOM 3203 N N . GLY A 1 419 ? 19.557 -9.760 -1.156 1.00 89.62 419 GLY A N 1
ATOM 3204 C CA . GLY A 1 419 ? 19.491 -8.381 -1.647 1.00 89.62 419 GLY A CA 1
ATOM 3205 C C . GLY A 1 419 ? 18.490 -8.183 -2.782 1.00 89.62 419 GLY A C 1
ATOM 3206 O O . GLY A 1 419 ? 18.775 -7.432 -3.713 1.00 89.62 419 GLY A O 1
ATOM 3207 N N . ASP A 1 420 ? 17.358 -8.887 -2.711 1.00 95.19 420 ASP A N 1
ATOM 3208 C CA . ASP A 1 420 ? 16.266 -8.867 -3.688 1.00 95.19 420 ASP A CA 1
ATOM 3209 C C . ASP A 1 420 ? 16.674 -9.381 -5.081 1.00 95.19 420 ASP A C 1
ATOM 3211 O O . ASP A 1 420 ? 16.180 -8.939 -6.120 1.00 95.19 420 ASP A O 1
ATOM 3215 N N . VAL A 1 421 ? 17.595 -10.349 -5.118 1.00 95.56 421 VAL A N 1
ATOM 3216 C CA . VAL A 1 421 ? 18.120 -10.934 -6.359 1.00 95.56 421 VAL A CA 1
ATOM 3217 C C . VAL A 1 421 ? 17.876 -12.437 -6.408 1.00 95.56 421 VAL A C 1
ATOM 3219 O O . VAL A 1 421 ? 18.226 -13.170 -5.487 1.00 95.56 421 VAL A O 1
ATOM 3222 N N . TRP A 1 422 ? 17.368 -12.924 -7.543 1.00 98.62 422 TRP A N 1
ATOM 3223 C CA . TRP A 1 422 ? 17.315 -14.355 -7.849 1.00 98.62 422 TRP A CA 1
ATOM 3224 C C . TRP A 1 422 ? 18.244 -14.702 -9.007 1.00 98.62 422 TRP A C 1
ATOM 3226 O O . TRP A 1 422 ? 18.233 -14.022 -10.028 1.00 98.62 422 TRP A O 1
ATOM 3236 N N . THR A 1 423 ? 19.044 -15.762 -8.883 1.00 98.50 423 THR A N 1
ATOM 3237 C CA . THR A 1 423 ? 19.926 -16.226 -9.968 1.00 98.50 423 THR A CA 1
ATOM 3238 C C . THR A 1 423 ? 19.426 -17.553 -10.516 1.00 98.50 423 THR A C 1
ATOM 3240 O O . THR A 1 423 ? 19.441 -18.551 -9.804 1.00 98.50 423 THR A O 1
ATOM 3243 N N . THR A 1 424 ? 19.072 -17.576 -11.798 1.00 98.31 424 THR A N 1
ATOM 3244 C CA . THR A 1 424 ? 18.732 -18.797 -12.533 1.00 98.31 424 THR A CA 1
ATOM 3245 C C . THR A 1 424 ? 19.885 -19.177 -13.465 1.00 98.31 424 THR A C 1
ATOM 3247 O O . THR A 1 424 ? 20.448 -18.324 -14.156 1.00 98.31 424 THR A O 1
ATOM 3250 N N . THR A 1 425 ? 20.235 -20.464 -13.498 1.00 98.25 425 THR A N 1
ATOM 3251 C CA . THR A 1 425 ? 21.204 -21.018 -14.458 1.00 98.25 425 THR A CA 1
ATOM 3252 C C . THR A 1 425 ? 20.458 -21.552 -15.674 1.00 98.25 425 THR A C 1
ATOM 3254 O O . THR A 1 425 ? 19.477 -22.276 -15.529 1.00 98.25 425 THR A O 1
ATOM 3257 N N . VAL A 1 426 ? 20.909 -21.195 -16.874 1.00 98.19 426 VAL A N 1
ATOM 3258 C CA . VAL A 1 426 ? 20.334 -21.716 -18.119 1.00 98.19 426 VAL A CA 1
ATOM 3259 C C . VAL A 1 426 ? 20.839 -23.146 -18.324 1.00 98.19 426 VAL A C 1
ATOM 3261 O O . VAL A 1 426 ? 22.055 -23.335 -18.300 1.00 98.19 426 VAL A O 1
ATOM 3264 N N . PRO A 1 427 ? 19.975 -24.152 -18.547 1.00 98.12 427 PRO A N 1
ATOM 3265 C CA . PRO A 1 427 ? 20.432 -25.530 -18.725 1.00 98.12 427 PRO A CA 1
ATOM 3266 C C . PRO A 1 427 ? 21.430 -25.678 -19.885 1.00 98.12 427 PRO A C 1
ATOM 3268 O O . PRO A 1 427 ? 21.213 -25.127 -20.965 1.00 98.12 427 PRO A O 1
ATOM 3271 N N . GLU A 1 428 ? 22.520 -26.424 -19.676 1.00 97.50 428 GLU A N 1
ATOM 3272 C CA . GLU A 1 428 ? 23.614 -26.574 -20.657 1.00 97.50 428 GLU A CA 1
ATOM 3273 C C . GLU A 1 428 ? 23.149 -27.231 -21.964 1.00 97.50 428 GLU A C 1
ATOM 3275 O O . GLU A 1 428 ? 23.644 -26.918 -23.050 1.00 97.50 428 GLU A O 1
ATOM 3280 N N . SER A 1 429 ? 22.169 -28.131 -21.867 1.00 97.94 429 SER A N 1
ATOM 3281 C CA . SER A 1 429 ? 21.623 -28.856 -23.013 1.00 97.94 429 SER A CA 1
ATOM 3282 C C . SER A 1 429 ? 20.603 -28.053 -23.833 1.00 97.94 429 SER A C 1
ATOM 3284 O O . SER A 1 429 ? 20.254 -28.501 -24.930 1.00 97.94 429 SER A O 1
ATOM 3286 N N . LEU A 1 430 ? 20.156 -26.873 -23.369 1.00 98.44 430 LEU A N 1
ATOM 3287 C CA . LEU A 1 430 ? 19.153 -26.052 -24.059 1.00 98.44 430 LEU A CA 1
ATOM 3288 C C . LEU A 1 430 ? 19.666 -25.590 -25.428 1.00 98.44 430 LEU A C 1
ATOM 3290 O O . LEU A 1 430 ? 20.753 -25.020 -25.547 1.00 98.44 430 LEU A O 1
ATOM 3294 N N . ALA A 1 431 ? 18.883 -25.836 -26.478 1.00 98.25 431 ALA A N 1
ATOM 3295 C CA . ALA A 1 431 ? 19.259 -25.443 -27.829 1.00 98.25 431 ALA A CA 1
ATOM 3296 C C . ALA A 1 431 ? 19.389 -23.913 -27.974 1.00 98.25 431 ALA A C 1
ATOM 3298 O O . ALA A 1 431 ? 18.548 -23.177 -27.453 1.00 98.25 431 ALA A O 1
ATOM 3299 N N . PRO A 1 432 ? 20.375 -23.408 -28.738 1.00 98.50 432 PRO A N 1
ATOM 3300 C CA . PRO A 1 432 ? 20.445 -21.993 -29.080 1.00 98.50 432 PRO A CA 1
ATOM 3301 C C . PRO A 1 432 ? 19.177 -21.500 -29.785 1.00 98.50 432 PRO A C 1
ATOM 3303 O O . PRO A 1 432 ? 18.592 -22.219 -30.599 1.00 98.50 432 PRO A O 1
ATOM 3306 N N . GLY A 1 433 ? 18.774 -20.262 -29.511 1.00 98.19 433 GLY A N 1
ATOM 3307 C CA . GLY A 1 433 ? 17.559 -19.681 -30.076 1.00 98.19 433 GLY A CA 1
ATOM 3308 C C . GLY A 1 433 ? 17.074 -18.446 -29.327 1.00 98.19 433 GLY A C 1
ATOM 3309 O O . GLY A 1 433 ? 17.744 -17.953 -28.423 1.00 98.19 433 GLY A O 1
ATOM 3310 N N . HIS A 1 434 ? 15.894 -17.968 -29.708 1.00 98.38 434 HIS A N 1
ATOM 3311 C CA . HIS A 1 434 ? 15.233 -16.821 -29.094 1.00 98.38 434 HIS A CA 1
ATOM 3312 C C . HIS A 1 434 ? 14.163 -17.316 -28.125 1.00 98.38 434 HIS A C 1
ATOM 3314 O O . HIS A 1 434 ? 13.277 -18.090 -28.511 1.00 98.38 434 HIS A O 1
ATOM 3320 N N . TYR A 1 435 ? 14.251 -16.885 -26.872 1.00 98.75 435 TYR A N 1
ATOM 3321 C CA . TYR A 1 435 ? 13.386 -17.355 -25.801 1.00 98.75 435 TYR A CA 1
ATOM 3322 C C . TYR A 1 435 ? 12.774 -16.193 -25.028 1.00 98.75 435 TYR A C 1
ATOM 3324 O O . TYR A 1 435 ? 13.434 -15.194 -24.749 1.00 98.75 435 TYR A O 1
ATOM 3332 N N . VAL A 1 436 ? 11.527 -16.373 -24.601 1.00 98.75 436 VAL A N 1
ATOM 3333 C CA . VAL A 1 436 ? 10.970 -15.606 -23.486 1.00 98.75 436 VAL A CA 1
ATOM 3334 C C . VAL A 1 436 ? 11.315 -16.338 -22.202 1.00 98.75 436 VAL A C 1
ATOM 3336 O O . VAL A 1 436 ? 10.930 -17.495 -22.029 1.00 98.75 436 VAL A O 1
ATOM 3339 N N . PHE A 1 437 ? 12.010 -15.664 -21.296 1.00 98.81 437 PHE A N 1
ATOM 3340 C CA . PHE A 1 437 ? 12.163 -16.113 -19.919 1.00 98.81 437 PHE A CA 1
ATOM 3341 C C . PHE A 1 437 ? 11.044 -15.490 -19.092 1.00 98.81 437 PHE A C 1
ATOM 3343 O O . PHE A 1 437 ? 10.879 -14.275 -19.101 1.00 98.81 437 PHE A O 1
ATOM 3350 N N . ARG A 1 438 ? 10.286 -16.321 -18.378 1.00 98.81 438 ARG A N 1
ATOM 3351 C CA . ARG A 1 438 ? 9.228 -15.914 -17.450 1.00 98.81 438 ARG A CA 1
ATOM 3352 C C . ARG A 1 438 ? 9.688 -16.234 -16.035 1.00 98.81 438 ARG A C 1
ATOM 3354 O O . ARG A 1 438 ? 9.687 -17.401 -15.644 1.00 98.81 438 ARG A O 1
ATOM 3361 N N . HIS A 1 439 ? 10.090 -15.210 -15.296 1.00 98.88 439 HIS A N 1
ATOM 3362 C CA . HIS A 1 439 ? 10.462 -15.302 -13.888 1.00 98.88 439 HIS A CA 1
ATOM 3363 C C . HIS A 1 439 ? 9.265 -14.932 -13.012 1.00 98.88 439 HIS A C 1
ATOM 3365 O O . HIS A 1 439 ? 8.503 -14.042 -13.373 1.00 98.88 439 HIS A O 1
ATOM 3371 N N . GLU A 1 440 ? 9.050 -15.620 -11.895 1.00 98.81 440 GLU A N 1
ATOM 3372 C CA . GLU A 1 440 ? 7.857 -15.418 -11.076 1.00 98.81 440 GLU A CA 1
ATOM 3373 C C . GLU A 1 440 ? 8.121 -15.678 -9.596 1.00 98.81 440 GLU A C 1
ATOM 3375 O O . GLU A 1 440 ? 8.676 -16.713 -9.221 1.00 98.81 440 GLU A O 1
ATOM 3380 N N . ILE A 1 441 ? 7.627 -14.769 -8.756 1.00 98.81 441 ILE A N 1
ATOM 3381 C CA . ILE A 1 441 ? 7.384 -15.033 -7.337 1.00 98.81 441 ILE A CA 1
ATOM 3382 C C . ILE A 1 441 ? 5.885 -15.294 -7.161 1.00 98.81 441 ILE A C 1
ATOM 3384 O O . ILE A 1 441 ? 5.056 -14.564 -7.709 1.00 98.81 441 ILE A O 1
ATOM 3388 N N . ILE A 1 442 ? 5.519 -16.315 -6.381 1.00 98.75 442 ILE A N 1
ATOM 3389 C CA . ILE A 1 442 ? 4.132 -16.509 -5.934 1.00 98.75 442 ILE A CA 1
ATOM 3390 C C . ILE A 1 442 ? 4.065 -16.168 -4.446 1.00 98.75 442 ILE A C 1
ATOM 3392 O O . ILE A 1 442 ? 4.428 -16.986 -3.604 1.00 98.75 442 ILE A O 1
ATOM 3396 N N . ALA A 1 443 ? 3.613 -14.964 -4.093 1.00 97.75 443 ALA A N 1
ATOM 3397 C CA . ALA A 1 443 ? 3.483 -14.579 -2.693 1.00 97.75 443 ALA A CA 1
ATOM 3398 C C . ALA A 1 443 ? 2.323 -15.343 -2.049 1.00 97.75 443 ALA A C 1
ATOM 3400 O O . ALA A 1 443 ? 1.165 -15.238 -2.463 1.00 97.75 443 ALA A O 1
ATOM 3401 N N . CYS A 1 444 ? 2.644 -16.103 -1.004 1.00 95.00 444 CYS A N 1
ATOM 3402 C CA . CYS A 1 444 ? 1.721 -17.049 -0.399 1.00 95.00 444 CYS A CA 1
ATOM 3403 C C . CYS A 1 444 ? 1.202 -16.678 0.980 1.00 95.00 444 CYS A C 1
ATOM 3405 O O . CYS A 1 444 ? 0.502 -17.477 1.592 1.00 95.00 444 CYS A O 1
ATOM 3407 N N . HIS A 1 445 ? 1.428 -15.454 1.455 1.00 85.25 445 HIS A N 1
ATOM 3408 C CA . HIS A 1 445 ? 0.832 -14.984 2.709 1.00 85.25 445 HIS A CA 1
ATOM 3409 C C . HIS A 1 445 ? -0.717 -15.083 2.70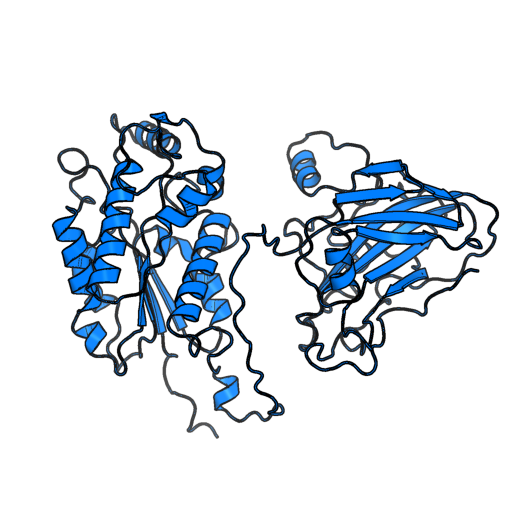9 1.00 85.25 445 HIS A C 1
ATOM 3411 O O . HIS A 1 445 ? -1.329 -15.270 3.762 1.00 85.25 445 HIS A O 1
ATOM 3417 N N . GLY A 1 446 ? -1.369 -15.030 1.542 1.00 79.00 446 GLY A N 1
ATOM 3418 C CA . GLY A 1 446 ? -2.812 -15.244 1.392 1.00 79.00 446 GLY A CA 1
ATOM 3419 C C . GLY A 1 446 ? -3.244 -16.674 1.020 1.00 79.00 446 GLY A C 1
ATOM 3420 O O . GLY A 1 446 ? -4.445 -16.938 0.997 1.00 79.00 446 GLY A O 1
ATOM 3421 N N . CYS A 1 447 ? -2.320 -17.616 0.774 1.00 89.56 447 CYS A N 1
ATOM 3422 C CA . CYS A 1 447 ? -2.617 -18.946 0.202 1.00 89.56 447 CYS A CA 1
ATOM 3423 C C . CYS A 1 447 ? -3.553 -19.821 1.066 1.00 89.56 447 CYS A C 1
ATOM 3425 O O . CYS A 1 447 ? -4.127 -20.785 0.563 1.00 89.56 447 CYS A O 1
ATOM 3427 N N . SER A 1 448 ? -3.793 -19.463 2.337 1.00 84.75 448 SER A N 1
ATOM 3428 C CA . SER A 1 448 ? -4.753 -20.151 3.222 1.00 84.75 448 SER A CA 1
ATOM 3429 C C . SER A 1 448 ? -6.222 -19.911 2.858 1.00 84.75 448 SER A C 1
ATOM 3431 O O . SER A 1 448 ? -7.112 -20.564 3.409 1.00 84.75 448 SER A O 1
ATOM 3433 N N . SER A 1 449 ? -6.486 -18.985 1.935 1.00 82.00 449 SER A N 1
ATOM 3434 C CA . SER A 1 449 ? -7.802 -18.718 1.361 1.00 82.00 449 SER A CA 1
ATOM 3435 C C . SER A 1 449 ? -7.814 -19.072 -0.122 1.00 82.00 449 SER A C 1
ATOM 3437 O O . SER A 1 449 ? -6.851 -18.811 -0.841 1.00 82.00 449 SER A O 1
ATOM 3439 N N . LEU A 1 450 ? -8.931 -19.627 -0.601 1.00 84.19 450 LEU A N 1
ATOM 3440 C CA . LEU A 1 450 ? -9.121 -19.843 -2.034 1.00 84.19 450 LEU A CA 1
ATOM 3441 C C . LEU A 1 450 ? -8.996 -18.496 -2.761 1.00 84.19 450 LEU A C 1
ATOM 3443 O O . LEU A 1 450 ? -9.637 -17.524 -2.362 1.00 84.19 450 LEU A O 1
ATOM 3447 N N . ASN A 1 451 ? -8.202 -18.463 -3.833 1.00 82.50 451 ASN A N 1
ATOM 3448 C CA . ASN A 1 451 ? -7.821 -17.253 -4.575 1.00 82.50 451 ASN A CA 1
ATOM 3449 C C . ASN A 1 451 ? -6.918 -16.259 -3.819 1.00 82.50 451 ASN A C 1
ATOM 3451 O O . ASN A 1 451 ? -6.820 -15.110 -4.234 1.00 82.50 451 ASN A O 1
ATOM 3455 N N . GLY A 1 452 ? -6.281 -16.667 -2.719 1.00 81.00 452 GLY A N 1
ATOM 3456 C CA . GLY A 1 452 ? -5.414 -15.785 -1.937 1.00 81.00 452 GLY A CA 1
ATOM 3457 C C . GLY A 1 452 ? -3.932 -15.799 -2.328 1.00 81.00 452 GLY A C 1
ATOM 3458 O O . GLY A 1 452 ? -3.180 -14.979 -1.807 1.00 81.00 452 GLY A O 1
ATOM 3459 N N . ALA A 1 453 ? -3.500 -16.702 -3.214 1.00 95.56 453 ALA A N 1
ATOM 3460 C CA . ALA A 1 453 ? -2.166 -16.637 -3.812 1.00 95.56 453 ALA A CA 1
ATOM 3461 C C . ALA A 1 453 ? -2.028 -15.385 -4.691 1.00 95.56 453 ALA A C 1
ATOM 3463 O O . ALA A 1 453 ? -3.012 -14.911 -5.259 1.00 95.56 453 ALA A O 1
ATOM 3464 N N . GLN A 1 454 ? -0.814 -14.859 -4.809 1.00 97.81 454 GLN A N 1
ATOM 3465 C CA . GLN A 1 454 ? -0.527 -13.674 -5.612 1.00 97.81 454 GLN A CA 1
ATOM 3466 C C . GLN A 1 454 ? 0.664 -13.960 -6.522 1.00 97.81 454 GLN A C 1
ATOM 3468 O O . GLN A 1 454 ? 1.776 -14.149 -6.033 1.00 97.81 454 GLN A O 1
ATOM 3473 N N . ASN A 1 455 ? 0.438 -14.017 -7.831 1.00 98.81 455 ASN A N 1
ATOM 3474 C CA . ASN A 1 455 ? 1.476 -14.324 -8.812 1.00 98.81 455 ASN A CA 1
ATOM 3475 C C . ASN A 1 455 ? 2.064 -13.048 -9.409 1.00 98.81 455 ASN A C 1
ATOM 3477 O O . ASN A 1 455 ? 1.312 -12.206 -9.894 1.00 98.81 455 ASN A O 1
ATOM 3481 N N . TYR A 1 456 ? 3.390 -12.957 -9.453 1.00 98.56 456 TYR A N 1
ATOM 3482 C CA . TYR A 1 456 ? 4.123 -11.818 -10.007 1.00 98.56 456 TYR A CA 1
ATOM 3483 C C . TYR A 1 456 ? 5.006 -12.276 -11.177 1.00 98.56 456 TYR A C 1
ATOM 3485 O O . TYR A 1 456 ? 6.225 -12.371 -11.026 1.00 98.56 456 TYR A O 1
ATOM 3493 N N . PRO A 1 457 ? 4.420 -12.668 -12.325 1.00 98.62 457 PRO A N 1
ATOM 3494 C CA . PRO A 1 457 ? 5.199 -13.047 -13.496 1.00 98.62 457 PRO A CA 1
ATOM 3495 C C . PRO A 1 457 ? 5.833 -11.829 -14.165 1.00 98.62 457 PRO A C 1
ATOM 3497 O O . PRO A 1 457 ? 5.156 -10.843 -14.420 1.00 98.62 457 PRO A O 1
ATOM 3500 N N . PHE A 1 458 ? 7.100 -11.945 -14.546 1.00 98.19 458 PHE A N 1
ATOM 3501 C CA . PHE A 1 458 ? 7.828 -10.958 -15.331 1.00 98.19 458 PHE A CA 1
ATOM 3502 C C . PHE A 1 458 ? 8.528 -11.638 -16.509 1.00 98.19 458 PHE A C 1
ATOM 3504 O O . PHE A 1 458 ? 9.244 -12.629 -16.328 1.00 98.19 458 PHE A O 1
ATOM 3511 N N . CYS A 1 459 ? 8.314 -11.118 -17.719 1.00 98.75 459 CYS A N 1
ATOM 3512 C CA . CYS A 1 459 ? 8.876 -11.684 -18.944 1.00 98.75 459 CYS A CA 1
ATOM 3513 C C . CYS A 1 459 ? 10.029 -10.846 -19.496 1.00 98.75 459 CYS A C 1
ATOM 3515 O O . CYS A 1 459 ? 9.955 -9.619 -19.548 1.00 98.75 459 CYS A O 1
ATOM 3517 N N . VAL A 1 460 ? 11.069 -11.530 -19.979 1.00 98.50 460 VAL A N 1
ATOM 3518 C CA . VAL A 1 460 ? 12.195 -10.924 -20.697 1.00 98.50 460 VAL A CA 1
ATOM 3519 C C . VAL A 1 460 ? 12.535 -11.708 -21.966 1.00 98.50 460 VAL A C 1
ATOM 3521 O O . VAL A 1 460 ? 12.470 -12.938 -21.974 1.00 98.50 460 VAL A O 1
ATOM 3524 N N . ASN A 1 461 ? 12.928 -11.012 -23.031 1.00 98.56 461 ASN A N 1
ATOM 3525 C CA . ASN A 1 461 ? 13.483 -11.630 -24.237 1.00 98.56 461 ASN A CA 1
ATOM 3526 C C . ASN A 1 461 ? 14.973 -11.934 -24.034 1.00 98.56 461 ASN A C 1
ATOM 3528 O O . ASN A 1 461 ? 15.753 -11.044 -23.683 1.00 98.56 461 ASN A O 1
ATOM 3532 N N . ILE A 1 462 ? 15.380 -13.180 -24.281 1.00 98.50 462 ILE A N 1
ATOM 3533 C CA . ILE A 1 462 ? 16.773 -13.620 -24.177 1.00 98.50 462 ILE A CA 1
ATOM 3534 C C . ILE A 1 462 ? 17.141 -14.519 -25.358 1.00 98.50 462 ILE A C 1
ATOM 3536 O O . ILE A 1 462 ? 16.497 -15.534 -25.631 1.00 98.50 462 ILE A O 1
ATOM 3540 N N . ASP A 1 463 ? 18.246 -14.174 -26.005 1.00 98.56 463 ASP A N 1
ATOM 3541 C CA . ASP A 1 463 ? 18.906 -14.990 -27.009 1.00 98.56 463 ASP A CA 1
ATOM 3542 C C . ASP A 1 463 ? 19.870 -15.955 -26.311 1.00 98.56 463 ASP A C 1
ATOM 3544 O O . ASP A 1 463 ? 20.878 -15.550 -25.722 1.00 98.56 463 ASP A O 1
ATOM 3548 N N . VAL A 1 464 ? 19.555 -17.247 -26.372 1.00 98.62 464 VAL A N 1
ATOM 3549 C CA . VAL A 1 464 ? 20.402 -18.313 -25.835 1.00 98.62 464 VAL A CA 1
ATOM 3550 C C . VAL A 1 464 ? 21.406 -18.737 -26.901 1.00 98.62 464 VAL A C 1
ATOM 3552 O O . VAL A 1 464 ? 21.044 -19.058 -28.035 1.00 98.62 464 VAL A O 1
ATOM 3555 N N . THR A 1 465 ? 22.682 -18.767 -26.530 1.00 98.50 465 THR A N 1
ATOM 3556 C CA . THR A 1 465 ? 23.800 -19.215 -27.376 1.00 98.50 465 THR A CA 1
ATOM 3557 C C . THR A 1 465 ? 24.411 -20.510 -26.836 1.00 98.50 465 THR A C 1
ATOM 3559 O O . THR A 1 465 ? 24.092 -20.939 -25.734 1.00 98.50 465 THR A O 1
ATOM 3562 N N . GLY A 1 466 ? 25.296 -21.162 -27.595 1.00 96.75 466 GLY A N 1
ATOM 3563 C CA . GLY A 1 466 ? 25.999 -22.369 -27.143 1.00 96.75 466 GLY A CA 1
ATOM 3564 C C . GLY A 1 466 ? 25.845 -23.546 -28.099 1.00 96.75 466 GLY A C 1
ATOM 3565 O O . GLY A 1 466 ? 25.686 -23.357 -29.305 1.00 96.75 466 GLY A O 1
ATOM 3566 N N . SER A 1 467 ? 25.938 -24.764 -27.563 1.00 96.94 467 SER A N 1
ATOM 3567 C CA . SER A 1 467 ? 25.925 -26.015 -28.338 1.00 96.94 467 SER A CA 1
ATOM 3568 C C . SER A 1 467 ? 24.904 -27.043 -27.851 1.00 96.94 467 SER A C 1
ATOM 3570 O O . SER A 1 467 ? 24.959 -28.193 -28.289 1.00 96.94 467 SER A O 1
ATOM 3572 N N . GLY A 1 468 ? 24.000 -26.654 -26.947 1.00 96.94 468 GLY A N 1
ATOM 3573 C CA . GLY A 1 468 ? 22.871 -27.487 -26.548 1.00 96.94 468 GLY A CA 1
ATOM 3574 C C . GLY A 1 468 ? 21.997 -27.871 -27.748 1.00 96.94 468 GLY A C 1
ATOM 3575 O O . GLY A 1 468 ? 22.059 -27.259 -28.817 1.00 96.94 468 GLY A O 1
ATOM 3576 N N . THR A 1 469 ? 21.195 -28.922 -27.597 1.00 97.38 469 THR A N 1
ATOM 3577 C CA . THR A 1 469 ? 20.345 -29.452 -28.682 1.00 97.38 469 THR A CA 1
ATOM 3578 C C . THR A 1 469 ? 18.930 -29.809 -28.235 1.00 97.38 469 THR A C 1
ATOM 3580 O O . THR A 1 469 ? 18.083 -30.105 -29.081 1.00 97.38 469 THR A O 1
ATOM 3583 N N . GLU A 1 470 ? 18.647 -29.765 -26.934 1.00 97.94 470 GLU A N 1
ATOM 3584 C CA . GLU A 1 470 ? 17.343 -30.112 -26.388 1.00 97.94 470 GLU A CA 1
ATOM 3585 C C . GLU A 1 470 ? 16.348 -28.957 -26.534 1.00 97.94 470 GLU A C 1
ATOM 3587 O O . GLU A 1 470 ? 16.669 -27.789 -26.320 1.00 97.94 470 GLU A O 1
ATOM 3592 N N . ASN A 1 471 ? 15.118 -29.319 -26.902 1.00 93.88 471 ASN A N 1
ATOM 3593 C CA . ASN A 1 471 ? 13.954 -28.440 -26.987 1.00 93.88 471 ASN A CA 1
ATOM 3594 C C . ASN A 1 471 ? 12.760 -29.173 -26.352 1.00 93.88 471 ASN A C 1
ATOM 3596 O O . ASN A 1 471 ? 11.948 -29.758 -27.077 1.00 93.88 471 ASN A O 1
ATOM 3600 N N . PRO A 1 472 ? 12.691 -29.244 -25.013 1.00 94.62 472 PRO A N 1
ATOM 3601 C CA . PRO A 1 472 ? 11.586 -29.900 -24.318 1.00 94.62 472 PRO A CA 1
ATOM 3602 C C . PRO A 1 472 ? 10.244 -29.240 -24.655 1.00 94.62 472 PRO A C 1
ATOM 3604 O O . PRO A 1 472 ? 10.155 -28.033 -24.884 1.00 94.62 472 PRO A O 1
ATOM 3607 N N . GLU A 1 473 ? 9.178 -30.040 -24.682 1.00 92.19 473 GLU A N 1
ATOM 3608 C CA . GLU A 1 473 ? 7.830 -29.500 -24.843 1.00 92.19 473 GLU A CA 1
ATOM 3609 C C . GLU A 1 473 ? 7.401 -28.772 -23.561 1.00 92.19 473 GLU A C 1
ATOM 3611 O O . GLU A 1 473 ? 7.527 -29.308 -22.462 1.00 92.19 473 GLU A O 1
ATOM 3616 N N . GLY A 1 474 ? 6.899 -27.546 -23.711 1.00 97.25 474 GLY A N 1
ATOM 3617 C CA . GLY A 1 474 ? 6.392 -26.738 -22.604 1.00 97.25 474 GLY A CA 1
ATOM 3618 C C . GLY A 1 474 ? 4.867 -26.726 -22.492 1.00 97.25 474 GLY A C 1
ATOM 3619 O O . GLY A 1 474 ? 4.140 -27.253 -23.338 1.00 97.25 474 GLY A O 1
ATOM 3620 N N . THR A 1 475 ? 4.387 -26.031 -21.466 1.00 98.56 475 THR A N 1
ATOM 3621 C CA . THR A 1 475 ? 2.969 -25.848 -21.139 1.00 98.56 475 THR A CA 1
ATOM 3622 C C . THR A 1 475 ? 2.541 -24.416 -21.446 1.00 98.56 475 THR A C 1
ATOM 3624 O O . THR A 1 475 ? 3.258 -23.472 -21.124 1.00 98.56 475 THR A O 1
ATOM 3627 N N . VAL A 1 476 ? 1.373 -24.218 -22.062 1.00 98.56 476 VAL A N 1
ATOM 3628 C CA . VAL A 1 476 ? 0.840 -22.858 -22.259 1.00 98.56 476 VAL A CA 1
ATOM 3629 C C . VAL A 1 476 ? 0.526 -22.196 -20.916 1.00 98.56 476 VAL A C 1
ATOM 3631 O O . VAL A 1 476 ? 0.077 -22.868 -19.987 1.00 98.56 476 VAL A O 1
ATOM 3634 N N . ALA A 1 477 ? 0.730 -20.880 -20.812 1.00 98.31 477 ALA A N 1
ATOM 3635 C CA . ALA A 1 477 ? 0.639 -20.156 -19.539 1.00 98.31 477 ALA A CA 1
ATOM 3636 C C . ALA A 1 477 ? -0.676 -20.399 -18.778 1.00 98.31 477 ALA A C 1
ATOM 3638 O O . ALA A 1 477 ? -0.670 -20.628 -17.572 1.00 98.31 477 ALA A O 1
ATOM 3639 N N . THR A 1 478 ? -1.799 -20.433 -19.500 1.00 98.50 478 THR A N 1
ATOM 3640 C CA . THR A 1 478 ? -3.149 -20.607 -18.939 1.00 98.50 478 THR A CA 1
ATOM 3641 C C . THR A 1 478 ? -3.429 -22.002 -18.370 1.00 98.50 478 THR A C 1
ATOM 3643 O O . THR A 1 478 ? -4.499 -22.258 -17.816 1.00 98.50 478 THR A O 1
ATOM 3646 N N . SER A 1 479 ? -2.479 -22.925 -18.532 1.00 98.44 479 SER A N 1
ATOM 3647 C CA . SER A 1 479 ? -2.507 -24.288 -17.993 1.00 98.44 479 SER A CA 1
ATOM 3648 C C . SER A 1 479 ? -1.363 -24.556 -17.011 1.00 98.44 479 SER A C 1
ATOM 3650 O O . SER A 1 479 ? -1.154 -25.708 -16.641 1.00 98.44 479 SER A O 1
ATOM 3652 N N . LEU A 1 480 ? -0.601 -23.529 -16.610 1.00 98.56 480 LEU A N 1
ATOM 3653 C CA . LEU A 1 480 ? 0.454 -23.691 -15.607 1.00 98.56 480 LEU A CA 1
ATOM 3654 C C . LEU A 1 480 ? -0.132 -23.974 -14.223 1.00 98.56 480 LEU A C 1
ATOM 3656 O O . LEU A 1 480 ? 0.399 -24.823 -13.517 1.00 98.56 480 LEU A O 1
ATOM 3660 N N . TYR A 1 481 ? -1.216 -23.290 -13.851 1.00 98.69 481 TYR A N 1
ATOM 3661 C CA . TYR A 1 481 ? -1.746 -23.311 -12.489 1.00 98.69 481 TYR A CA 1
ATOM 3662 C C . TYR A 1 481 ? -3.264 -23.513 -12.459 1.00 98.69 481 TYR A C 1
ATOM 3664 O O . TYR A 1 481 ? -4.005 -22.934 -13.260 1.00 98.69 481 TYR A O 1
ATOM 3672 N N . ASP A 1 482 ? -3.737 -24.271 -11.473 1.00 98.00 482 ASP A N 1
ATOM 3673 C CA . ASP A 1 482 ? -5.131 -24.302 -11.036 1.00 98.00 482 ASP A CA 1
ATOM 3674 C C . ASP A 1 482 ? -5.246 -23.694 -9.633 1.00 98.00 482 ASP A C 1
ATOM 3676 O O . ASP A 1 482 ? -4.398 -23.883 -8.761 1.00 98.00 482 ASP A O 1
ATOM 3680 N N . LYS A 1 483 ? -6.337 -22.969 -9.373 1.00 97.12 483 LYS A N 1
ATOM 3681 C CA . LYS A 1 483 ? -6.584 -22.347 -8.061 1.00 97.12 483 LYS A CA 1
ATOM 3682 C C . LYS A 1 483 ? -6.672 -23.346 -6.898 1.00 97.12 483 LYS A C 1
ATOM 3684 O O . LYS A 1 483 ? -6.624 -22.923 -5.746 1.00 97.12 483 LYS A O 1
ATOM 3689 N N . ASN A 1 484 ? -6.881 -24.633 -7.186 1.00 96.81 484 ASN A N 1
ATOM 3690 C CA . ASN A 1 484 ? -6.937 -25.711 -6.201 1.00 96.81 484 ASN A CA 1
ATOM 3691 C C . ASN A 1 484 ? -5.633 -26.514 -6.120 1.00 96.81 484 ASN A C 1
ATOM 3693 O O . ASN A 1 484 ? -5.598 -27.497 -5.376 1.00 96.81 484 ASN A O 1
ATOM 3697 N N . ASP A 1 485 ? -4.591 -26.140 -6.868 1.00 98.38 485 ASP A N 1
ATOM 3698 C CA . ASP A 1 485 ? -3.302 -26.812 -6.766 1.00 98.38 485 ASP A CA 1
ATOM 3699 C C . ASP A 1 485 ? -2.801 -26.759 -5.312 1.00 98.38 485 ASP A C 1
ATOM 3701 O O . ASP A 1 485 ? -2.914 -25.721 -4.647 1.00 98.38 485 ASP A O 1
ATOM 3705 N N . PRO A 1 486 ? -2.224 -27.854 -4.790 1.00 97.81 486 PRO A N 1
ATOM 3706 C CA . PRO A 1 486 ? -1.794 -27.939 -3.393 1.00 97.81 486 PRO A CA 1
ATOM 3707 C C . PRO A 1 486 ? -0.662 -26.962 -3.046 1.00 97.81 486 PRO A C 1
ATOM 3709 O O . PRO A 1 486 ? -0.460 -26.660 -1.874 1.00 97.81 486 PRO A O 1
ATOM 3712 N N . GLY A 1 487 ? 0.052 -26.445 -4.048 1.00 97.62 487 GLY A N 1
ATOM 3713 C CA . GLY A 1 487 ? 1.035 -25.372 -3.892 1.00 97.62 487 GLY A CA 1
ATOM 3714 C C . GLY A 1 487 ? 0.472 -23.951 -3.975 1.00 97.62 487 GLY A C 1
ATOM 3715 O O . GLY A 1 487 ? 1.226 -23.005 -3.754 1.00 97.62 487 GLY A O 1
ATOM 3716 N N . ILE A 1 488 ? -0.817 -23.801 -4.307 1.00 98.56 488 ILE A N 1
ATOM 3717 C CA . ILE A 1 488 ? -1.533 -22.526 -4.487 1.00 98.56 488 ILE A CA 1
ATOM 3718 C C . ILE A 1 488 ? -2.549 -22.298 -3.364 1.00 98.56 488 ILE A C 1
ATOM 3720 O O . ILE A 1 488 ? -2.626 -21.203 -2.812 1.00 98.56 488 ILE A O 1
ATOM 3724 N N . PHE A 1 489 ? -3.326 -23.324 -3.002 1.00 97.06 489 PHE A N 1
ATOM 3725 C CA . PHE A 1 489 ? -4.303 -23.257 -1.915 1.00 97.06 489 PHE A CA 1
ATOM 3726 C C . PHE A 1 489 ? -3.912 -24.202 -0.776 1.00 97.06 489 PHE A C 1
ATOM 3728 O O . PHE A 1 489 ? -4.242 -25.387 -0.765 1.00 97.06 489 PHE A O 1
ATOM 3735 N N . PHE A 1 490 ? -3.199 -23.654 0.204 1.00 96.38 490 PHE A N 1
ATOM 3736 C CA . PHE A 1 490 ? -2.696 -24.369 1.375 1.00 96.38 490 PHE A CA 1
ATOM 3737 C C . PHE A 1 490 ? -2.453 -23.396 2.528 1.00 96.38 490 PHE A C 1
ATOM 3739 O O . PHE A 1 490 ? -2.405 -22.186 2.345 1.00 96.38 490 PHE A O 1
ATOM 3746 N N . ASN A 1 491 ? -2.277 -23.907 3.744 1.00 92.88 491 ASN A N 1
ATOM 3747 C CA . ASN A 1 491 ? -1.930 -23.057 4.878 1.00 92.88 491 ASN A CA 1
ATOM 3748 C C . ASN A 1 491 ? -0.398 -22.936 5.007 1.00 92.88 491 ASN A C 1
ATOM 3750 O O . ASN A 1 491 ? 0.210 -23.913 5.431 1.00 92.88 491 ASN A O 1
ATOM 3754 N N . PRO A 1 492 ? 0.229 -21.781 4.712 1.00 83.38 492 PRO A N 1
ATOM 3755 C CA . PRO A 1 492 ? 1.674 -21.591 4.882 1.00 83.38 492 PRO A CA 1
ATOM 3756 C C . PRO A 1 492 ? 2.080 -21.315 6.340 1.00 83.38 492 PRO A C 1
ATOM 3758 O O . PRO A 1 492 ? 3.264 -21.275 6.650 1.00 83.38 492 PRO A O 1
ATOM 3761 N N . TYR A 1 493 ? 1.116 -21.096 7.246 1.00 86.19 493 TYR A N 1
ATOM 3762 C CA . TYR A 1 493 ? 1.349 -20.713 8.646 1.00 86.19 493 TYR A CA 1
ATOM 3763 C C . TYR A 1 493 ? 1.439 -21.921 9.587 1.00 86.19 493 TYR A C 1
ATOM 3765 O O . TYR A 1 493 ? 1.031 -21.868 10.750 1.00 86.19 493 TYR A O 1
ATOM 3773 N N . VAL A 1 494 ? 1.939 -23.038 9.067 1.00 88.12 494 VAL A N 1
ATOM 3774 C CA . VAL A 1 494 ? 2.229 -24.263 9.816 1.00 88.12 494 VAL A CA 1
ATOM 3775 C C . VAL A 1 494 ? 3.649 -24.700 9.502 1.00 88.12 494 VAL A C 1
ATOM 3777 O O . VAL A 1 494 ? 4.220 -24.288 8.498 1.00 88.12 494 VAL A O 1
ATOM 3780 N N . THR A 1 495 ? 4.214 -25.568 10.338 1.00 94.38 495 THR A N 1
ATOM 3781 C CA . THR A 1 495 ? 5.451 -26.258 9.974 1.00 94.38 495 THR A CA 1
ATOM 3782 C C . THR A 1 495 ? 5.183 -27.142 8.760 1.00 94.38 495 THR A C 1
ATOM 3784 O O . THR A 1 495 ? 4.453 -28.134 8.856 1.00 94.38 495 THR A O 1
ATOM 3787 N N . MET A 1 496 ? 5.753 -26.762 7.623 1.00 95.12 496 MET A N 1
ATOM 3788 C CA . MET A 1 496 ? 5.639 -27.500 6.376 1.00 95.12 496 MET A CA 1
ATOM 3789 C C . MET A 1 496 ? 6.480 -28.768 6.485 1.00 95.12 496 MET A C 1
ATOM 3791 O O . MET A 1 496 ? 7.634 -28.729 6.907 1.00 95.12 496 MET A O 1
ATOM 3795 N N . THR A 1 497 ? 5.880 -29.897 6.122 1.00 97.06 497 THR A N 1
ATOM 3796 C CA . THR A 1 497 ? 6.564 -31.202 6.017 1.00 97.06 497 THR A CA 1
ATOM 3797 C C . THR A 1 497 ? 6.670 -31.681 4.573 1.00 97.06 497 THR A C 1
ATOM 3799 O O . THR A 1 497 ? 7.418 -32.609 4.286 1.00 97.06 497 THR A O 1
ATOM 3802 N N . ASP A 1 498 ? 5.930 -31.032 3.680 1.00 97.50 498 ASP A N 1
ATOM 3803 C CA . ASP A 1 498 ? 5.950 -31.189 2.235 1.00 97.50 498 ASP A CA 1
ATOM 3804 C C . ASP A 1 498 ? 5.428 -29.878 1.631 1.00 97.50 498 ASP A C 1
ATOM 3806 O O . ASP A 1 498 ? 4.598 -29.202 2.247 1.00 97.50 498 ASP A O 1
ATOM 3810 N N . TYR A 1 499 ? 5.905 -29.525 0.444 1.00 98.25 499 TYR A N 1
ATOM 3811 C CA . TYR A 1 499 ? 5.366 -28.438 -0.360 1.00 98.25 499 TYR A CA 1
ATOM 3812 C C . TYR A 1 499 ? 5.480 -28.806 -1.837 1.00 98.25 499 TYR A C 1
ATOM 3814 O O . TYR A 1 499 ? 6.578 -28.968 -2.370 1.00 98.25 499 TYR A O 1
ATOM 3822 N N . GLN A 1 500 ? 4.333 -28.908 -2.504 1.00 98.38 500 GLN A N 1
ATOM 3823 C CA . GLN A 1 500 ? 4.279 -29.186 -3.933 1.00 98.38 500 GLN A CA 1
ATOM 3824 C C . GLN A 1 500 ? 4.375 -27.872 -4.692 1.00 98.38 500 GLN A C 1
ATOM 3826 O O . GLN A 1 500 ? 3.401 -27.126 -4.758 1.00 98.38 500 GLN A O 1
ATOM 3831 N N . ILE A 1 501 ? 5.552 -27.586 -5.244 1.00 98.75 501 ILE A N 1
ATOM 3832 C CA . ILE A 1 501 ? 5.764 -26.379 -6.040 1.00 98.75 501 ILE A CA 1
ATOM 3833 C C . ILE A 1 501 ? 4.784 -26.387 -7.236 1.00 98.75 501 ILE A C 1
ATOM 3835 O O . ILE A 1 501 ? 4.739 -27.382 -7.963 1.00 98.75 501 ILE A O 1
ATOM 3839 N N . PRO A 1 502 ? 3.991 -25.316 -7.450 1.00 98.56 502 PRO A N 1
ATOM 3840 C CA . PRO A 1 502 ? 3.027 -25.234 -8.549 1.00 98.56 502 PRO A CA 1
ATOM 3841 C C . PRO A 1 502 ? 3.669 -25.361 -9.933 1.00 98.56 502 PRO A C 1
ATOM 3843 O O . PRO A 1 502 ? 4.851 -25.060 -10.117 1.00 98.56 502 PRO A O 1
ATOM 3846 N N . GLY A 1 503 ? 2.873 -25.715 -10.941 1.00 98.31 503 GLY A N 1
ATOM 3847 C CA . GLY A 1 503 ? 3.327 -25.765 -12.331 1.00 98.31 503 GLY A CA 1
ATOM 3848 C C . GLY A 1 503 ? 3.792 -27.144 -12.808 1.00 98.31 503 GLY A C 1
ATOM 3849 O O . GLY A 1 503 ? 3.781 -28.115 -12.050 1.00 98.31 503 GLY A O 1
ATOM 3850 N N . PRO A 1 504 ? 4.211 -27.249 -14.083 1.00 98.12 504 PRO A N 1
ATOM 3851 C CA . PRO A 1 504 ? 4.753 -28.482 -14.648 1.00 98.12 504 PRO A CA 1
ATOM 3852 C C . PRO A 1 504 ? 6.047 -28.911 -13.943 1.00 98.12 504 PRO A C 1
ATOM 3854 O O . PRO A 1 504 ? 6.673 -28.131 -13.224 1.00 98.12 504 PRO A O 1
ATOM 3857 N N . ALA A 1 505 ? 6.466 -30.155 -14.173 1.00 97.88 505 ALA A N 1
ATOM 3858 C CA . ALA A 1 505 ? 7.721 -30.672 -13.636 1.00 97.88 505 ALA A CA 1
ATOM 3859 C C . ALA A 1 505 ? 8.931 -29.852 -14.118 1.00 97.88 505 ALA A C 1
ATOM 3861 O O . ALA A 1 505 ? 8.969 -29.413 -15.271 1.00 97.88 505 ALA A O 1
ATOM 3862 N N . LEU A 1 506 ? 9.925 -29.690 -13.242 1.00 98.12 506 LEU A N 1
ATOM 3863 C CA . LEU A 1 506 ? 11.224 -29.123 -13.591 1.00 98.12 506 LEU A CA 1
ATOM 3864 C C . LEU A 1 506 ? 11.901 -29.972 -14.674 1.00 98.12 506 LEU A C 1
ATOM 3866 O O . LEU A 1 506 ? 12.058 -31.186 -14.520 1.00 98.12 506 LEU A O 1
ATOM 3870 N N . TRP A 1 507 ? 12.347 -29.330 -15.751 1.00 97.88 507 TRP A N 1
ATOM 3871 C CA . TRP A 1 507 ? 13.256 -29.949 -16.705 1.00 97.88 507 TRP A CA 1
ATOM 3872 C C . TRP A 1 507 ? 14.694 -29.678 -16.265 1.00 97.88 507 TRP A C 1
ATOM 3874 O O . TRP A 1 507 ? 15.130 -28.534 -16.192 1.00 97.88 507 TRP A O 1
ATOM 3884 N N . THR A 1 508 ? 15.433 -30.742 -15.951 1.00 84.12 508 THR A N 1
ATOM 3885 C CA . THR A 1 508 ? 16.773 -30.624 -15.359 1.00 84.12 508 THR A CA 1
ATOM 3886 C C . THR A 1 508 ? 17.878 -30.368 -16.381 1.00 84.12 508 THR A C 1
ATOM 3888 O O . THR A 1 508 ? 18.943 -29.933 -15.974 1.00 84.12 508 THR A O 1
ATOM 3891 N N . GLY A 1 509 ? 17.644 -30.648 -17.671 1.00 74.94 509 GLY A N 1
ATOM 3892 C CA . GLY A 1 509 ? 18.475 -30.215 -18.807 1.00 74.94 509 GLY A CA 1
ATOM 3893 C C . GLY A 1 509 ? 20.006 -30.296 -18.659 1.00 74.94 509 GLY A C 1
ATOM 3894 O O . GLY A 1 509 ? 20.694 -29.424 -19.200 1.00 74.94 509 GLY A O 1
ATOM 3895 N N . ASN A 1 510 ? 20.522 -31.310 -17.954 1.00 71.31 510 ASN A N 1
ATOM 3896 C CA . ASN A 1 510 ? 21.958 -31.539 -17.731 1.00 71.31 510 ASN A CA 1
ATOM 3897 C C . ASN A 1 510 ? 22.673 -32.099 -18.959 1.00 71.31 510 ASN A C 1
ATOM 3899 O O . ASN A 1 510 ? 22.080 -32.973 -19.632 1.00 71.31 510 ASN A O 1
#

Radius of gyration: 27.37 Å; chains: 1; bounding box: 61×72×64 Å

pLDDT: mean 89.82, std 15.26, range [27.77, 98.94]

Foldseek 3Di:
DPPPDPPAFAAAAEEAEEVLLVCQCPCPQHAHQQVVVCVLCPLQHHYHGHYYYLDALVVCLVCVVVRQDAVVHHHHAAYEYEHQLQCLWDDPPVDPRRHDDLVRRLVSVVCSVPPVRQVRHVVGHQYEYEQFAFFQQVLQVVVCVVVPHPDRGHFSLSSLSRLVSSVVSCVVVVHHYLSNHVVQQVQLVDPDHSNDPDDDGASGVSVPHGPSCCQQAPSRRHGGSVVSVSVNVSVLVSCCVPPVCPHSVNGDGPVNVPPPDPDDDDDDDDDDDDDDDDPQDVAKAQQWKQALNDIFGADDLVVVVCVVVVHDDDQGLWWDAPCNVNFFDWLVCLLPLCLQAHHPTAGGPDAAEHEAQTKMKGAMDQGNFFAWKKWKWKFAQVDARNPRDSQPTFTATADIWAADLVVRGGPSNVCNVVVVMDMGTHFNQDDWHKIKMWIWTWRCPQLQDQRGIGIHIIIGIYGYDHDHDDDDGGHGSSPFDHSPPQQRRDDSPDSDPDHDHTGDDHDNRD

Secondary structure (DSSP, 8-state):
--SSS-SSPPPEEEEEESHHHHGGG--TTS--HHHHHHHHTTTT-EEEEEE-TT--HHHHHHHHHHHSPPTTT--EEEEEEE--TTTTS--TTT-TTT---HHHHHHHHHHHHT-HHHHTSSSPPEEEEEPPPP--HHHHHHHHHHTT-SS-S--HHHHHHHHHHHHHHHHHHT--EE-HHHHHHHHTT----TT--SS--TTSGGG---HHHHHHBSSSSSBPHHHHHHHHHHHHHHHHHH-GGGSTTTSPPHHHHTT---------PPPP---------SS--EEEEEETTEEEE---HHHHHHHHTTPPPPP-SBPB---TTS--B-GGGTTSTHHHHSTT-B--SS-EEEETT-EEEEEESS----SS-EEEEEEE-SS-GGG--TTT-EEEEEEEE-B-TTT--BHHHHHHHTTSEEEEEPPTTBPSEEEEEEEEEEE-TTTTSTT--EEEEEEEEEEEESS--B----EEGGGS--TT-TTTSS--SS--S----SSSPPP---